Protein AF-A0A662X1N5-F1 (afdb_monomer_lite)

Foldseek 3Di:
DAEPEADEAQDKDWLDKDKDWAQAQAKWKKFKDKPDDVPQKFKDQDSLDPPGDGMDIAGHGGMGIIIIIGHDHFDDDPPPPDDDDDDDPDPPVRADWDKDKMWMWIAIPVDPPDIDIDIYIYGYGHDQKDKAKFFDLPPPRPPPPPCPPDDDDPDDDDDQDDDPVQLVDPVSVVVSQVVRKMKIKIWGAAQPDKWKKKKADPDLFKDKDWDVVSFDPPQKDWDWLPQAPPCDVHTIIIMIGHHRGMTMIIMTTPSVSCSVPVVVDDPDDDDDMDMGRVVVVCVLVVFAPQLLVVLLVVVVVVVVVVVPDDDDDDDDDDDCLVVLLVVLVVVLVSRLQRGPPRPPPPDPDDDDDDDDDDDDPPSVVVSVVVVVVVSNLVSHVVVVLVLLVVLLVQLSDDDSVLVSLVVVCVSLVVVCPPPLNVSQQDPPPDPDCVSVPRQNRSSCVSVLVSLVVSCSSDDPPPPSCVVSVVSSVSVVVNVD

Sequence (480 aa):
MIDYSEVFYHKLYQNHSIVIENSSGLSLDFILSTNARPQEVSFSVSPMSFNEVSTVTLGAHASMQVFLHFRPQPKQSLVPSAGAGGNAATASQASDPWVRELEVYVSCRLVKDFRETVILRAICSQPQLMVSLANSAGDEPLSQRNMYLTGQPTFLGLVFPMLESTLSMPELSAKAAEESEKYLVVHNTKSDVNARLALRNDSMFFSLEIDESLMQPGTVEVDLLENGVCAGRRSTLLVTIQPLSAAIFRVKPDVAALWKHHQLWDHSVKEHVTLYNIKQFAEHYQNYEYTWKWLITYHQESLATQFSVDDSSFQPSGSSAPKLAEILSDLENALDLASPLSPRNLTHAAIQDFNEADDGIHETRSRDDLYQLLQSYRALYFDFYYITDELVWYGVRGNAVRHSLALADLAYGVVFNHEVFQIFRGDSRSGDAALDAVAFPRLLLPWVRQLGHFLSFFPENQEATQPLRHVYEQLRKFEL

Secondary structure (DSSP, 8-state):
-EEEEEEETT--EEEEEEEEE--SSS-EEEEEEESSPTTTEEEESSTT-----SEEEE-TT-EEEEEEEE-----------S-S------GGGGSS-EEEEEEEEEEESSSTT-EEEEEEEEEEE--SEEEEEESSTTS-S--TTTSSSS---SS--------HHHHTSHHHHHHHHHTT-EEEEEEE--SSS-EEEEEE---SSEEEEE-GGGS-TTSEEEEEE---TT--SSPEEEEEE-TT-EEEEEEEE-HHHHHHTGGG-SS------EEEEHHHHHTTT-S-TTHHHHHHHHHHHHHHHHTT---------S-HHHHHHHHHHHHHHHHHHT-TT-TT----S-----------TTHHHHHHHHHHHHHHHHHHHHHHHHHHHHHHHHHHSGGGHHHHHHHHHHHHHHHHTSHHHHTTS--TT---TTGGGSPPPGGGHHHHHHHHHHHHTS-TT-GGGHHHHHHHHHHHTT--

Radius of gyration: 27.54 Å; chains: 1; bounding box: 72×63×85 Å

pLDDT: mean 71.84, std 20.44, range [28.36, 96.25]

Structure (mmCIF, N/CA/C/O backbone):
data_AF-A0A662X1N5-F1
#
_entry.id   AF-A0A662X1N5-F1
#
loop_
_atom_site.group_PDB
_atom_site.id
_atom_site.type_symbol
_atom_site.label_atom_id
_atom_site.label_alt_id
_atom_site.label_comp_id
_atom_site.label_asym_id
_atom_site.label_entity_id
_atom_site.label_seq_id
_atom_site.pdbx_PDB_ins_code
_atom_site.Cartn_x
_atom_site.Cartn_y
_atom_site.Cartn_z
_atom_site.occupancy
_atom_site.B_iso_or_equiv
_atom_site.auth_seq_id
_atom_site.auth_comp_id
_atom_site.auth_asym_id
_atom_site.auth_atom_id
_atom_site.pdbx_PDB_model_num
ATOM 1 N N . MET A 1 1 ? -9.785 -11.288 21.733 1.00 85.69 1 MET A N 1
ATOM 2 C CA . MET A 1 1 ? -8.622 -11.747 20.943 1.00 85.69 1 MET A CA 1
ATOM 3 C C . MET A 1 1 ? -8.616 -10.974 19.639 1.00 85.69 1 MET A C 1
ATOM 5 O O . MET A 1 1 ? -9.691 -10.779 19.088 1.00 85.69 1 MET A O 1
ATOM 9 N N . ILE A 1 2 ? -7.453 -10.517 19.184 1.00 90.56 2 ILE A N 1
ATOM 10 C CA . ILE A 1 2 ? -7.265 -9.833 17.901 1.00 90.56 2 ILE A CA 1
ATOM 11 C C . ILE A 1 2 ? -6.358 -10.720 17.050 1.00 90.56 2 ILE A C 1
ATOM 13 O O . ILE A 1 2 ? -5.239 -11.027 17.463 1.00 90.56 2 ILE A O 1
ATOM 17 N N . ASP A 1 3 ? -6.854 -11.151 15.894 1.00 88.81 3 ASP A N 1
ATOM 18 C CA . ASP A 1 3 ? -6.100 -11.977 14.951 1.00 88.81 3 ASP A CA 1
ATOM 19 C C . ASP A 1 3 ? -5.646 -11.113 13.771 1.00 88.81 3 ASP A C 1
ATOM 21 O O . ASP A 1 3 ? -6.473 -10.572 13.037 1.00 88.81 3 ASP A O 1
ATOM 25 N N . TYR A 1 4 ? -4.332 -10.966 13.618 1.00 86.56 4 TYR A N 1
ATOM 26 C CA . TYR A 1 4 ? -3.706 -10.253 12.505 1.00 86.56 4 TYR A CA 1
ATOM 27 C C . TYR A 1 4 ? -3.506 -11.148 11.273 1.00 86.56 4 TYR A C 1
ATOM 29 O O . TYR A 1 4 ? -3.051 -10.656 10.244 1.00 86.56 4 TYR A O 1
ATOM 37 N N . SER A 1 5 ? -3.845 -12.442 11.348 1.00 88.69 5 SER A N 1
ATOM 38 C CA . SER A 1 5 ? -3.629 -13.416 10.272 1.00 88.69 5 SER A CA 1
ATOM 39 C C . SER A 1 5 ? -2.156 -13.459 9.835 1.00 88.69 5 SER A C 1
ATOM 41 O O . SER A 1 5 ? -1.263 -13.442 10.687 1.00 88.69 5 SER A O 1
ATOM 43 N N . GLU A 1 6 ? -1.875 -13.567 8.534 1.00 86.88 6 GLU A N 1
ATOM 44 C CA . GLU A 1 6 ? -0.509 -13.526 8.017 1.00 86.88 6 GLU A CA 1
ATOM 45 C C . GLU A 1 6 ? 0.043 -12.096 8.001 1.00 86.88 6 GLU A C 1
ATOM 47 O O . GLU A 1 6 ? -0.551 -11.172 7.446 1.00 86.88 6 GLU A O 1
ATOM 52 N N . VAL A 1 7 ? 1.220 -11.927 8.601 1.00 87.69 7 VAL A N 1
ATOM 53 C CA . VAL A 1 7 ? 1.924 -10.653 8.688 1.00 87.69 7 VAL A CA 1
ATOM 54 C C . VAL A 1 7 ? 3.394 -10.809 8.329 1.00 87.69 7 VAL A C 1
ATOM 56 O O . VAL A 1 7 ? 4.080 -11.739 8.739 1.00 87.69 7 VAL A O 1
ATOM 59 N N . PHE A 1 8 ? 3.919 -9.824 7.620 1.00 87.12 8 PHE A N 1
ATOM 60 C CA . PHE A 1 8 ? 5.329 -9.741 7.274 1.00 87.12 8 PHE A CA 1
ATOM 61 C C . PHE A 1 8 ? 6.155 -8.990 8.317 1.00 87.12 8 PHE A C 1
ATOM 63 O O . PHE A 1 8 ? 5.703 -7.985 8.877 1.00 87.12 8 PHE A O 1
ATOM 70 N N . TYR A 1 9 ? 7.386 -9.454 8.540 1.00 86.19 9 TYR A N 1
ATOM 71 C CA . TYR A 1 9 ? 8.345 -8.793 9.425 1.00 86.19 9 TYR A CA 1
ATOM 72 C C . TYR A 1 9 ? 8.557 -7.322 9.064 1.00 86.19 9 TYR A C 1
ATOM 74 O O . TYR A 1 9 ? 8.572 -6.946 7.893 1.00 86.19 9 TYR A O 1
ATOM 82 N N . HIS A 1 10 ? 8.749 -6.497 10.094 1.00 80.12 10 HIS A N 1
ATOM 83 C CA . HIS A 1 10 ? 9.040 -5.061 10.030 1.00 80.12 10 HIS A CA 1
ATOM 84 C C . HIS A 1 10 ? 7.945 -4.171 9.419 1.00 80.12 10 HIS A C 1
ATOM 86 O O . HIS A 1 10 ? 7.975 -2.955 9.636 1.00 80.12 10 HIS A O 1
ATOM 92 N N . LYS A 1 11 ? 6.942 -4.743 8.741 1.00 83.06 11 LYS A N 1
ATOM 93 C CA . LYS A 1 11 ? 5.739 -4.020 8.328 1.00 83.06 11 LYS A CA 1
ATOM 94 C C . LYS A 1 11 ? 4.958 -3.583 9.565 1.00 83.06 11 LYS A C 1
ATOM 96 O O . LYS A 1 11 ? 4.814 -4.328 10.530 1.00 83.06 11 LYS A O 1
ATOM 101 N N . LEU A 1 12 ? 4.493 -2.343 9.534 1.00 83.38 12 LEU A N 1
ATOM 102 C CA . LEU A 1 12 ? 3.666 -1.759 10.577 1.00 83.38 12 LEU A CA 1
ATOM 103 C C . LEU A 1 12 ? 2.187 -1.977 10.229 1.00 83.38 12 LEU A C 1
ATOM 105 O O . LEU A 1 12 ? 1.749 -1.593 9.147 1.00 83.38 12 LEU A O 1
ATOM 109 N N . TYR A 1 13 ? 1.436 -2.559 11.156 1.00 84.00 13 TYR A N 1
ATOM 110 C CA . TYR A 1 13 ? -0.004 -2.792 11.067 1.00 84.00 13 TYR A CA 1
ATOM 111 C C . TYR A 1 13 ? -0.717 -1.881 12.071 1.00 84.00 13 TYR A C 1
ATOM 113 O O . TYR A 1 13 ? -0.325 -1.832 13.237 1.00 84.00 13 TYR A O 1
ATOM 121 N N . GLN A 1 14 ? -1.730 -1.141 11.610 1.00 80.75 14 GLN A N 1
ATOM 122 C CA . GLN A 1 14 ? -2.431 -0.101 12.390 1.00 80.75 14 GLN A CA 1
ATOM 123 C C . GLN A 1 14 ? -3.963 -0.241 12.347 1.00 80.75 14 GLN A C 1
ATOM 125 O O . GLN A 1 14 ? -4.694 0.605 12.850 1.00 80.75 14 GLN A O 1
ATOM 130 N N . ASN A 1 15 ? -4.466 -1.303 11.722 1.00 75.81 15 ASN A N 1
ATOM 131 C CA . ASN A 1 15 ? -5.881 -1.521 11.416 1.00 75.81 15 ASN A CA 1
ATOM 132 C C . ASN A 1 15 ? -6.697 -2.085 12.593 1.00 75.81 15 ASN A C 1
ATOM 134 O O . ASN A 1 15 ? -7.866 -2.422 12.420 1.00 75.81 15 ASN A O 1
ATOM 138 N N . HIS A 1 16 ? -6.104 -2.204 13.782 1.00 85.50 16 HIS A N 1
ATOM 139 C CA . HIS A 1 16 ? -6.773 -2.745 14.959 1.00 85.50 16 HIS A CA 1
ATOM 140 C C . HIS A 1 16 ? -6.732 -1.767 16.129 1.00 85.50 16 HIS A C 1
ATOM 142 O O . HIS A 1 16 ? -5.785 -1.008 16.325 1.00 85.50 16 HIS A O 1
ATOM 148 N N . SER A 1 17 ? -7.789 -1.803 16.929 1.00 90.38 17 SER A N 1
ATOM 149 C CA . SER A 1 17 ? -7.952 -0.964 18.109 1.00 90.38 17 SER A CA 1
ATOM 150 C C . SER A 1 17 ? -8.743 -1.710 19.176 1.00 90.38 17 SER A C 1
ATOM 152 O O . SER A 1 17 ? -9.393 -2.719 18.900 1.00 90.38 17 SER A O 1
ATOM 154 N N . ILE A 1 18 ? -8.671 -1.206 20.400 1.00 93.06 18 ILE A N 1
ATOM 155 C CA . ILE A 1 18 ? -9.509 -1.610 21.524 1.00 93.06 18 ILE A CA 1
ATOM 156 C C . ILE A 1 18 ? -10.282 -0.391 22.017 1.00 93.06 18 ILE A C 1
ATOM 158 O O . ILE A 1 18 ? -9.783 0.732 21.954 1.00 93.06 18 ILE A O 1
ATOM 162 N N . VAL A 1 19 ? -11.495 -0.600 22.517 1.00 93.56 19 VAL A N 1
ATOM 163 C CA . VAL A 1 19 ? -12.285 0.458 23.155 1.00 93.56 19 VAL A CA 1
ATOM 164 C C . VAL A 1 19 ? -12.229 0.245 24.658 1.00 93.56 19 VAL A C 1
ATOM 166 O O . VAL A 1 19 ? -12.523 -0.845 25.144 1.00 93.56 19 VAL A O 1
ATOM 169 N N . ILE A 1 20 ? -11.823 1.282 25.383 1.00 94.62 20 ILE A N 1
ATOM 170 C CA . ILE A 1 20 ? -11.798 1.296 26.843 1.00 94.62 20 ILE A CA 1
ATOM 171 C C . ILE A 1 20 ? -12.980 2.135 27.301 1.00 94.62 20 ILE A C 1
ATOM 173 O O . ILE A 1 20 ? -13.120 3.283 26.883 1.00 94.62 20 ILE A O 1
ATOM 177 N N . GLU A 1 21 ? -13.817 1.566 28.159 1.00 94.62 21 GLU A N 1
ATOM 178 C CA . GLU A 1 21 ? -14.988 2.232 28.717 1.00 94.62 21 GLU A CA 1
ATOM 179 C C . GLU A 1 21 ? -14.855 2.342 30.236 1.00 94.62 21 GLU A C 1
ATOM 181 O O . GLU A 1 21 ? -14.549 1.370 30.929 1.00 94.62 21 GLU A O 1
ATOM 186 N N . ASN A 1 22 ? -15.089 3.542 30.764 1.00 94.00 22 ASN A N 1
ATOM 187 C CA . ASN A 1 22 ? -15.185 3.779 32.193 1.00 94.00 22 ASN A CA 1
ATOM 188 C C . ASN A 1 22 ? -16.650 3.774 32.624 1.00 94.00 22 ASN A C 1
ATOM 190 O O . ASN A 1 22 ? -17.310 4.805 32.593 1.00 94.00 22 ASN A O 1
ATOM 194 N N . SER A 1 23 ? -17.148 2.641 33.107 1.00 92.44 23 SER A N 1
ATOM 195 C CA . SER A 1 23 ? -18.526 2.545 33.608 1.00 92.44 23 SER A CA 1
ATOM 196 C C . SER A 1 23 ? -18.723 3.134 35.017 1.00 92.44 23 SER A C 1
ATOM 198 O O . SER A 1 23 ? -19.823 3.056 35.563 1.00 92.44 23 SER A O 1
ATOM 200 N N . SER A 1 24 ? -17.684 3.704 35.638 1.00 92.69 24 SER A N 1
ATOM 201 C CA . SER A 1 24 ? -17.756 4.275 36.986 1.00 92.69 24 SER A CA 1
ATOM 202 C C . SER A 1 24 ? -18.194 5.747 36.978 1.00 92.69 24 SER A C 1
ATOM 204 O O . SER A 1 24 ? -17.990 6.472 36.005 1.00 92.69 24 SER A O 1
ATOM 206 N N . GLY A 1 25 ? -18.731 6.208 38.113 1.00 93.75 25 GLY A N 1
ATOM 207 C CA . GLY A 1 25 ? -19.076 7.617 38.345 1.00 93.75 25 GLY A CA 1
ATOM 208 C C . GLY A 1 25 ? -17.878 8.534 38.643 1.00 93.75 25 GLY A C 1
ATOM 209 O O . GLY A 1 25 ? -18.069 9.719 38.904 1.00 93.75 25 GLY A O 1
ATOM 210 N N . LEU A 1 26 ? -16.651 8.006 38.644 1.00 93.69 26 LEU A N 1
ATOM 211 C CA . LEU A 1 26 ? -15.410 8.746 38.879 1.00 93.69 26 LEU A CA 1
ATOM 212 C C . LEU A 1 26 ? -14.541 8.749 37.622 1.00 93.69 26 LEU A C 1
ATOM 214 O O . LEU A 1 26 ? -14.615 7.833 36.807 1.00 93.69 26 LEU A O 1
ATOM 218 N N . SER A 1 27 ? -13.671 9.751 37.493 1.00 95.12 27 SER A N 1
ATOM 219 C CA . SER A 1 27 ? -12.608 9.734 36.484 1.00 95.12 27 SER A CA 1
ATOM 220 C C . SER A 1 27 ? -11.558 8.685 36.857 1.00 95.12 27 SER A C 1
ATOM 222 O O . SER A 1 27 ? -11.084 8.680 37.995 1.00 95.12 27 SER A O 1
ATOM 224 N N . LEU A 1 28 ? -11.185 7.818 35.916 1.00 95.00 28 LEU A N 1
ATOM 225 C CA . LEU A 1 28 ? -10.237 6.723 36.134 1.00 95.00 28 LEU A CA 1
ATOM 226 C C . LEU A 1 28 ? -9.041 6.808 35.180 1.00 95.00 28 LEU A C 1
ATOM 228 O O . LEU A 1 28 ? -9.183 7.168 34.013 1.00 95.00 28 LEU A O 1
ATOM 232 N N . ASP A 1 29 ? -7.875 6.411 35.689 1.00 95.25 29 ASP A N 1
ATOM 233 C CA . ASP A 1 29 ? -6.647 6.243 34.913 1.00 95.25 29 ASP A CA 1
ATOM 234 C C . ASP A 1 29 ? -6.446 4.768 34.559 1.00 95.25 29 ASP A C 1
ATOM 236 O O . ASP A 1 29 ? -6.298 3.913 35.443 1.00 95.25 29 ASP A O 1
ATOM 240 N N . PHE A 1 30 ? -6.365 4.493 33.263 1.00 96.06 30 PHE A N 1
ATOM 241 C CA . PHE A 1 30 ? -6.030 3.193 32.705 1.00 96.06 30 PHE A CA 1
ATOM 242 C C . PHE A 1 30 ? -4.571 3.174 32.240 1.00 96.06 30 PHE A C 1
ATOM 244 O O . PHE A 1 30 ? -4.084 4.133 31.643 1.00 96.06 30 PHE A O 1
ATOM 251 N N . ILE A 1 31 ? -3.866 2.081 32.523 1.00 96.12 31 ILE A N 1
ATOM 252 C CA . ILE A 1 31 ? -2.481 1.826 32.121 1.00 96.12 31 ILE A CA 1
ATOM 253 C C . ILE A 1 31 ? -2.484 0.726 31.063 1.00 96.12 31 ILE A C 1
ATOM 255 O O . ILE A 1 31 ? -3.083 -0.330 31.265 1.00 96.12 31 ILE A O 1
ATOM 259 N N . LEU A 1 32 ? -1.768 0.972 29.972 1.00 95.50 32 LEU A N 1
ATOM 260 C CA . LEU A 1 32 ? -1.577 0.060 28.852 1.00 95.50 32 LEU A CA 1
ATOM 261 C C . LEU A 1 32 ? -0.167 -0.522 28.903 1.00 95.50 32 LEU A C 1
ATOM 263 O O . LEU A 1 32 ? 0.813 0.204 29.065 1.00 95.50 32 LEU A O 1
ATOM 267 N N . SER A 1 33 ? -0.052 -1.839 28.767 1.00 94.50 33 SER A N 1
ATOM 268 C CA . SER A 1 33 ? 1.245 -2.520 28.701 1.00 94.50 33 SER A CA 1
ATOM 269 C C . SER A 1 33 ? 1.162 -3.802 27.877 1.00 94.50 33 SER A C 1
ATOM 271 O O . SER A 1 33 ? 0.077 -4.252 27.521 1.00 94.50 33 SER A O 1
ATOM 273 N N . THR A 1 34 ? 2.305 -4.397 27.539 1.00 94.69 34 THR A N 1
ATOM 274 C CA . THR A 1 34 ? 2.376 -5.608 26.712 1.00 94.69 34 THR A CA 1
ATOM 275 C C . THR A 1 34 ? 3.573 -6.477 27.102 1.00 94.69 34 THR A C 1
ATOM 277 O O . THR A 1 34 ? 4.553 -5.968 27.642 1.00 94.69 34 THR A O 1
ATOM 280 N N . ASN A 1 35 ? 3.504 -7.785 26.835 1.00 93.62 35 ASN A N 1
ATOM 281 C CA . ASN A 1 35 ? 4.652 -8.699 26.933 1.00 93.62 35 ASN A CA 1
ATOM 282 C C . ASN A 1 35 ? 5.489 -8.781 25.636 1.00 93.62 35 ASN A C 1
ATOM 284 O O . ASN A 1 35 ? 6.390 -9.619 25.533 1.00 93.62 35 ASN A O 1
ATOM 288 N N . ALA A 1 36 ? 5.176 -7.951 24.637 1.00 90.00 36 ALA A N 1
ATOM 289 C CA . ALA A 1 36 ? 5.902 -7.883 23.378 1.00 90.00 36 ALA A CA 1
ATOM 290 C C . ALA A 1 36 ? 7.338 -7.368 23.552 1.00 90.00 36 ALA A C 1
ATOM 292 O O . ALA A 1 36 ? 7.689 -6.746 24.558 1.00 90.00 36 ALA A O 1
ATOM 293 N N . ARG A 1 37 ? 8.188 -7.618 22.549 1.00 87.06 37 ARG A N 1
ATOM 294 C CA . ARG A 1 37 ? 9.531 -7.024 22.516 1.00 87.06 37 ARG A CA 1
ATOM 295 C C . ARG A 1 37 ? 9.424 -5.496 22.391 1.00 87.06 37 ARG A C 1
ATOM 297 O O . ARG A 1 37 ? 8.444 -5.002 21.827 1.00 87.06 37 ARG A O 1
ATOM 304 N N . PRO A 1 38 ? 10.441 -4.734 22.840 1.00 78.12 38 PRO A N 1
ATOM 305 C CA . PRO A 1 38 ? 10.489 -3.299 22.578 1.00 78.12 38 PRO A CA 1
ATOM 306 C C . PRO A 1 38 ? 10.284 -3.023 21.082 1.00 78.12 38 PRO A C 1
ATOM 308 O O . PRO A 1 38 ? 10.902 -3.692 20.256 1.00 78.12 38 PRO A O 1
ATOM 311 N N . GLN A 1 39 ? 9.429 -2.050 20.745 1.00 81.19 39 GLN A N 1
ATOM 312 C CA . GLN A 1 39 ? 9.078 -1.647 19.368 1.00 81.19 39 GLN A CA 1
ATOM 313 C C . GLN A 1 39 ? 8.197 -2.631 18.567 1.00 81.19 39 GLN A C 1
ATOM 315 O O . GLN A 1 39 ? 7.901 -2.347 17.405 1.00 81.19 39 GLN A O 1
ATOM 320 N N . GLU A 1 40 ? 7.786 -3.768 19.141 1.00 88.50 40 GLU A N 1
ATOM 321 C CA . GLU A 1 40 ? 6.897 -4.738 18.478 1.00 88.50 40 GLU A CA 1
ATOM 322 C C . GLU A 1 40 ? 5.422 -4.328 18.595 1.00 88.50 40 GLU A C 1
ATOM 324 O O . GLU A 1 40 ? 4.674 -4.487 17.637 1.00 88.50 40 GLU A O 1
ATOM 329 N N . VAL A 1 41 ? 5.005 -3.763 19.733 1.00 91.31 41 VAL A N 1
ATOM 330 C CA . VAL A 1 41 ? 3.652 -3.224 19.940 1.00 91.31 41 VAL A CA 1
ATOM 331 C C . VAL A 1 41 ? 3.744 -1.856 20.609 1.00 91.31 41 VAL A C 1
ATOM 333 O O . VAL A 1 41 ? 4.448 -1.716 21.607 1.00 91.31 41 VAL A O 1
ATOM 336 N N . SER A 1 42 ? 3.016 -0.872 20.085 1.00 91.06 42 SER A N 1
ATOM 337 C CA . SER A 1 42 ? 2.779 0.419 20.742 1.00 91.06 42 SER A CA 1
ATOM 338 C C . SER A 1 42 ? 1.310 0.834 20.640 1.00 91.06 42 SER A C 1
ATOM 340 O O . SER A 1 42 ? 0.536 0.239 19.885 1.00 91.06 42 SER A O 1
ATOM 342 N N . PHE A 1 43 ? 0.911 1.833 21.429 1.00 91.94 43 PHE A N 1
ATOM 343 C CA . PHE A 1 43 ? -0.477 2.295 21.510 1.00 91.94 43 PHE A CA 1
ATOM 344 C C . PHE A 1 43 ? -0.587 3.770 21.135 1.00 91.94 43 PHE A C 1
ATOM 346 O O . PHE A 1 43 ? 0.297 4.552 21.473 1.00 91.94 43 PHE A O 1
ATOM 353 N N . SER A 1 44 ? -1.687 4.177 20.506 1.00 90.38 44 SER A N 1
ATOM 354 C CA . SER A 1 44 ? -1.991 5.589 20.243 1.00 90.38 44 SER A CA 1
ATOM 355 C C . SER A 1 44 ? -3.485 5.883 20.404 1.00 90.38 44 SER A C 1
ATOM 357 O O . SER A 1 44 ? -4.327 4.988 20.383 1.00 90.38 44 SER A O 1
ATOM 359 N N . VAL A 1 45 ? -3.832 7.162 20.557 1.00 85.44 45 VAL A N 1
ATOM 360 C CA . VAL A 1 45 ? -5.234 7.638 20.588 1.00 85.44 45 VAL A CA 1
ATOM 361 C C . VAL A 1 45 ? -5.719 8.148 19.230 1.00 85.44 45 VAL A C 1
ATOM 363 O O . VAL A 1 45 ? -6.822 8.669 19.106 1.00 85.44 45 VAL A O 1
ATOM 366 N N . SER A 1 46 ? -4.874 8.047 18.207 1.00 79.94 46 SER A N 1
ATOM 367 C CA . SER A 1 46 ? -5.189 8.468 16.848 1.00 79.94 46 SER A CA 1
ATOM 368 C C . SER A 1 46 ? -4.599 7.465 15.862 1.00 79.94 46 SER A C 1
ATOM 370 O O . SER A 1 46 ? -3.421 7.122 16.002 1.00 79.94 46 SER A O 1
ATOM 372 N N . PRO A 1 47 ? -5.369 7.045 14.841 1.00 67.19 47 PRO A N 1
ATOM 373 C CA . PRO A 1 47 ? -4.917 6.050 13.868 1.00 67.19 47 PRO A CA 1
ATOM 374 C C . PRO A 1 47 ? -3.709 6.537 13.055 1.00 67.19 47 PRO A C 1
ATOM 376 O O . PRO A 1 47 ? -2.913 5.741 12.572 1.00 67.19 47 PRO A O 1
ATOM 379 N N . MET A 1 48 ? -3.550 7.859 12.942 1.00 64.00 48 MET A N 1
ATOM 380 C CA . MET A 1 48 ? -2.519 8.504 12.125 1.00 64.00 48 MET A CA 1
ATOM 381 C C . MET A 1 48 ? -1.360 9.070 12.952 1.00 64.00 48 MET A C 1
ATOM 383 O O . MET A 1 48 ? -0.401 9.603 12.395 1.00 64.00 48 MET A O 1
ATOM 387 N N . SER A 1 49 ? -1.438 8.998 14.284 1.00 69.75 49 SER A N 1
ATOM 388 C CA . SER A 1 49 ? -0.417 9.546 15.174 1.00 69.75 49 SER A CA 1
ATOM 389 C C . SER A 1 49 ? 0.444 8.442 15.767 1.00 69.75 49 SER A C 1
ATOM 391 O O . SER A 1 49 ? -0.064 7.529 16.409 1.00 69.75 49 SER A O 1
ATOM 393 N N . PHE A 1 50 ? 1.763 8.589 15.648 1.00 69.69 50 PHE A N 1
ATOM 394 C CA . PHE A 1 50 ? 2.744 7.756 16.349 1.00 69.69 50 PHE A CA 1
ATOM 395 C C . PHE A 1 50 ? 3.049 8.239 17.769 1.00 69.69 50 PHE A C 1
ATOM 397 O O . PHE A 1 50 ? 4.016 7.778 18.373 1.00 69.69 50 PHE A O 1
ATOM 404 N N . ASN A 1 51 ? 2.251 9.168 18.303 1.00 79.69 51 ASN A N 1
ATOM 405 C CA . ASN A 1 51 ? 2.382 9.597 19.687 1.00 79.69 51 ASN A CA 1
ATOM 406 C C . ASN A 1 51 ? 1.972 8.441 20.596 1.00 79.69 51 ASN A C 1
ATOM 408 O O . ASN A 1 51 ? 0.784 8.174 20.793 1.00 79.69 51 ASN A O 1
ATOM 412 N N . GLU A 1 52 ? 2.985 7.746 21.100 1.00 85.19 52 GLU A N 1
ATOM 413 C CA . GLU A 1 52 ? 2.810 6.580 21.943 1.00 85.19 52 GLU A CA 1
ATOM 414 C C . GLU A 1 52 ? 2.176 6.973 23.278 1.00 85.19 52 GLU A C 1
ATOM 416 O O . GLU A 1 52 ? 2.625 7.904 23.952 1.00 85.19 52 GLU A O 1
ATOM 421 N N . VAL A 1 53 ? 1.126 6.251 23.663 1.00 90.50 53 VAL A N 1
ATOM 422 C CA . VAL A 1 53 ? 0.464 6.409 24.956 1.00 90.50 53 VAL A CA 1
ATOM 423 C C . VAL A 1 53 ? 0.620 5.139 25.779 1.00 90.50 53 VAL A C 1
ATOM 425 O O . VAL A 1 53 ? 0.384 4.036 25.309 1.00 90.50 53 VAL A O 1
ATOM 428 N N . SER A 1 54 ? 0.997 5.284 27.042 1.00 92.50 54 SER A N 1
ATOM 429 C CA . SER A 1 54 ? 1.010 4.181 28.014 1.00 92.50 54 SER A CA 1
ATOM 430 C C . SER A 1 54 ? -0.079 4.336 29.073 1.00 92.50 54 SER A C 1
ATOM 432 O O . SER A 1 54 ? -0.338 3.419 29.850 1.00 92.50 54 SER A O 1
ATOM 434 N N . THR A 1 55 ? -0.740 5.494 29.105 1.00 93.94 55 THR A N 1
ATOM 435 C CA . THR A 1 55 ? -1.794 5.817 30.061 1.00 93.94 55 THR A CA 1
ATOM 436 C C . THR A 1 55 ? -2.898 6.621 29.404 1.00 93.94 55 THR A C 1
ATOM 438 O O . THR A 1 55 ? -2.623 7.518 28.608 1.00 93.94 55 THR A O 1
ATOM 441 N N . VAL A 1 56 ? -4.134 6.339 29.798 1.00 94.06 56 VAL A N 1
ATOM 442 C CA . VAL A 1 56 ? -5.337 7.022 29.335 1.00 94.06 56 VAL A CA 1
ATOM 443 C C . VAL A 1 56 ? -6.177 7.404 30.543 1.00 94.06 56 VAL A C 1
ATOM 445 O O . VAL A 1 56 ? -6.495 6.545 31.363 1.00 94.06 56 VAL A O 1
ATOM 448 N N . THR A 1 57 ? -6.589 8.664 30.626 1.00 94.81 57 THR A N 1
ATOM 449 C CA . THR A 1 57 ? -7.542 9.126 31.640 1.00 94.81 57 THR A CA 1
ATOM 450 C C . THR A 1 57 ? -8.923 9.245 31.010 1.00 94.81 57 THR A C 1
ATOM 452 O O . THR A 1 57 ? -9.098 9.978 30.038 1.00 94.81 57 THR A O 1
ATOM 455 N N . LEU A 1 58 ? -9.906 8.539 31.567 1.00 95.44 58 LEU A N 1
ATOM 456 C CA . LEU A 1 58 ? -11.302 8.604 31.137 1.00 95.44 58 LEU A CA 1
ATOM 457 C C . LEU A 1 58 ? -12.153 9.256 32.219 1.00 95.44 58 LEU A C 1
ATOM 459 O O . LEU A 1 58 ? -12.101 8.855 33.383 1.00 95.44 58 LEU A O 1
ATOM 463 N N . GLY A 1 59 ? -12.978 10.225 31.822 1.00 95.00 59 GLY A N 1
ATOM 464 C CA . GLY A 1 59 ? -14.024 10.780 32.681 1.00 95.00 59 GLY A CA 1
ATOM 465 C C . GLY A 1 59 ? -15.082 9.736 33.055 1.00 95.00 59 GLY A C 1
ATOM 466 O O . GLY A 1 59 ? -15.077 8.616 32.541 1.00 95.00 59 GLY A O 1
ATOM 467 N N . ALA A 1 60 ? -15.995 10.101 33.956 1.00 94.88 60 ALA A N 1
ATOM 468 C CA . ALA A 1 60 ? -17.107 9.235 34.346 1.00 94.88 60 ALA A CA 1
ATOM 469 C C . ALA A 1 60 ? -17.987 8.890 33.133 1.00 94.88 60 ALA A C 1
ATOM 471 O O . ALA A 1 60 ? -18.354 9.789 32.375 1.00 94.88 60 ALA A O 1
ATOM 472 N N . HIS A 1 61 ? -18.321 7.609 32.956 1.00 94.12 61 HIS A N 1
ATOM 473 C CA . HIS A 1 61 ? -19.134 7.105 31.835 1.00 94.12 61 HIS A CA 1
ATOM 474 C C . HIS A 1 61 ? -18.586 7.428 30.432 1.00 94.12 61 HIS A C 1
ATOM 476 O O . HIS A 1 61 ? -19.329 7.394 29.453 1.00 94.12 61 HIS A O 1
ATOM 482 N N . ALA A 1 62 ? -17.295 7.751 30.321 1.00 93.94 62 ALA A N 1
ATOM 483 C CA . ALA A 1 62 ? -16.645 8.030 29.047 1.00 93.94 62 ALA A CA 1
ATOM 484 C C . ALA A 1 62 ? -16.022 6.763 28.447 1.00 93.94 62 ALA A C 1
ATOM 486 O O . ALA A 1 62 ? -15.597 5.857 29.169 1.00 93.94 62 ALA A O 1
ATOM 487 N N . SER A 1 63 ? -15.894 6.740 27.124 1.00 93.31 63 SER A N 1
ATOM 488 C CA . SER A 1 63 ? -15.156 5.718 26.389 1.00 93.31 63 SER A CA 1
ATOM 489 C C . SER A 1 63 ? -14.101 6.347 25.486 1.00 93.31 63 SER A C 1
ATOM 491 O O . SER A 1 63 ? -14.195 7.514 25.100 1.00 93.31 63 SER A O 1
ATOM 493 N N . MET A 1 64 ? -13.065 5.577 25.164 1.00 91.50 64 MET A N 1
ATOM 494 C CA . MET A 1 64 ? -12.037 5.998 24.223 1.00 91.50 64 MET A CA 1
ATOM 495 C C . MET A 1 64 ? -11.485 4.812 23.447 1.00 91.50 64 MET A C 1
ATOM 497 O O . MET A 1 64 ? -11.226 3.743 24.002 1.00 91.50 64 MET A O 1
ATOM 501 N N . GLN A 1 65 ? -11.275 5.031 22.156 1.00 92.12 65 GLN A N 1
ATOM 502 C CA . GLN A 1 65 ? -10.633 4.076 21.272 1.00 92.12 65 GLN A CA 1
ATOM 503 C C . GLN A 1 65 ? -9.112 4.245 21.334 1.00 92.12 65 GLN A C 1
ATOM 505 O O . GLN A 1 65 ? -8.588 5.352 21.214 1.00 92.12 65 GLN A O 1
ATOM 510 N N . VAL A 1 66 ? -8.410 3.134 21.524 1.00 91.75 66 VAL A N 1
ATOM 511 C CA . VAL A 1 66 ? -6.951 3.051 21.553 1.00 91.75 66 VAL A CA 1
ATOM 512 C C . VAL A 1 66 ? -6.501 2.156 20.409 1.00 91.75 66 VAL A C 1
ATOM 514 O O . VAL A 1 66 ? -6.878 0.987 20.339 1.00 91.75 66 VAL A O 1
ATOM 517 N N . PHE A 1 67 ? -5.692 2.699 19.512 1.00 90.75 67 PHE A N 1
ATOM 518 C CA . PHE A 1 67 ? -5.156 1.997 18.353 1.00 90.75 67 PHE A CA 1
ATOM 519 C C . PHE A 1 67 ? -3.908 1.205 18.732 1.00 90.75 67 PHE A C 1
ATOM 521 O O . PHE A 1 67 ? -3.102 1.639 19.558 1.00 90.75 67 PHE A O 1
ATOM 528 N N . LEU A 1 68 ? -3.773 0.028 18.125 1.00 91.00 68 LEU A N 1
ATOM 529 C CA . LEU A 1 68 ? -2.649 -0.881 18.299 1.00 91.00 68 LEU A CA 1
ATOM 530 C C . LEU A 1 68 ? -1.744 -0.779 17.076 1.00 91.00 68 LEU A C 1
ATOM 532 O O . LEU A 1 68 ? -2.172 -1.009 15.948 1.00 91.00 68 LEU A O 1
ATOM 536 N N . HIS A 1 69 ? -0.478 -0.470 17.313 1.00 90.00 69 HIS A N 1
ATOM 537 C CA . HIS A 1 69 ? 0.559 -0.460 16.295 1.00 90.00 69 HIS A CA 1
ATOM 538 C C . HIS A 1 69 ? 1.412 -1.707 16.452 1.00 90.00 69 HIS A C 1
ATOM 540 O O . HIS A 1 69 ? 2.246 -1.777 17.352 1.00 90.00 69 HIS A O 1
ATOM 546 N N . PHE A 1 70 ? 1.202 -2.692 15.585 1.00 90.31 70 PHE A N 1
ATOM 547 C CA . PHE A 1 70 ? 1.935 -3.950 15.620 1.00 90.31 70 PHE A CA 1
ATOM 548 C C . PHE A 1 70 ? 3.003 -3.984 14.525 1.00 90.31 70 PHE A C 1
ATOM 550 O O . PHE A 1 70 ? 2.716 -3.756 13.352 1.00 90.31 70 PHE A O 1
ATOM 557 N N . ARG A 1 71 ? 4.251 -4.265 14.903 1.00 90.62 71 ARG A N 1
ATOM 558 C CA . ARG A 1 71 ? 5.399 -4.422 14.007 1.00 90.62 71 ARG A CA 1
ATOM 559 C C . ARG A 1 71 ? 6.106 -5.751 14.307 1.00 90.62 71 ARG A C 1
ATOM 561 O O . ARG A 1 71 ? 6.972 -5.787 15.186 1.00 90.62 71 ARG A O 1
ATOM 568 N N . PRO A 1 72 ? 5.780 -6.834 13.577 1.00 89.69 72 PRO A N 1
ATOM 569 C CA . PRO A 1 72 ? 6.347 -8.155 13.816 1.00 89.69 72 PRO A CA 1
ATOM 570 C C . PRO A 1 72 ? 7.867 -8.157 13.667 1.00 89.69 72 PRO A C 1
ATOM 572 O O . PRO A 1 72 ? 8.410 -7.590 12.716 1.00 89.69 72 PRO A O 1
ATOM 575 N N . GLN A 1 73 ? 8.555 -8.835 14.581 1.00 86.94 73 GLN A N 1
ATOM 576 C CA . GLN A 1 73 ? 10.009 -8.989 14.540 1.00 86.94 73 GLN A CA 1
ATOM 577 C C . GLN A 1 73 ? 10.390 -10.433 14.185 1.00 86.94 73 GLN A C 1
ATOM 579 O O . GLN A 1 73 ? 9.680 -11.362 14.586 1.00 86.94 73 GLN A O 1
ATOM 584 N N . PRO A 1 74 ? 11.527 -10.656 13.497 1.00 85.38 74 PRO A N 1
ATOM 585 C CA . PRO A 1 74 ? 12.017 -11.997 13.212 1.00 85.38 74 PRO A CA 1
ATOM 586 C C . PRO A 1 74 ? 12.139 -12.849 14.477 1.00 85.38 74 PRO A C 1
ATOM 588 O O . PRO A 1 74 ? 12.440 -12.355 15.576 1.00 85.38 74 PRO A O 1
ATOM 591 N N . LYS A 1 75 ? 11.932 -14.158 14.332 1.00 83.00 75 LYS A N 1
ATOM 592 C CA . LYS A 1 75 ? 12.183 -15.106 15.417 1.00 83.00 75 LYS A CA 1
ATOM 593 C C . LYS A 1 75 ? 13.663 -15.007 15.801 1.00 83.00 75 LYS A C 1
ATOM 595 O O . LYS A 1 75 ? 14.539 -15.264 14.983 1.00 83.00 75 LYS A O 1
ATOM 600 N N . GLN A 1 76 ? 13.953 -14.598 17.037 1.00 73.06 76 GLN A N 1
ATOM 601 C CA . GLN A 1 76 ? 15.324 -14.598 17.538 1.00 73.06 76 GLN A CA 1
ATOM 602 C C . GLN A 1 76 ? 15.769 -16.058 17.631 1.00 73.06 76 GLN A C 1
ATOM 604 O O . GLN A 1 76 ? 15.264 -16.808 18.467 1.00 73.06 76 GLN A O 1
ATOM 609 N N . SER A 1 77 ? 16.681 -16.468 16.750 1.00 54.22 77 SER A N 1
ATOM 610 C CA . SER A 1 77 ? 17.437 -17.696 16.955 1.00 54.22 77 SER A CA 1
ATOM 611 C C . SER A 1 77 ? 18.331 -17.454 18.166 1.00 54.22 77 SER A C 1
ATOM 613 O O . SER A 1 77 ? 19.180 -16.559 18.148 1.00 54.22 77 SER A O 1
ATOM 615 N N . LEU A 1 78 ? 18.091 -18.187 19.252 1.00 46.84 78 LEU A N 1
ATOM 616 C CA . LEU A 1 78 ? 19.030 -18.260 20.362 1.00 46.84 78 LEU A CA 1
ATOM 617 C C . LEU A 1 78 ? 20.316 -18.870 19.801 1.00 46.84 78 LEU A C 1
ATOM 619 O O . LEU A 1 78 ? 20.432 -20.087 19.695 1.00 46.84 78 LEU A O 1
ATOM 623 N N . VAL A 1 79 ? 21.267 -18.025 19.404 1.00 40.62 79 VAL A N 1
ATOM 624 C CA . VAL A 1 79 ? 22.643 -18.461 19.168 1.00 40.62 79 VAL A CA 1
ATOM 625 C C . VAL A 1 79 ? 23.114 -19.071 20.492 1.00 40.62 79 VAL A C 1
ATOM 627 O O . VAL A 1 79 ? 23.119 -18.352 21.497 1.00 40.62 79 VAL A O 1
ATOM 630 N N . PRO A 1 80 ? 23.469 -20.369 20.553 1.00 37.16 80 PRO A N 1
ATOM 631 C CA . PRO A 1 80 ? 24.067 -20.927 21.754 1.00 37.16 80 PRO A CA 1
ATOM 632 C C . PRO A 1 80 ? 25.338 -20.132 22.038 1.00 37.16 80 PRO A C 1
ATOM 634 O O . PRO A 1 80 ? 26.148 -19.910 21.135 1.00 37.16 80 PRO A O 1
ATOM 637 N N . SER A 1 81 ? 25.482 -19.652 23.272 1.00 37.06 81 SER A N 1
ATOM 638 C CA . SER A 1 81 ? 26.674 -18.944 23.725 1.00 37.06 81 SER A CA 1
ATOM 639 C C . SER A 1 81 ? 27.939 -19.667 23.261 1.00 37.06 81 SER A C 1
ATOM 641 O O . SER A 1 81 ? 28.054 -20.882 23.399 1.00 37.06 81 SER A O 1
ATOM 643 N N . ALA A 1 82 ? 28.856 -18.888 22.687 1.00 45.50 82 ALA A N 1
ATOM 644 C CA . ALA A 1 82 ? 30.115 -19.327 22.108 1.00 45.50 82 ALA A CA 1
ATOM 645 C C . ALA A 1 82 ? 30.808 -20.421 22.942 1.00 45.50 82 ALA A C 1
ATOM 647 O O . ALA A 1 82 ? 31.295 -20.172 24.043 1.00 45.50 82 ALA A O 1
ATOM 648 N N . GLY A 1 83 ? 30.877 -21.623 22.375 1.00 39.81 83 GLY A N 1
ATOM 649 C CA . GLY A 1 83 ? 31.609 -22.750 22.930 1.00 39.81 83 GLY A CA 1
ATOM 650 C C . GLY A 1 83 ? 31.522 -23.955 21.999 1.00 39.81 83 GLY A C 1
ATOM 651 O O . GLY A 1 83 ? 30.461 -24.547 21.869 1.00 39.81 83 GLY A O 1
ATOM 652 N N . ALA A 1 84 ? 32.663 -24.312 21.408 1.00 36.09 84 ALA A N 1
ATOM 653 C CA . ALA A 1 84 ? 32.914 -25.443 20.508 1.00 36.09 84 ALA A CA 1
ATOM 654 C C . ALA A 1 84 ? 32.480 -25.256 19.041 1.00 36.09 84 ALA A C 1
ATOM 656 O O . ALA A 1 84 ? 31.307 -25.169 18.693 1.00 36.09 84 ALA A O 1
ATOM 657 N N . GLY A 1 85 ? 33.495 -25.196 18.173 1.00 41.88 85 GLY A N 1
ATOM 658 C CA . GLY A 1 85 ? 33.353 -25.096 16.728 1.00 41.88 85 GLY A CA 1
ATOM 659 C C . GLY A 1 85 ? 32.622 -26.291 16.122 1.00 41.88 85 GLY A C 1
ATOM 660 O O . GLY A 1 85 ? 32.801 -27.433 16.536 1.00 41.88 85 GLY A O 1
ATOM 661 N N . GLY A 1 86 ? 31.817 -26.000 15.106 1.00 31.34 86 GLY A N 1
ATOM 662 C CA . GLY A 1 86 ? 31.094 -27.005 14.344 1.00 31.34 86 GLY A CA 1
ATOM 663 C C . GLY A 1 86 ? 30.076 -26.358 13.419 1.00 31.34 86 GLY A C 1
ATOM 664 O O . GLY A 1 86 ? 28.942 -26.151 13.820 1.00 31.34 86 GLY A O 1
ATOM 665 N N . ASN A 1 87 ? 30.524 -26.083 12.193 1.00 31.36 87 ASN A N 1
ATOM 666 C CA . ASN A 1 87 ? 29.764 -25.796 10.974 1.00 31.36 87 ASN A CA 1
ATOM 667 C C . ASN A 1 87 ? 28.816 -24.586 10.983 1.00 31.36 87 ASN A C 1
ATOM 669 O O . ASN A 1 87 ? 27.901 -24.464 11.788 1.00 31.36 87 ASN A O 1
ATOM 673 N N . ALA A 1 88 ? 29.028 -23.711 9.996 1.00 36.31 88 ALA A N 1
ATOM 674 C CA . ALA A 1 88 ? 28.118 -22.647 9.608 1.00 36.31 88 ALA A CA 1
ATOM 675 C C . ALA A 1 88 ? 26.719 -23.232 9.358 1.00 36.31 88 ALA A C 1
ATOM 677 O O . ALA A 1 88 ? 26.434 -23.760 8.283 1.00 36.31 88 ALA A O 1
ATOM 678 N N . ALA A 1 89 ? 25.867 -23.171 10.382 1.00 34.00 89 ALA A N 1
ATOM 679 C CA . ALA A 1 89 ? 24.448 -23.425 10.257 1.00 34.00 89 ALA A CA 1
ATOM 680 C C . ALA A 1 89 ? 23.905 -22.392 9.268 1.00 34.00 89 ALA A C 1
ATOM 682 O O . ALA A 1 89 ? 23.889 -21.187 9.519 1.00 34.00 89 ALA A O 1
ATOM 683 N N . THR A 1 90 ? 23.570 -22.911 8.098 1.00 36.09 90 THR A N 1
ATOM 684 C CA . THR A 1 90 ? 22.967 -22.252 6.953 1.00 36.09 90 THR A CA 1
ATOM 685 C C . THR A 1 90 ? 21.894 -21.250 7.378 1.00 36.09 90 THR A C 1
ATOM 687 O O . THR A 1 90 ? 21.012 -21.568 8.176 1.00 36.09 90 THR A O 1
ATOM 690 N N . ALA A 1 91 ? 21.924 -20.053 6.788 1.00 40.97 91 ALA A N 1
ATOM 691 C CA . ALA A 1 91 ? 20.931 -18.981 6.928 1.00 40.97 91 ALA A CA 1
ATOM 692 C C . ALA A 1 91 ? 19.509 -19.355 6.431 1.00 40.97 91 ALA A C 1
ATOM 694 O O . ALA A 1 91 ? 18.685 -18.489 6.160 1.00 40.97 91 ALA A O 1
ATOM 695 N N . SER A 1 92 ? 19.210 -20.647 6.305 1.00 39.34 92 SER A N 1
ATOM 696 C CA . SER A 1 92 ? 17.978 -21.227 5.775 1.00 39.34 92 SER A CA 1
ATOM 697 C C . SER A 1 92 ? 16.881 -21.448 6.824 1.00 39.34 92 SER A C 1
ATOM 699 O O . SER A 1 92 ? 15.749 -21.712 6.444 1.00 39.34 92 SER A O 1
ATOM 701 N N . GLN A 1 93 ? 17.148 -21.284 8.128 1.00 43.78 93 GLN A N 1
ATOM 702 C CA . GLN A 1 93 ? 16.102 -21.361 9.172 1.00 43.78 93 GLN A CA 1
ATOM 703 C C . GLN A 1 93 ? 15.290 -20.063 9.360 1.00 43.78 93 GLN A C 1
ATOM 705 O O . GLN A 1 93 ? 14.363 -20.034 10.166 1.00 43.78 93 GLN A O 1
ATOM 710 N N . ALA A 1 94 ? 15.616 -18.981 8.645 1.00 51.72 94 ALA A N 1
ATOM 711 C CA . ALA A 1 94 ? 14.910 -17.699 8.762 1.00 51.72 94 ALA A CA 1
ATOM 712 C C . ALA A 1 94 ? 13.623 -17.604 7.912 1.00 51.72 94 ALA A C 1
ATOM 714 O O . ALA A 1 94 ? 12.902 -16.612 8.024 1.00 51.72 94 ALA A O 1
ATOM 715 N N . SER A 1 95 ? 13.339 -18.606 7.068 1.00 58.59 95 SER A N 1
ATOM 716 C CA . SER A 1 95 ? 12.277 -18.526 6.051 1.00 58.59 95 SER A CA 1
ATOM 717 C C . SER A 1 95 ? 10.912 -19.053 6.508 1.00 58.59 95 SER A C 1
ATOM 719 O O . SER A 1 95 ? 9.894 -18.670 5.928 1.00 58.59 95 SER A O 1
ATOM 721 N N . ASP A 1 96 ? 10.865 -19.895 7.545 1.00 71.81 96 ASP A N 1
ATOM 722 C CA . ASP A 1 96 ? 9.613 -20.549 7.926 1.00 71.81 96 ASP A CA 1
ATOM 723 C C . ASP A 1 96 ? 8.677 -19.589 8.679 1.00 71.81 96 ASP A C 1
ATOM 725 O O . ASP A 1 96 ? 9.102 -18.927 9.638 1.00 71.81 96 ASP A O 1
ATOM 729 N N . PRO A 1 97 ? 7.393 -19.512 8.276 1.00 84.12 97 PRO A N 1
ATOM 730 C CA . PRO A 1 97 ? 6.399 -18.743 9.004 1.00 84.12 97 PRO A CA 1
ATOM 731 C C . PRO A 1 97 ? 6.241 -19.306 10.419 1.00 84.12 97 PRO A C 1
ATOM 733 O O . PRO A 1 97 ? 6.246 -20.520 10.632 1.00 84.12 97 PRO A O 1
ATOM 736 N N . TRP A 1 98 ? 6.074 -18.431 11.409 1.00 88.12 98 TRP A N 1
ATOM 737 C CA . TRP A 1 98 ? 5.859 -18.855 12.792 1.00 88.12 98 TRP A CA 1
ATOM 738 C C . TRP A 1 98 ? 4.722 -18.087 13.450 1.00 88.12 98 TRP A C 1
ATOM 740 O O . TRP A 1 98 ? 4.479 -16.922 13.156 1.00 88.12 98 TRP A O 1
ATOM 750 N N . VAL A 1 99 ? 4.025 -18.749 14.371 1.00 91.81 99 VAL A N 1
ATOM 751 C CA . VAL A 1 99 ? 2.903 -18.148 15.094 1.00 91.81 99 VAL A CA 1
ATOM 752 C C . VAL A 1 99 ? 3.430 -17.319 16.265 1.00 91.81 99 VAL A C 1
ATOM 754 O O . VAL A 1 99 ? 4.057 -17.858 17.180 1.00 91.81 99 VAL A O 1
ATOM 757 N N . ARG A 1 100 ? 3.165 -16.012 16.240 1.00 92.50 100 ARG A N 1
ATOM 758 C CA . ARG A 1 100 ? 3.430 -15.068 17.325 1.00 92.50 100 ARG A CA 1
ATOM 759 C C . ARG A 1 100 ? 2.149 -14.817 18.109 1.00 92.50 100 ARG A C 1
ATOM 761 O O . ARG A 1 100 ? 1.182 -14.295 17.562 1.00 92.50 100 ARG A O 1
ATOM 768 N N . GLU A 1 101 ? 2.188 -15.107 19.404 1.00 94.50 101 GLU A N 1
ATOM 769 C CA . GLU A 1 101 ? 1.149 -14.710 20.357 1.00 94.50 101 GLU A CA 1
ATOM 770 C C . GLU A 1 101 ? 1.716 -13.722 21.379 1.00 94.50 101 GLU A C 1
ATOM 772 O O . GLU A 1 101 ? 2.863 -13.850 21.829 1.00 94.50 101 GLU A O 1
ATOM 777 N N . LEU A 1 102 ? 0.926 -12.694 21.677 1.00 94.31 102 LEU A N 1
ATOM 778 C CA . LEU A 1 102 ? 1.260 -11.553 22.521 1.00 94.31 102 LEU A CA 1
ATOM 779 C C . LEU A 1 102 ? 0.077 -11.216 23.419 1.00 94.31 102 LEU A C 1
ATOM 781 O O . LEU A 1 102 ? -1.077 -11.351 23.024 1.00 94.31 102 LEU A O 1
ATOM 785 N N . GLU A 1 103 ? 0.366 -10.708 24.606 1.00 96.25 103 GLU A N 1
ATOM 786 C CA . GLU A 1 103 ? -0.636 -10.249 25.558 1.00 96.25 103 GLU A CA 1
ATOM 787 C C . GLU A 1 103 ? -0.509 -8.735 25.728 1.00 96.25 103 GLU A C 1
ATOM 789 O O . GLU A 1 103 ? 0.577 -8.197 25.977 1.00 96.25 103 GLU A O 1
ATOM 794 N N . VAL A 1 104 ? -1.635 -8.047 25.570 1.00 95.50 104 VAL A N 1
ATOM 795 C CA . VAL A 1 104 ? -1.829 -6.633 25.885 1.00 95.50 104 VAL A CA 1
ATOM 796 C C . VAL A 1 104 ? -2.640 -6.552 27.169 1.00 95.50 104 VAL A C 1
ATOM 798 O O . VAL A 1 104 ? -3.681 -7.192 27.288 1.00 95.50 104 VAL A O 1
ATOM 801 N N . TYR A 1 105 ? -2.177 -5.759 28.125 1.00 96.19 105 TYR A N 1
ATOM 802 C CA . TYR A 1 105 ? -2.792 -5.620 29.436 1.00 96.19 105 TYR A CA 1
ATOM 803 C C . TYR A 1 105 ? -3.349 -4.216 29.625 1.00 96.19 105 TYR A C 1
ATOM 805 O O . TYR A 1 105 ? -2.645 -3.229 29.395 1.00 96.19 105 TYR A O 1
ATOM 813 N N . VAL A 1 106 ? -4.585 -4.151 30.112 1.00 96.25 106 VAL A N 1
ATOM 814 C CA . VAL A 1 106 ? -5.262 -2.921 30.518 1.00 96.25 106 VAL A CA 1
ATOM 815 C C . VAL A 1 106 ? -5.492 -2.986 32.022 1.00 96.25 106 VAL A C 1
ATOM 817 O O . VAL A 1 106 ? -6.283 -3.791 32.509 1.00 96.25 106 VAL A O 1
ATOM 820 N N . SER A 1 107 ? -4.785 -2.148 32.771 1.00 95.38 107 SER A N 1
ATOM 821 C CA . SER A 1 107 ? -4.919 -2.048 34.228 1.00 95.38 107 SER A CA 1
ATOM 822 C C . SER A 1 107 ? -5.546 -0.722 34.630 1.00 95.38 107 SER A C 1
ATOM 824 O O . SER A 1 107 ? -5.408 0.267 33.923 1.00 95.38 107 SER A O 1
ATOM 826 N N . CYS A 1 108 ? -6.210 -0.675 35.781 1.00 93.44 108 CYS A N 1
ATOM 827 C CA . CYS A 1 108 ? -6.772 0.556 36.333 1.00 93.44 108 CYS A CA 1
ATOM 828 C C . CYS A 1 108 ? -5.997 0.928 37.596 1.00 93.44 108 CYS A C 1
ATOM 830 O O . CYS A 1 108 ? -5.832 0.095 38.483 1.00 93.44 108 CYS A O 1
ATOM 832 N N . ARG A 1 109 ? -5.527 2.176 37.707 1.00 89.62 109 ARG A N 1
ATOM 833 C CA . ARG A 1 109 ? -4.741 2.615 38.878 1.00 89.62 109 ARG A CA 1
ATOM 834 C C . ARG A 1 109 ? -5.526 2.581 40.186 1.00 89.62 109 ARG A C 1
ATOM 836 O O . ARG A 1 109 ? -4.944 2.329 41.235 1.00 89.62 109 ARG A O 1
ATOM 843 N N . LEU A 1 110 ? -6.820 2.893 40.127 1.00 88.69 110 LEU A N 1
ATOM 844 C CA . LEU A 1 110 ? -7.655 3.076 41.316 1.00 88.69 110 LEU A CA 1
ATOM 845 C C . LEU A 1 110 ? -8.257 1.758 41.823 1.00 88.69 110 LEU A C 1
ATOM 847 O O . LEU A 1 110 ? -8.596 1.643 42.999 1.00 88.69 110 LEU A O 1
ATOM 851 N N . VAL A 1 111 ? -8.388 0.765 40.940 1.00 85.75 111 VAL A N 1
ATOM 852 C CA . VAL A 1 111 ? -8.955 -0.542 41.270 1.00 85.75 111 VAL A CA 1
ATOM 853 C C . VAL A 1 111 ? -7.815 -1.526 41.464 1.00 85.75 111 VAL A C 1
ATOM 855 O O . VAL A 1 111 ? -7.154 -1.944 40.514 1.00 85.75 111 VAL A O 1
ATOM 858 N N . LYS A 1 112 ? -7.581 -1.891 42.724 1.00 85.56 112 LYS A N 1
ATOM 859 C CA . LYS A 1 112 ? -6.557 -2.870 43.073 1.00 85.56 112 LYS A CA 1
ATOM 860 C C . LYS A 1 112 ? -6.828 -4.191 42.344 1.00 85.56 112 LYS A C 1
ATOM 862 O O . LYS A 1 112 ? -7.961 -4.660 42.324 1.00 85.56 112 LYS A O 1
ATOM 867 N N . ASP A 1 113 ? -5.775 -4.765 41.770 1.00 84.31 113 ASP A N 1
ATOM 868 C CA . ASP A 1 113 ? -5.780 -6.059 41.079 1.00 84.31 113 ASP A CA 1
ATOM 869 C C . ASP A 1 113 ? -6.662 -6.122 39.810 1.00 84.31 113 ASP A C 1
ATOM 871 O O . ASP A 1 113 ? -6.843 -7.198 39.242 1.00 84.31 113 ASP A O 1
ATOM 875 N N . PHE A 1 114 ? -7.158 -4.983 39.301 1.00 90.56 114 PHE A N 1
ATOM 876 C CA . PHE A 1 114 ? -7.841 -4.944 38.006 1.00 90.56 114 PHE A CA 1
ATOM 877 C C . PHE A 1 114 ? -6.842 -5.058 36.852 1.00 90.56 114 PHE A C 1
ATOM 879 O O . PHE A 1 114 ? -5.959 -4.207 36.672 1.00 90.56 114 PHE A O 1
ATOM 886 N N . ARG A 1 115 ? -7.017 -6.094 36.032 1.00 92.31 115 ARG A N 1
ATOM 887 C CA . ARG A 1 115 ? -6.254 -6.310 34.807 1.00 92.31 115 ARG A CA 1
ATOM 888 C C . ARG A 1 115 ? -7.094 -7.091 33.810 1.00 92.31 115 ARG A C 1
ATOM 890 O O . ARG A 1 115 ? -7.404 -8.252 34.047 1.00 92.31 115 ARG A O 1
ATOM 897 N N . GLU A 1 116 ? -7.375 -6.462 32.684 1.00 94.75 116 GLU A N 1
ATOM 898 C CA . GLU A 1 116 ? -7.934 -7.126 31.513 1.00 94.75 116 GLU A CA 1
ATOM 899 C C . GLU A 1 116 ? -6.814 -7.469 30.533 1.00 94.75 116 GLU A C 1
ATOM 901 O O . GLU A 1 116 ? -5.876 -6.686 30.350 1.00 94.75 116 GLU A O 1
ATOM 906 N N . THR A 1 117 ? -6.907 -8.640 29.904 1.00 95.88 117 THR A N 1
ATOM 907 C CA . THR A 1 117 ? -5.889 -9.139 28.972 1.00 95.88 117 THR A CA 1
ATOM 908 C C . THR A 1 117 ? -6.494 -9.363 27.593 1.00 95.88 117 THR A C 1
ATOM 910 O O . THR A 1 117 ? -7.429 -10.142 27.418 1.00 95.88 117 THR A O 1
ATOM 913 N N . VAL A 1 118 ? -5.911 -8.722 26.585 1.00 95.19 118 VAL A N 1
ATOM 914 C CA . VAL A 1 118 ? -6.245 -8.901 25.173 1.00 95.19 118 VAL A CA 1
ATOM 915 C C . VAL A 1 118 ? -5.111 -9.665 24.497 1.00 95.19 118 VAL A C 1
ATOM 917 O O . VAL A 1 118 ? -3.973 -9.207 24.468 1.00 95.19 118 VAL A O 1
ATOM 920 N N . ILE A 1 119 ? -5.424 -10.830 23.934 1.00 95.88 119 ILE A N 1
ATOM 921 C CA . ILE A 1 119 ? -4.458 -11.644 23.183 1.00 95.88 119 ILE A CA 1
ATOM 922 C C . ILE A 1 119 ? -4.391 -11.147 21.736 1.00 95.88 119 ILE A C 1
ATOM 924 O O . ILE A 1 119 ? -5.438 -11.050 21.084 1.00 95.88 119 ILE A O 1
ATOM 928 N N . LEU A 1 120 ? -3.183 -10.865 21.242 1.00 94.25 120 LEU A N 1
ATOM 929 C CA . LEU A 1 120 ? -2.881 -10.657 19.825 1.00 94.25 120 LEU A CA 1
ATOM 930 C C . LEU A 1 120 ? -2.230 -11.922 19.260 1.00 94.25 120 LEU A C 1
ATOM 932 O O . LEU A 1 120 ? -1.302 -12.461 19.866 1.00 94.25 120 LEU A O 1
ATOM 936 N N . ARG A 1 121 ? -2.682 -12.367 18.091 1.00 94.50 121 ARG A N 1
ATOM 937 C CA . ARG A 1 121 ? -2.149 -13.540 17.389 1.00 94.50 121 ARG A CA 1
ATOM 938 C C . ARG A 1 121 ? -1.829 -13.182 15.944 1.00 94.50 121 ARG A C 1
ATOM 940 O O . ARG A 1 121 ? -2.592 -12.453 15.319 1.00 94.50 121 ARG A O 1
ATOM 947 N N . ALA A 1 122 ? -0.704 -13.672 15.432 1.00 93.00 122 ALA A N 1
ATOM 948 C CA . ALA A 1 122 ? -0.302 -13.473 14.044 1.00 93.00 122 ALA A CA 1
ATOM 949 C C . ALA A 1 122 ? 0.583 -14.623 13.542 1.00 93.00 122 ALA A C 1
ATOM 951 O O . ALA A 1 122 ? 1.315 -15.234 14.320 1.00 93.00 122 ALA A O 1
ATOM 952 N N . ILE A 1 123 ? 0.561 -14.891 12.239 1.00 92.38 123 ILE A N 1
ATOM 953 C CA . ILE A 1 123 ? 1.499 -15.784 11.552 1.00 92.38 123 ILE A CA 1
ATOM 954 C C . ILE A 1 123 ? 2.552 -14.897 10.894 1.00 92.38 123 ILE A C 1
ATOM 956 O O . ILE A 1 123 ? 2.272 -14.214 9.916 1.00 92.38 123 ILE A O 1
ATOM 960 N N . CYS A 1 124 ? 3.753 -14.856 11.460 1.00 91.19 124 CYS A N 1
ATOM 961 C CA . CYS A 1 124 ? 4.806 -13.955 11.024 1.00 91.19 124 CYS A CA 1
ATOM 962 C C . CYS A 1 124 ? 5.725 -14.625 9.998 1.00 91.19 124 CYS A C 1
ATOM 964 O O . CYS A 1 124 ? 6.312 -15.669 10.289 1.00 91.19 124 CYS A O 1
ATOM 966 N N . SER A 1 125 ? 5.888 -14.005 8.830 1.00 89.25 125 SER A N 1
ATOM 967 C CA . SER A 1 125 ? 6.703 -14.509 7.720 1.00 89.25 125 SER A CA 1
ATOM 968 C C . SER A 1 125 ? 7.647 -13.437 7.155 1.00 89.25 125 SER A C 1
ATOM 970 O O . SER A 1 125 ? 7.490 -12.233 7.384 1.00 89.25 125 SER A O 1
ATOM 972 N N . GLN A 1 126 ? 8.686 -13.867 6.434 1.00 84.69 126 GLN A N 1
ATOM 973 C CA . GLN A 1 126 ? 9.578 -12.947 5.725 1.00 84.69 126 GLN A CA 1
ATOM 974 C C . GLN A 1 126 ? 8.907 -12.459 4.429 1.00 84.69 126 GLN A C 1
ATOM 976 O O . GLN A 1 126 ? 8.393 -13.293 3.676 1.00 84.69 126 GLN A O 1
ATOM 981 N N . PRO A 1 127 ? 8.920 -11.145 4.124 1.00 86.12 127 PRO A N 1
ATOM 982 C CA . PRO A 1 127 ? 8.369 -10.648 2.865 1.00 86.12 127 PRO A CA 1
ATOM 983 C C . PRO A 1 127 ? 9.171 -11.181 1.671 1.00 86.12 127 PRO A C 1
ATOM 985 O O . PRO A 1 127 ? 10.401 -11.227 1.724 1.00 86.12 127 PRO A O 1
ATOM 988 N N . GLN A 1 128 ? 8.481 -11.547 0.581 1.00 86.19 128 GLN A N 1
ATOM 989 C CA . GLN A 1 128 ? 9.135 -11.997 -0.658 1.00 86.19 128 GLN A CA 1
ATOM 990 C C . GLN A 1 128 ? 10.030 -10.900 -1.255 1.00 86.19 128 GLN A C 1
ATOM 992 O O . GLN A 1 128 ? 11.132 -11.189 -1.710 1.00 86.19 128 GLN A O 1
ATOM 997 N N . LEU A 1 129 ? 9.553 -9.655 -1.259 1.00 87.12 129 LEU A N 1
ATOM 998 C CA . LEU A 1 129 ? 10.290 -8.501 -1.762 1.00 87.12 129 LEU A CA 1
ATOM 999 C C . LEU A 1 129 ? 10.870 -7.713 -0.589 1.00 87.12 129 LEU A C 1
ATOM 1001 O O . LEU A 1 129 ? 10.124 -7.261 0.281 1.00 87.12 129 LEU A O 1
ATOM 1005 N N . MET A 1 130 ? 12.187 -7.521 -0.581 1.00 85.75 130 MET A N 1
ATOM 1006 C CA . MET A 1 130 ? 12.854 -6.592 0.333 1.00 85.75 130 MET A CA 1
ATOM 1007 C C . MET A 1 130 ? 13.473 -5.442 -0.442 1.00 85.75 130 MET A C 1
ATOM 1009 O O . MET A 1 130 ? 14.164 -5.662 -1.431 1.00 85.75 130 MET A O 1
ATOM 1013 N N . VAL A 1 131 ? 13.245 -4.223 0.038 1.00 86.44 131 VAL A N 1
ATOM 1014 C CA . VAL A 1 131 ? 13.732 -2.998 -0.595 1.00 86.44 131 VAL A CA 1
ATOM 1015 C C . VAL A 1 131 ? 14.796 -2.362 0.291 1.00 86.44 131 VAL A C 1
ATOM 1017 O O . VAL A 1 131 ? 14.570 -2.146 1.482 1.00 86.44 131 VAL A O 1
ATOM 1020 N N . SER A 1 132 ? 15.943 -2.041 -0.296 1.00 86.06 132 SER A N 1
ATOM 1021 C CA . SER A 1 132 ? 17.051 -1.348 0.361 1.00 86.06 132 SER A CA 1
ATOM 1022 C C . SER A 1 132 ? 17.577 -0.204 -0.498 1.00 86.06 132 SER A C 1
ATOM 1024 O O . SER A 1 132 ? 17.398 -0.182 -1.714 1.00 86.06 132 SER A O 1
ATOM 1026 N N . LEU A 1 133 ? 18.233 0.755 0.152 1.00 86.81 133 LEU A N 1
ATOM 1027 C CA . LEU A 1 133 ? 18.826 1.928 -0.483 1.00 86.81 133 LEU A CA 1
ATOM 1028 C C . LEU A 1 133 ? 20.348 1.873 -0.332 1.00 86.81 133 LEU A C 1
ATOM 1030 O O . LEU A 1 133 ? 20.838 1.584 0.761 1.00 86.81 133 LEU A O 1
ATOM 1034 N N . ALA A 1 134 ? 21.079 2.184 -1.399 1.00 83.31 134 ALA A N 1
ATOM 1035 C CA . ALA A 1 134 ? 22.537 2.279 -1.394 1.00 83.31 134 ALA A CA 1
ATOM 1036 C C . ALA A 1 134 ? 22.998 3.628 -1.971 1.00 83.31 134 ALA A C 1
ATOM 1038 O O . ALA A 1 134 ? 22.369 4.182 -2.874 1.00 83.31 134 ALA A O 1
ATOM 1039 N N . ASN A 1 135 ? 24.083 4.180 -1.418 1.00 80.31 135 ASN A N 1
ATOM 1040 C CA . ASN A 1 135 ? 24.643 5.469 -1.847 1.00 80.31 135 ASN A CA 1
ATOM 1041 C C . ASN A 1 135 ? 25.764 5.316 -2.885 1.00 80.31 135 ASN A C 1
ATOM 1043 O O . ASN A 1 135 ? 26.213 6.320 -3.423 1.00 80.31 135 ASN A O 1
ATOM 1047 N N . SER A 1 136 ? 26.239 4.097 -3.144 1.00 72.19 136 SER A N 1
ATOM 1048 C CA . SER A 1 136 ? 27.248 3.821 -4.162 1.00 72.19 136 SER A CA 1
ATOM 1049 C C . SER A 1 136 ? 27.099 2.399 -4.709 1.00 72.19 136 SER A C 1
ATOM 1051 O O . SER A 1 136 ? 26.548 1.529 -4.036 1.00 72.19 136 SER A O 1
ATOM 1053 N N . ALA A 1 137 ? 27.607 2.159 -5.921 1.00 60.03 137 ALA A N 1
ATOM 1054 C CA . ALA A 1 137 ? 27.527 0.867 -6.611 1.00 60.03 137 ALA A CA 1
ATOM 1055 C C . ALA A 1 137 ? 28.295 -0.274 -5.908 1.00 60.03 137 ALA A C 1
ATOM 1057 O O . ALA A 1 137 ? 28.063 -1.443 -6.200 1.00 60.03 137 ALA A O 1
ATOM 1058 N N . GLY A 1 138 ? 29.227 0.063 -5.007 1.00 55.34 138 GLY A N 1
ATOM 1059 C CA . GLY A 1 138 ? 30.058 -0.888 -4.261 1.00 55.34 138 GLY A CA 1
ATOM 1060 C C . GLY A 1 138 ? 29.712 -0.999 -2.776 1.00 55.34 138 GLY A C 1
ATOM 1061 O O . GLY A 1 138 ? 30.357 -1.773 -2.069 1.00 55.34 138 GLY A O 1
ATOM 1062 N N . ASP A 1 139 ? 28.728 -0.236 -2.292 1.00 56.06 139 ASP A N 1
ATOM 1063 C CA . ASP A 1 139 ? 28.199 -0.459 -0.953 1.00 56.06 139 ASP A CA 1
ATOM 1064 C C . ASP A 1 139 ? 27.436 -1.784 -0.972 1.00 56.06 139 ASP A C 1
ATOM 1066 O O . ASP A 1 139 ? 26.411 -1.912 -1.643 1.00 56.06 139 ASP A O 1
ATOM 1070 N N . GLU A 1 140 ? 27.920 -2.766 -0.205 1.00 49.91 140 GLU A N 1
ATOM 1071 C CA . GLU A 1 140 ? 27.077 -3.880 0.227 1.00 49.91 140 GLU A CA 1
ATOM 1072 C C . GLU A 1 140 ? 25.749 -3.275 0.711 1.00 49.91 140 GLU A C 1
ATOM 1074 O O . GLU A 1 140 ? 25.794 -2.381 1.572 1.00 49.91 140 GLU A O 1
ATOM 1079 N N . PRO A 1 141 ? 24.587 -3.701 0.168 1.00 49.25 141 PRO A N 1
ATOM 1080 C CA . PRO A 1 141 ? 23.294 -3.159 0.567 1.00 49.25 141 PRO A CA 1
ATOM 1081 C C . PRO A 1 141 ? 23.254 -3.227 2.083 1.00 49.25 141 PRO A C 1
ATOM 1083 O O . PRO A 1 141 ? 23.405 -4.327 2.614 1.00 49.25 141 PRO A O 1
ATOM 1086 N N . LEU A 1 142 ? 23.194 -2.057 2.744 1.00 43.62 142 LEU A N 1
ATOM 1087 C CA . LEU A 1 142 ? 23.503 -1.877 4.167 1.00 43.62 142 LEU A CA 1
ATOM 1088 C C . LEU A 1 142 ? 23.184 -3.154 4.941 1.00 43.62 142 LEU A C 1
ATOM 1090 O O . LEU A 1 142 ? 22.015 -3.468 5.166 1.00 43.62 142 LEU A O 1
ATOM 1094 N N . SER A 1 143 ? 24.235 -3.921 5.255 1.00 40.75 143 SER A N 1
ATOM 1095 C CA . SER A 1 143 ? 24.110 -5.268 5.807 1.00 40.75 143 SER A CA 1
ATOM 1096 C C . SER A 1 143 ? 23.035 -5.303 6.890 1.00 40.75 143 SER A C 1
ATOM 1098 O O . SER A 1 143 ? 22.968 -4.389 7.721 1.00 40.75 143 SER A O 1
ATOM 1100 N N . GLN A 1 144 ? 22.252 -6.389 6.916 1.00 44.69 144 GLN A N 1
ATOM 1101 C CA . GLN A 1 144 ? 21.129 -6.686 7.824 1.00 44.69 144 GLN A CA 1
ATOM 1102 C C . GLN A 1 144 ? 21.351 -6.362 9.318 1.00 44.69 144 GLN A C 1
ATOM 1104 O O . GLN A 1 144 ? 20.422 -6.436 10.112 1.00 44.69 144 GLN A O 1
ATOM 1109 N N . ARG A 1 145 ? 22.573 -6.035 9.740 1.00 34.09 145 ARG A N 1
ATOM 1110 C CA . ARG A 1 145 ? 22.931 -5.620 11.097 1.00 34.09 145 ARG A CA 1
ATOM 1111 C C . ARG A 1 145 ? 22.818 -4.121 11.373 1.00 34.09 145 ARG A C 1
ATOM 1113 O O . ARG A 1 145 ? 22.490 -3.772 12.499 1.00 34.09 145 ARG A O 1
ATOM 1120 N N . ASN A 1 146 ? 23.062 -3.246 10.396 1.00 28.36 146 ASN A N 1
ATOM 1121 C CA . ASN A 1 146 ? 23.160 -1.800 10.653 1.00 28.36 146 ASN A CA 1
ATOM 1122 C C . ASN A 1 146 ? 21.896 -1.012 10.279 1.00 28.36 146 ASN A C 1
ATOM 1124 O O . ASN A 1 146 ? 21.707 0.083 10.796 1.00 28.36 146 ASN A O 1
ATOM 1128 N N . MET A 1 147 ? 20.993 -1.568 9.462 1.00 36.19 147 MET A N 1
ATOM 1129 C CA . MET A 1 147 ? 19.715 -0.912 9.127 1.00 36.19 147 MET A CA 1
ATOM 1130 C C . MET A 1 147 ? 18.683 -0.912 10.268 1.00 36.19 147 MET A C 1
ATOM 1132 O O . MET A 1 147 ? 17.679 -0.210 10.161 1.00 36.19 147 MET A O 1
ATOM 1136 N N . TYR A 1 148 ? 18.910 -1.688 11.336 1.00 47.19 148 TYR A N 1
ATOM 1137 C CA . TYR A 1 148 ? 17.883 -2.032 12.334 1.00 47.19 148 TYR A CA 1
ATOM 1138 C C . TYR A 1 148 ? 18.247 -1.663 13.782 1.00 47.19 148 TYR A C 1
ATOM 1140 O O . TYR A 1 148 ? 17.457 -1.914 14.689 1.00 47.19 148 TYR A O 1
ATOM 1148 N N . LEU A 1 149 ? 19.433 -1.085 14.018 1.00 34.28 149 LEU A N 1
ATOM 1149 C CA . LEU A 1 149 ? 19.896 -0.678 15.356 1.00 34.28 149 LEU A CA 1
ATOM 1150 C C . LEU A 1 149 ? 19.699 0.815 15.649 1.00 34.28 149 LEU A C 1
ATOM 1152 O O . LEU A 1 149 ? 19.776 1.235 16.801 1.00 34.28 149 LEU A O 1
ATOM 1156 N N . THR A 1 150 ? 19.388 1.615 14.637 1.00 29.14 150 THR A N 1
ATOM 1157 C CA . THR A 1 150 ? 19.007 3.020 14.778 1.00 29.14 150 THR A CA 1
ATOM 1158 C C . THR A 1 150 ? 17.620 3.183 14.188 1.00 29.14 150 THR A C 1
ATOM 1160 O O . THR A 1 150 ? 17.342 2.645 13.120 1.00 29.14 150 THR A O 1
ATOM 1163 N N . GLY A 1 151 ? 16.728 3.856 14.923 1.00 35.94 151 GLY A N 1
ATOM 1164 C CA . GLY A 1 151 ? 15.340 4.059 14.521 1.00 35.94 151 GLY A CA 1
ATOM 1165 C C . GLY A 1 151 ? 15.262 4.471 13.058 1.00 35.94 151 GLY A C 1
ATOM 1166 O O . GLY A 1 151 ? 15.646 5.587 12.711 1.00 35.94 151 GLY A O 1
ATOM 1167 N N . GLN A 1 152 ? 14.804 3.549 12.208 1.00 39.06 152 GLN A N 1
ATOM 1168 C CA . GLN A 1 152 ? 14.462 3.875 10.835 1.00 39.06 152 GLN A CA 1
ATOM 1169 C C . GLN A 1 152 ? 13.506 5.070 10.911 1.00 39.06 152 GLN A C 1
ATOM 1171 O O . GLN A 1 152 ? 12.504 4.986 11.637 1.00 39.06 152 GLN A O 1
ATOM 1176 N N . PRO A 1 153 ? 13.763 6.179 10.195 1.00 40.72 153 PRO A N 1
ATOM 1177 C CA . PRO A 1 153 ? 12.660 7.056 9.858 1.00 40.72 153 PRO A CA 1
ATOM 1178 C C . PRO A 1 153 ? 11.603 6.168 9.192 1.00 40.72 153 PRO A C 1
ATOM 1180 O O . PRO A 1 153 ? 11.934 5.232 8.469 1.00 40.72 153 PRO A O 1
ATOM 1183 N N . THR A 1 154 ? 10.325 6.426 9.431 1.00 48.91 154 THR A N 1
ATOM 1184 C CA . THR A 1 154 ? 9.181 5.713 8.831 1.00 48.91 154 THR A CA 1
ATOM 1185 C C . THR A 1 154 ? 9.123 5.806 7.291 1.00 48.91 154 THR A C 1
ATOM 1187 O O . THR A 1 154 ? 8.087 5.544 6.687 1.00 48.91 154 THR A O 1
ATOM 1190 N N . PHE A 1 155 ? 10.224 6.195 6.644 1.00 58.38 155 PHE A N 1
ATOM 1191 C CA . PHE A 1 155 ? 10.370 6.533 5.245 1.00 58.38 155 PHE A CA 1
ATOM 1192 C C . PHE A 1 155 ? 11.726 6.038 4.714 1.00 58.38 155 PHE A C 1
ATOM 1194 O O . PHE A 1 155 ? 12.780 6.494 5.162 1.00 58.38 155 PHE A O 1
ATOM 1201 N N . LEU A 1 156 ? 11.691 5.144 3.722 1.00 72.12 156 LEU A N 1
ATOM 1202 C CA . LEU A 1 156 ? 12.843 4.854 2.866 1.00 72.12 156 LEU A CA 1
ATOM 1203 C C . LEU A 1 156 ? 13.030 6.050 1.927 1.00 72.12 156 LEU A C 1
ATOM 1205 O O . LEU A 1 156 ? 12.222 6.261 1.027 1.00 72.12 156 LEU A O 1
ATOM 1209 N N . GLY A 1 157 ? 14.063 6.859 2.167 1.00 78.25 157 GLY A N 1
ATOM 1210 C CA . GLY A 1 157 ? 14.306 8.088 1.416 1.00 78.25 157 GLY A CA 1
ATOM 1211 C C . GLY A 1 157 ? 15.739 8.210 0.920 1.00 78.25 157 GLY A C 1
ATOM 1212 O O . GLY A 1 157 ? 16.690 7.942 1.652 1.00 78.25 157 GLY A O 1
ATOM 1213 N N . LEU A 1 158 ? 15.885 8.678 -0.317 1.00 83.56 158 LEU A N 1
ATOM 1214 C CA . LEU A 1 158 ? 17.155 9.099 -0.892 1.00 83.56 158 LEU A CA 1
ATOM 1215 C C . LEU A 1 158 ? 17.222 10.627 -0.861 1.00 83.56 158 LEU A C 1
ATOM 1217 O O . LEU A 1 158 ? 16.344 11.303 -1.389 1.00 83.56 158 LEU A O 1
ATOM 1221 N N . VAL A 1 159 ? 18.260 11.175 -0.230 1.00 85.06 159 VAL A N 1
ATOM 1222 C CA . VAL A 1 159 ? 18.483 12.629 -0.173 1.00 85.06 159 VAL A CA 1
ATOM 1223 C C . VAL A 1 159 ? 19.609 13.005 -1.121 1.00 85.06 159 VAL A C 1
ATOM 1225 O O . VAL A 1 159 ? 20.732 12.546 -0.929 1.00 85.06 159 VAL A O 1
ATOM 1228 N N . PHE A 1 160 ? 19.325 13.851 -2.106 1.00 84.75 160 PHE A N 1
ATOM 1229 C CA . PHE A 1 160 ? 20.316 14.377 -3.044 1.00 84.75 160 PHE A CA 1
ATOM 1230 C C . PHE A 1 160 ? 20.631 15.829 -2.669 1.00 84.75 160 PHE A C 1
ATOM 1232 O O . PHE A 1 160 ? 19.788 16.703 -2.881 1.00 84.75 160 PHE A O 1
ATOM 1239 N N . PRO A 1 161 ? 21.793 16.109 -2.054 1.00 81.75 161 PRO A N 1
ATOM 1240 C CA . PRO A 1 161 ? 22.162 17.475 -1.726 1.00 81.75 161 PRO A CA 1
ATOM 1241 C C . PRO A 1 161 ? 22.498 18.236 -3.013 1.00 81.75 161 PRO A C 1
ATOM 1243 O O . PRO A 1 161 ? 23.441 17.896 -3.721 1.00 81.75 161 PRO A O 1
ATOM 1246 N N . MET A 1 162 ? 21.733 19.286 -3.295 1.00 76.25 162 MET A N 1
ATOM 1247 C CA . MET A 1 162 ? 21.968 20.204 -4.408 1.00 76.25 162 MET A CA 1
ATOM 1248 C C . MET A 1 162 ? 22.163 21.605 -3.833 1.00 76.25 162 MET A C 1
ATOM 1250 O O . MET A 1 162 ? 21.230 22.191 -3.287 1.00 76.25 162 MET A O 1
ATOM 1254 N N . LEU A 1 163 ? 23.388 22.129 -3.911 1.00 75.44 163 LEU A N 1
ATOM 1255 C CA . LEU A 1 163 ? 23.661 23.513 -3.527 1.00 75.44 163 LEU A CA 1
ATOM 1256 C C . LEU A 1 163 ? 23.060 24.459 -4.571 1.00 75.44 163 LEU A C 1
ATOM 1258 O O . LEU A 1 163 ? 23.156 24.213 -5.773 1.00 75.44 163 LEU A O 1
ATOM 1262 N N . GLU A 1 164 ? 22.495 25.574 -4.120 1.00 73.44 164 GLU A N 1
ATOM 1263 C CA . GLU A 1 164 ? 21.893 26.588 -4.996 1.00 73.44 164 GLU A CA 1
ATOM 1264 C C . GLU A 1 164 ? 22.904 27.160 -6.009 1.00 73.44 164 GLU A C 1
ATOM 1266 O O . GLU A 1 164 ? 22.587 27.371 -7.182 1.00 73.44 164 GLU A O 1
ATOM 1271 N N . SER A 1 165 ? 24.166 27.311 -5.594 1.00 73.75 165 SER A N 1
ATOM 1272 C CA . SER A 1 165 ? 25.274 27.702 -6.474 1.00 73.75 165 SER A CA 1
ATOM 1273 C C . SER A 1 165 ? 25.540 26.680 -7.583 1.00 73.75 165 SER A C 1
ATOM 1275 O O . SER A 1 165 ? 25.849 27.065 -8.709 1.00 73.75 165 SER A O 1
ATOM 1277 N N . THR A 1 166 ? 25.384 25.388 -7.285 1.00 73.50 166 THR A N 1
ATOM 1278 C CA . THR A 1 166 ? 25.536 24.288 -8.244 1.00 73.50 166 THR A CA 1
ATOM 1279 C C . THR A 1 166 ? 24.365 24.251 -9.224 1.00 73.50 166 THR A C 1
ATOM 1281 O O . THR A 1 166 ? 24.584 24.090 -10.419 1.00 73.50 166 THR A O 1
ATOM 1284 N N . LEU A 1 167 ? 23.134 24.476 -8.750 1.00 72.00 167 LEU A N 1
ATOM 1285 C CA . LEU A 1 167 ? 21.927 24.545 -9.587 1.00 72.00 167 LEU A CA 1
ATOM 1286 C C . LEU A 1 167 ? 21.919 25.751 -10.536 1.00 72.00 167 LEU A C 1
ATOM 1288 O O . LEU A 1 167 ? 21.318 25.693 -11.603 1.00 72.00 167 LEU A O 1
ATOM 1292 N N . SER A 1 168 ? 22.601 26.836 -10.166 1.00 72.50 168 SER A N 1
ATOM 1293 C CA . SER A 1 168 ? 22.693 28.056 -10.979 1.00 72.50 168 SER A CA 1
ATOM 1294 C C . SER A 1 168 ? 23.573 27.894 -12.229 1.00 72.50 168 SER A C 1
ATOM 1296 O O . SER A 1 168 ? 23.529 28.742 -13.119 1.00 72.50 168 SER A O 1
ATOM 1298 N N . MET A 1 169 ? 24.371 26.821 -12.311 1.00 79.44 169 MET A N 1
ATOM 1299 C CA . MET A 1 169 ? 25.243 26.516 -13.448 1.00 79.44 169 MET A CA 1
ATOM 1300 C C . MET A 1 169 ? 24.930 25.118 -14.018 1.00 79.44 169 MET A C 1
ATOM 1302 O O . MET A 1 169 ? 25.183 24.116 -13.344 1.00 79.44 169 MET A O 1
ATOM 1306 N N . PRO A 1 170 ? 24.437 25.007 -15.268 1.00 74.31 170 PRO A N 1
ATOM 1307 C CA . PRO A 1 170 ? 24.051 23.724 -15.870 1.00 74.31 170 PRO A CA 1
ATOM 1308 C C . PRO A 1 170 ? 25.170 22.671 -15.901 1.00 74.31 170 PRO A C 1
ATOM 1310 O O . PRO A 1 170 ? 24.930 21.493 -15.656 1.00 74.31 170 PRO A O 1
ATOM 1313 N N . GLU A 1 171 ? 26.413 23.088 -16.152 1.00 79.38 171 GLU A N 1
ATOM 1314 C CA . GLU A 1 171 ? 27.559 22.170 -16.228 1.00 79.38 171 GLU A CA 1
ATOM 1315 C C . GLU A 1 171 ? 27.944 21.594 -14.856 1.00 79.38 171 GLU A C 1
ATOM 1317 O O . GLU A 1 171 ? 28.233 20.404 -14.733 1.00 79.38 171 GLU A O 1
ATOM 1322 N N . LEU A 1 172 ? 27.911 22.421 -13.804 1.00 77.25 172 LEU A N 1
ATOM 1323 C CA . LEU A 1 172 ? 28.223 21.982 -12.440 1.00 77.25 172 LEU A CA 1
ATOM 1324 C C . LEU A 1 172 ? 27.124 21.086 -11.870 1.00 77.25 172 LEU A C 1
ATOM 1326 O O . LEU A 1 172 ? 27.417 20.150 -11.130 1.00 77.25 172 LEU A O 1
ATOM 1330 N N . SER A 1 173 ? 25.870 21.358 -12.219 1.00 72.69 173 SER A N 1
ATOM 1331 C CA . SER A 1 173 ? 24.728 20.564 -11.771 1.00 72.69 173 SER A CA 1
ATOM 1332 C C . SER A 1 173 ? 24.635 19.210 -12.463 1.00 72.69 173 SER A C 1
ATOM 1334 O O . SER A 1 173 ? 24.389 18.222 -11.773 1.00 72.69 173 SER A O 1
ATOM 1336 N N . ALA A 1 174 ? 24.921 19.122 -13.766 1.00 76.00 174 ALA A N 1
ATOM 1337 C CA . ALA A 1 174 ? 25.035 17.837 -14.459 1.00 76.00 174 ALA A CA 1
ATOM 1338 C C . ALA A 1 174 ? 26.121 16.954 -13.824 1.00 76.00 174 ALA A C 1
ATOM 1340 O O . ALA A 1 174 ? 25.863 15.804 -13.472 1.00 76.00 174 ALA A O 1
ATOM 1341 N N . LYS A 1 175 ? 27.302 17.528 -13.568 1.00 79.81 175 LYS A N 1
ATOM 1342 C CA . LYS A 1 175 ? 28.401 16.821 -12.903 1.00 79.81 175 LYS A CA 1
ATOM 1343 C C . LYS A 1 175 ? 28.046 16.389 -11.476 1.00 79.81 175 LYS A C 1
ATOM 1345 O O . LYS A 1 175 ? 28.312 15.257 -11.093 1.00 79.81 175 LYS A O 1
ATOM 1350 N N . ALA A 1 176 ? 27.402 17.257 -10.696 1.00 75.81 176 ALA A N 1
ATOM 1351 C CA . ALA A 1 176 ? 26.967 16.917 -9.343 1.00 75.81 176 ALA A CA 1
ATOM 1352 C C . ALA A 1 176 ? 25.899 15.809 -9.325 1.00 75.81 176 ALA A C 1
ATOM 1354 O O . ALA A 1 176 ? 25.886 14.995 -8.405 1.00 75.81 176 ALA A O 1
ATOM 1355 N N . ALA A 1 177 ? 25.013 15.755 -10.325 1.00 75.38 177 ALA A N 1
ATOM 1356 C CA . ALA A 1 177 ? 24.026 14.686 -10.457 1.00 75.38 177 ALA A CA 1
ATOM 1357 C C . ALA A 1 177 ? 24.666 13.338 -10.824 1.00 75.38 177 ALA A C 1
ATOM 1359 O O . ALA A 1 177 ? 24.266 12.315 -10.275 1.00 75.38 177 ALA A O 1
ATOM 1360 N N . GLU A 1 178 ? 25.686 13.332 -11.687 1.00 74.62 178 GLU A N 1
ATOM 1361 C CA . GLU A 1 178 ? 26.468 12.124 -11.995 1.00 74.62 178 GLU A CA 1
ATOM 1362 C C . GLU A 1 178 ? 27.295 11.642 -10.794 1.00 74.62 178 GLU A C 1
ATOM 1364 O O . GLU A 1 178 ? 27.388 10.446 -10.539 1.00 74.62 178 GLU A O 1
ATOM 1369 N N . GLU A 1 179 ? 27.855 12.559 -10.005 1.00 76.12 179 GLU A N 1
ATOM 1370 C CA . GLU A 1 179 ? 28.633 12.224 -8.802 1.00 76.12 179 GLU A CA 1
ATOM 1371 C C . GLU A 1 179 ? 27.758 11.808 -7.603 1.00 76.12 179 GLU A C 1
ATOM 1373 O O . GLU A 1 179 ? 28.280 11.355 -6.584 1.00 76.12 179 GLU A O 1
ATOM 1378 N N . SER A 1 180 ? 26.431 11.946 -7.705 1.00 75.56 180 SER A N 1
ATOM 1379 C CA . SER A 1 180 ? 25.475 11.634 -6.636 1.00 75.56 180 SER A CA 1
ATOM 1380 C C . SER A 1 180 ? 24.509 10.507 -6.996 1.00 75.56 180 SER A C 1
ATOM 1382 O O . SER A 1 180 ? 23.387 10.481 -6.494 1.00 75.56 180 SER A O 1
ATOM 1384 N N . GLU A 1 181 ? 24.935 9.555 -7.829 1.00 78.25 181 GLU A N 1
ATOM 1385 C CA . GLU A 1 181 ? 24.141 8.365 -8.139 1.00 78.25 181 GLU A CA 1
ATOM 1386 C C . GLU A 1 181 ? 23.797 7.571 -6.874 1.00 78.25 181 GLU A C 1
ATOM 1388 O O . GLU A 1 181 ? 24.649 7.260 -6.040 1.00 78.25 181 GLU A O 1
ATOM 1393 N N . LYS A 1 182 ? 22.519 7.219 -6.742 1.00 88.56 182 LYS A N 1
ATOM 1394 C CA . LYS A 1 182 ? 22.022 6.373 -5.657 1.00 88.56 182 LYS A CA 1
ATOM 1395 C C . LYS A 1 182 ? 21.245 5.212 -6.227 1.00 88.56 182 LYS A C 1
ATOM 1397 O O . LYS A 1 182 ? 20.749 5.283 -7.347 1.00 88.56 182 LYS A O 1
ATOM 1402 N N . TYR A 1 183 ? 21.108 4.161 -5.438 1.00 88.94 183 TYR A N 1
ATOM 1403 C CA . TYR A 1 183 ? 20.554 2.904 -5.906 1.00 88.94 183 TYR A CA 1
ATOM 1404 C C . TYR A 1 183 ? 19.399 2.468 -5.015 1.00 88.94 183 TYR A C 1
ATOM 1406 O O . TYR A 1 183 ? 19.474 2.499 -3.785 1.00 88.94 183 TYR A O 1
ATOM 1414 N N . LEU A 1 184 ? 18.325 2.055 -5.668 1.00 91.12 184 LEU A N 1
ATOM 1415 C CA . LEU A 1 184 ? 17.207 1.334 -5.094 1.00 91.12 184 LEU A CA 1
ATOM 1416 C C . LEU A 1 184 ? 17.402 -0.139 -5.450 1.00 91.12 184 LEU A C 1
ATOM 1418 O O . LEU A 1 184 ? 17.408 -0.501 -6.623 1.00 91.12 184 LEU A O 1
ATOM 1422 N N . VAL A 1 185 ? 17.565 -0.986 -4.442 1.00 90.38 185 VAL A N 1
ATOM 1423 C CA . VAL A 1 185 ? 17.810 -2.418 -4.627 1.00 90.38 185 VAL A CA 1
ATOM 1424 C C . VAL A 1 185 ? 16.602 -3.193 -4.129 1.00 90.38 185 VAL A C 1
ATOM 1426 O O . VAL A 1 185 ? 16.160 -3.000 -2.995 1.00 90.38 185 VAL A O 1
ATOM 1429 N N . VAL A 1 186 ? 16.067 -4.069 -4.975 1.00 91.31 186 VAL A N 1
ATOM 1430 C CA . VAL A 1 186 ? 14.914 -4.912 -4.662 1.00 91.31 186 VAL A CA 1
ATOM 1431 C C . VAL A 1 186 ? 15.328 -6.375 -4.719 1.00 91.31 186 VAL A C 1
ATOM 1433 O O . VAL A 1 186 ? 15.609 -6.904 -5.788 1.00 91.31 186 VAL A O 1
ATOM 1436 N N . HIS A 1 187 ? 15.340 -7.039 -3.569 1.00 90.25 187 HIS A N 1
ATOM 1437 C CA . HIS A 1 187 ? 15.710 -8.444 -3.428 1.00 90.25 187 HIS A CA 1
ATOM 1438 C C . HIS A 1 187 ? 14.483 -9.353 -3.427 1.00 90.25 187 HIS A C 1
ATOM 1440 O O . HIS A 1 187 ? 13.515 -9.096 -2.706 1.00 90.25 187 HIS A O 1
ATOM 1446 N N . ASN A 1 188 ? 14.572 -10.467 -4.153 1.00 90.12 188 ASN A N 1
ATOM 1447 C CA . ASN A 1 188 ? 13.688 -11.610 -3.980 1.00 90.12 188 ASN A CA 1
ATOM 1448 C C . ASN A 1 188 ? 14.262 -12.534 -2.896 1.00 90.12 188 ASN A C 1
ATOM 1450 O O . ASN A 1 188 ? 15.305 -13.152 -3.081 1.00 90.12 188 ASN A O 1
ATOM 1454 N N . THR A 1 189 ? 13.588 -12.634 -1.754 1.00 86.94 189 THR A N 1
ATOM 1455 C CA . THR A 1 189 ? 14.044 -13.447 -0.612 1.00 86.94 189 THR A CA 1
ATOM 1456 C C . THR A 1 189 ? 13.682 -14.922 -0.736 1.00 86.94 189 THR A C 1
ATOM 1458 O O . THR A 1 189 ? 14.178 -15.744 0.036 1.00 86.94 189 THR A O 1
ATOM 1461 N N . LYS A 1 190 ? 12.805 -15.273 -1.681 1.00 84.50 190 LYS A N 1
ATOM 1462 C CA . LYS A 1 190 ? 12.360 -16.648 -1.896 1.00 84.50 190 LYS A CA 1
ATOM 1463 C C . LYS A 1 190 ? 13.360 -17.399 -2.766 1.00 84.50 190 LYS A C 1
ATOM 1465 O O . LYS A 1 190 ? 13.931 -16.833 -3.694 1.00 84.50 190 LYS A O 1
ATOM 1470 N N . SER A 1 191 ? 13.563 -18.676 -2.453 1.00 87.31 191 SER A N 1
ATOM 1471 C CA . SER A 1 191 ? 14.500 -19.567 -3.153 1.00 87.31 191 SER A CA 1
ATOM 1472 C C . SER A 1 191 ? 13.855 -20.439 -4.221 1.00 87.31 191 SER A C 1
ATOM 1474 O O . SER A 1 191 ? 14.551 -21.087 -4.990 1.00 87.31 191 SER A O 1
ATOM 1476 N N . ASP A 1 192 ? 12.532 -20.467 -4.248 1.00 85.19 192 ASP A N 1
ATOM 1477 C CA . ASP A 1 192 ? 11.712 -21.401 -5.009 1.00 85.19 192 ASP A CA 1
ATOM 1478 C C . ASP A 1 192 ? 10.850 -20.714 -6.072 1.00 85.19 192 ASP A C 1
ATOM 1480 O O . ASP A 1 192 ? 10.354 -21.375 -6.980 1.00 85.19 192 ASP A O 1
ATOM 1484 N N . VAL A 1 193 ? 10.662 -19.395 -5.982 1.00 85.38 193 VAL A N 1
ATOM 1485 C CA . VAL A 1 193 ? 9.731 -18.679 -6.854 1.00 85.38 193 VAL A CA 1
ATOM 1486 C C . VAL A 1 193 ? 10.244 -17.306 -7.266 1.00 85.38 193 VAL A C 1
ATOM 1488 O O . VAL A 1 193 ? 10.810 -16.558 -6.464 1.00 85.38 193 VAL A O 1
ATOM 1491 N N . ASN A 1 194 ? 9.969 -16.941 -8.517 1.00 85.94 194 ASN A N 1
ATOM 1492 C CA . ASN A 1 194 ? 10.232 -15.604 -9.035 1.00 85.94 194 ASN A CA 1
ATOM 1493 C C . ASN A 1 194 ? 9.376 -14.566 -8.299 1.00 85.94 194 ASN A C 1
ATOM 1495 O O . ASN A 1 194 ? 8.224 -14.817 -7.904 1.00 85.94 194 ASN A O 1
ATOM 1499 N N . ALA A 1 195 ? 9.935 -13.377 -8.115 1.00 85.81 195 ALA A N 1
ATOM 1500 C CA . ALA A 1 195 ? 9.183 -12.207 -7.700 1.00 85.81 195 ALA A CA 1
ATOM 1501 C C . ALA A 1 195 ? 8.817 -11.384 -8.930 1.00 85.81 195 ALA A C 1
ATOM 1503 O O . ALA A 1 195 ? 9.623 -11.241 -9.841 1.00 85.81 195 ALA A O 1
ATOM 1504 N N . ARG A 1 196 ? 7.597 -10.851 -8.958 1.00 85.12 196 ARG A N 1
ATOM 1505 C CA . ARG A 1 196 ? 7.125 -9.962 -10.020 1.00 85.12 196 ARG A CA 1
ATOM 1506 C C . ARG A 1 196 ? 6.689 -8.659 -9.378 1.00 85.12 196 ARG A C 1
ATOM 1508 O O . ARG A 1 196 ? 5.889 -8.685 -8.439 1.00 85.12 196 ARG A O 1
ATOM 1515 N N . LEU A 1 197 ? 7.209 -7.541 -9.865 1.00 86.44 197 LEU A N 1
ATOM 1516 C CA . LEU A 1 197 ? 6.839 -6.216 -9.387 1.00 86.44 197 LEU A CA 1
ATOM 1517 C C . LEU A 1 197 ? 6.480 -5.285 -10.539 1.00 86.44 197 LEU A C 1
ATOM 1519 O O . LEU A 1 197 ? 6.993 -5.441 -11.641 1.00 86.44 197 LEU A O 1
ATOM 1523 N N . ALA A 1 198 ? 5.608 -4.319 -10.270 1.00 84.25 198 ALA A N 1
ATOM 1524 C CA . ALA A 1 198 ? 5.362 -3.192 -11.157 1.00 84.25 198 ALA A CA 1
ATOM 1525 C C . ALA A 1 198 ? 5.953 -1.934 -10.514 1.00 84.25 198 ALA A C 1
ATOM 1527 O O . ALA A 1 198 ? 5.626 -1.608 -9.373 1.00 84.25 198 ALA A O 1
ATOM 1528 N N . LEU A 1 199 ? 6.841 -1.249 -11.225 1.00 86.44 199 LEU A N 1
ATOM 1529 C CA . LEU A 1 199 ? 7.464 -0.008 -10.791 1.00 86.44 199 LEU A CA 1
ATOM 1530 C C . LEU A 1 199 ? 6.856 1.150 -11.569 1.00 86.44 199 LEU A C 1
ATOM 1532 O O . LEU A 1 199 ? 6.897 1.189 -12.802 1.00 86.44 199 LEU A O 1
ATOM 1536 N N . ARG A 1 200 ? 6.323 2.111 -10.818 1.00 85.88 200 ARG A N 1
ATOM 1537 C CA . ARG A 1 200 ? 5.694 3.310 -11.345 1.00 85.88 200 ARG A CA 1
ATOM 1538 C C . ARG A 1 200 ? 6.475 4.549 -10.929 1.00 85.88 200 ARG A C 1
ATOM 1540 O O . ARG A 1 200 ? 6.634 4.811 -9.737 1.00 85.88 200 ARG A O 1
ATOM 1547 N N . ASN A 1 201 ? 6.971 5.292 -11.919 1.00 86.75 201 ASN A N 1
ATOM 1548 C CA . ASN A 1 201 ? 7.751 6.506 -11.711 1.00 86.75 201 ASN A CA 1
ATOM 1549 C C . ASN A 1 201 ? 7.151 7.700 -12.468 1.00 86.75 201 ASN A C 1
ATOM 1551 O O . ASN A 1 201 ? 7.519 7.960 -13.615 1.00 86.75 201 ASN A O 1
ATOM 1555 N N . ASP A 1 202 ? 6.279 8.443 -11.789 1.00 84.12 202 ASP A N 1
ATOM 1556 C CA . ASP A 1 202 ? 5.670 9.682 -12.291 1.00 84.12 202 ASP A CA 1
ATOM 1557 C C . ASP A 1 202 ? 6.386 10.952 -11.780 1.00 84.12 202 ASP A C 1
ATOM 1559 O O . ASP A 1 202 ? 5.871 12.063 -11.899 1.00 84.12 202 ASP A O 1
ATOM 1563 N N . SER A 1 203 ? 7.602 10.798 -11.240 1.00 86.25 203 SER A N 1
ATOM 1564 C CA . SER A 1 203 ? 8.453 11.905 -10.798 1.00 86.25 203 SER A CA 1
ATOM 1565 C C . SER A 1 203 ? 8.756 12.894 -11.926 1.00 86.25 203 SER A C 1
ATOM 1567 O O . SER A 1 203 ? 9.092 12.506 -13.052 1.00 86.25 203 SER A O 1
ATOM 1569 N N . MET A 1 204 ? 8.706 14.190 -11.602 1.00 85.50 204 MET A N 1
ATOM 1570 C CA . MET A 1 204 ? 9.198 15.246 -12.484 1.00 85.50 204 MET A CA 1
ATOM 1571 C C . MET A 1 204 ? 10.692 15.514 -12.307 1.00 85.50 204 MET A C 1
ATOM 1573 O O . MET A 1 204 ? 11.308 16.039 -13.231 1.00 85.50 204 MET A O 1
ATOM 1577 N N . PHE A 1 205 ? 11.262 15.204 -11.140 1.00 87.75 205 PHE A N 1
ATOM 1578 C CA . PHE A 1 205 ? 12.592 15.661 -10.737 1.00 87.75 205 PHE A CA 1
ATOM 1579 C C . PHE A 1 205 ? 13.646 14.560 -10.619 1.00 87.75 205 PHE A C 1
ATOM 1581 O O . PHE A 1 205 ? 14.796 14.868 -10.307 1.00 87.75 205 PHE A O 1
ATOM 1588 N N . PHE A 1 206 ? 13.308 13.297 -10.877 1.00 89.31 206 PHE A N 1
ATOM 1589 C CA . PHE A 1 206 ? 14.281 12.215 -10.988 1.00 89.31 206 PHE A CA 1
ATOM 1590 C C . PHE A 1 206 ? 13.870 11.142 -12.007 1.00 89.31 206 PHE A C 1
ATOM 1592 O O . PHE A 1 206 ? 12.703 10.963 -12.368 1.00 89.31 206 PHE A O 1
ATOM 1599 N N . SER A 1 207 ? 14.855 10.400 -12.499 1.00 88.75 207 SER A N 1
ATOM 1600 C CA . SER A 1 207 ? 14.685 9.193 -13.299 1.00 88.75 207 SER A CA 1
ATOM 1601 C C . SER A 1 207 ? 15.135 7.952 -12.545 1.00 88.75 207 SER A C 1
ATOM 1603 O O . SER A 1 207 ? 15.924 8.008 -11.600 1.00 88.75 207 SER A O 1
ATOM 1605 N N . LEU A 1 208 ? 14.563 6.827 -12.964 1.00 89.56 208 LEU A N 1
ATOM 1606 C CA . LEU A 1 208 ? 14.940 5.497 -12.523 1.00 89.56 208 LEU A CA 1
ATOM 1607 C C . LEU A 1 208 ? 15.313 4.696 -13.756 1.00 89.56 208 LEU A C 1
ATOM 1609 O O . LEU A 1 208 ? 14.529 4.625 -14.700 1.00 89.56 208 LEU A O 1
ATOM 1613 N N . GLU A 1 209 ? 16.496 4.107 -13.723 1.00 89.06 209 GLU A N 1
ATOM 1614 C CA . GLU A 1 209 ? 17.029 3.268 -14.788 1.00 89.06 209 GLU A CA 1
ATOM 1615 C C . GLU A 1 209 ? 17.491 1.953 -14.180 1.00 89.06 209 GLU A C 1
ATOM 1617 O O . GLU A 1 209 ? 18.076 1.939 -13.100 1.00 89.06 209 GLU A O 1
ATOM 1622 N N . ILE A 1 210 ? 17.224 0.843 -14.855 1.00 88.88 210 ILE A N 1
ATOM 1623 C CA . ILE A 1 210 ? 17.730 -0.455 -14.419 1.00 88.88 210 ILE A CA 1
ATOM 1624 C C . ILE A 1 210 ? 19.220 -0.526 -14.740 1.00 88.88 210 ILE A C 1
ATOM 1626 O O . ILE A 1 210 ? 19.632 -0.208 -15.854 1.00 88.88 210 ILE A O 1
ATOM 1630 N N . ASP A 1 211 ? 20.024 -0.923 -13.757 1.00 86.19 211 ASP A N 1
ATOM 1631 C CA . ASP A 1 211 ? 21.467 -1.055 -13.923 1.00 86.19 211 ASP A CA 1
ATOM 1632 C C . ASP A 1 211 ? 2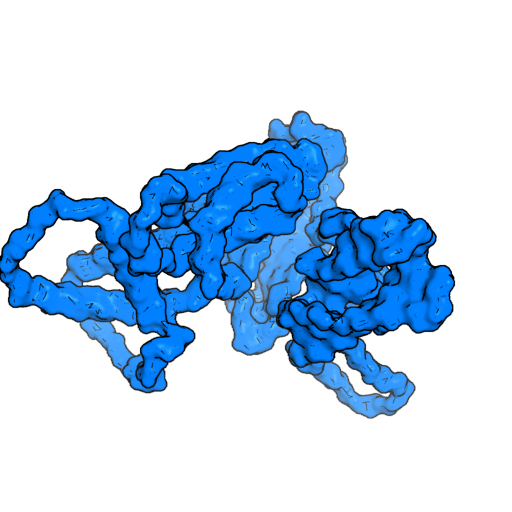1.847 -2.519 -14.158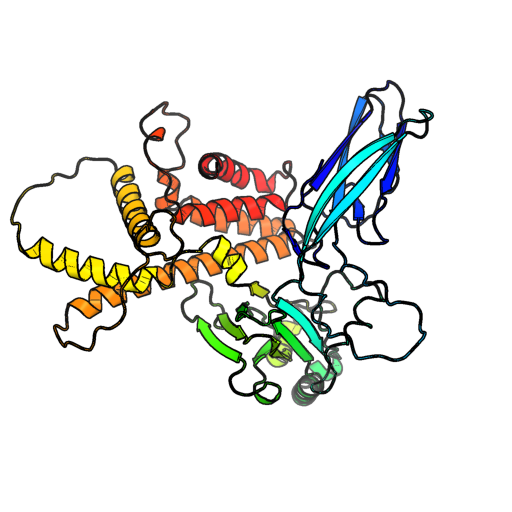 1.00 86.19 211 ASP A C 1
ATOM 1634 O O . ASP A 1 211 ? 22.147 -3.271 -13.230 1.00 86.19 211 ASP A O 1
ATOM 1638 N N . GLU A 1 212 ? 21.819 -2.935 -15.425 1.00 84.75 212 GLU A N 1
ATOM 1639 C CA . GLU A 1 212 ? 22.178 -4.297 -15.835 1.00 84.75 212 GLU A CA 1
ATOM 1640 C C . GLU A 1 212 ? 23.638 -4.650 -15.531 1.00 84.75 212 GLU A C 1
ATOM 1642 O O . GLU A 1 212 ? 23.959 -5.825 -15.363 1.00 84.75 212 GLU A O 1
ATOM 1647 N N . SER A 1 213 ? 24.522 -3.653 -15.409 1.00 81.00 213 SER A N 1
ATOM 1648 C CA . SER A 1 213 ? 25.947 -3.887 -15.160 1.00 81.00 213 SER A CA 1
ATOM 1649 C C . SER A 1 213 ? 26.230 -4.396 -13.745 1.00 81.00 213 SER A C 1
ATOM 1651 O O . SER A 1 213 ? 27.221 -5.094 -13.523 1.00 81.00 213 SER A O 1
ATOM 1653 N N . LEU A 1 214 ? 25.339 -4.083 -12.800 1.00 81.06 214 LEU A N 1
ATOM 1654 C CA . LEU A 1 214 ? 25.432 -4.493 -11.399 1.00 81.06 214 LEU A CA 1
ATOM 1655 C C . LEU A 1 214 ? 24.660 -5.788 -11.106 1.00 81.06 214 LEU A C 1
ATOM 1657 O O . LEU A 1 214 ? 24.663 -6.267 -9.971 1.00 81.06 214 LEU A O 1
ATOM 1661 N N . MET A 1 215 ? 24.004 -6.368 -12.113 1.00 83.94 215 MET A N 1
ATOM 1662 C CA . MET A 1 215 ? 23.172 -7.558 -11.974 1.00 83.94 215 MET A CA 1
ATOM 1663 C C . MET A 1 215 ? 23.808 -8.766 -12.661 1.00 83.94 215 MET A C 1
ATOM 1665 O O . MET A 1 215 ? 24.573 -8.655 -13.617 1.00 83.94 215 MET A O 1
ATOM 1669 N N . GLN A 1 216 ? 23.477 -9.962 -12.176 1.00 81.38 216 GLN A N 1
ATOM 1670 C CA . GLN A 1 216 ? 23.875 -11.186 -12.865 1.00 81.38 216 GLN A CA 1
ATOM 1671 C C . GLN A 1 216 ? 23.033 -11.348 -14.147 1.00 81.38 216 GLN A C 1
ATOM 1673 O O . GLN A 1 216 ? 21.804 -11.231 -14.076 1.00 81.38 216 GLN A O 1
ATOM 1678 N N . PRO A 1 217 ? 23.640 -11.646 -15.310 1.00 82.94 217 PRO A N 1
ATOM 1679 C CA . PRO A 1 217 ? 22.902 -11.804 -16.563 1.00 82.94 217 PRO A CA 1
ATOM 1680 C C . PRO A 1 217 ? 21.775 -12.841 -16.452 1.00 82.94 217 PRO A C 1
ATOM 1682 O O . PRO A 1 217 ? 21.987 -13.938 -15.938 1.00 82.94 217 PRO A O 1
ATOM 1685 N N . GLY A 1 218 ? 20.577 -12.495 -16.931 1.00 81.88 218 GLY A N 1
ATOM 1686 C CA . GLY A 1 218 ? 19.403 -13.380 -16.916 1.00 81.88 218 GLY A CA 1
ATOM 1687 C C . GLY A 1 218 ? 18.715 -13.543 -15.552 1.00 81.88 218 GLY A C 1
ATOM 1688 O O . GLY A 1 218 ? 17.758 -14.308 -15.449 1.00 81.88 218 GLY A O 1
ATOM 1689 N N . THR A 1 219 ? 19.160 -12.837 -14.504 1.00 87.12 219 THR A N 1
ATOM 1690 C CA . THR A 1 219 ? 18.494 -12.871 -13.183 1.00 87.12 219 THR A CA 1
ATOM 1691 C C . THR A 1 219 ? 17.305 -11.927 -13.056 1.00 87.12 219 THR A C 1
ATOM 1693 O O . THR A 1 219 ? 16.486 -12.082 -12.144 1.00 87.12 219 THR A O 1
ATOM 1696 N N . VAL A 1 220 ? 17.199 -10.968 -13.973 1.00 87.75 220 VAL A N 1
ATOM 1697 C CA . VAL A 1 220 ? 16.130 -9.980 -14.017 1.00 87.75 220 VAL A CA 1
ATOM 1698 C C . VAL A 1 220 ? 15.635 -9.861 -15.452 1.00 87.75 220 VAL A C 1
ATOM 1700 O O . VAL A 1 220 ? 16.434 -9.749 -16.378 1.00 87.75 220 VAL A O 1
ATOM 1703 N N . GLU A 1 221 ? 14.320 -9.895 -15.615 1.00 86.19 221 GLU A N 1
ATOM 1704 C CA . GLU A 1 221 ? 13.617 -9.662 -16.875 1.00 86.19 221 GLU A CA 1
ATOM 1705 C C . GLU A 1 221 ? 12.713 -8.440 -16.707 1.00 86.19 221 GLU A C 1
ATOM 1707 O O . GLU A 1 221 ? 12.132 -8.234 -15.636 1.00 86.19 221 GLU A O 1
ATOM 1712 N N . VAL A 1 222 ? 12.641 -7.604 -17.742 1.00 83.75 222 VAL A N 1
ATOM 1713 C CA . VAL A 1 222 ? 11.977 -6.301 -17.693 1.00 83.75 222 VAL A CA 1
ATOM 1714 C C . VAL A 1 222 ? 11.068 -6.161 -18.901 1.00 83.75 222 VAL A C 1
ATOM 1716 O O . VAL A 1 222 ? 11.546 -6.120 -20.031 1.00 83.75 222 VAL A O 1
ATOM 1719 N N . ASP A 1 223 ? 9.777 -5.997 -18.639 1.00 78.56 223 ASP A N 1
ATOM 1720 C CA . ASP A 1 223 ? 8.771 -5.664 -19.640 1.00 78.56 223 ASP A CA 1
ATOM 1721 C C . ASP A 1 223 ? 8.253 -4.237 -19.430 1.00 78.56 223 ASP A C 1
ATOM 1723 O O . ASP A 1 223 ? 8.280 -3.684 -18.325 1.00 78.56 223 ASP A O 1
ATOM 1727 N N . LEU A 1 224 ? 7.729 -3.639 -20.499 1.00 73.38 224 LEU A N 1
ATOM 1728 C CA . LEU A 1 224 ? 7.111 -2.316 -20.471 1.00 73.38 224 LEU A CA 1
ATOM 1729 C C . LEU A 1 224 ? 5.601 -2.435 -20.652 1.00 73.38 224 LEU A C 1
ATOM 1731 O O . LEU A 1 224 ? 5.122 -3.042 -21.607 1.00 73.38 224 LEU A O 1
ATOM 1735 N N . LEU A 1 225 ? 4.844 -1.803 -19.757 1.00 68.50 225 LEU A N 1
ATOM 1736 C CA . LEU A 1 225 ? 3.410 -1.611 -19.937 1.00 68.50 225 LEU A CA 1
ATOM 1737 C C . LEU A 1 225 ? 3.158 -0.195 -20.471 1.00 68.50 225 LEU A C 1
ATOM 1739 O O . LEU A 1 225 ? 3.137 0.772 -19.708 1.00 68.50 225 LEU A O 1
ATOM 1743 N N . GLU A 1 226 ? 2.988 -0.085 -21.789 1.00 62.22 226 GLU A N 1
ATOM 1744 C CA . GLU A 1 226 ? 2.825 1.195 -22.502 1.00 62.22 226 GLU A CA 1
ATOM 1745 C C . GLU A 1 226 ? 1.365 1.696 -22.551 1.00 62.22 226 GLU A C 1
ATOM 1747 O O . GLU A 1 226 ? 1.125 2.875 -22.784 1.00 62.22 226 GLU A O 1
ATOM 1752 N N . ASN A 1 227 ? 0.383 0.829 -22.268 1.00 55.31 227 ASN A N 1
ATOM 1753 C CA . ASN A 1 227 ? -1.045 1.082 -22.528 1.00 55.31 227 ASN A CA 1
ATOM 1754 C C . ASN A 1 227 ? -1.872 1.505 -21.294 1.00 55.31 227 ASN A C 1
ATOM 1756 O O . ASN A 1 227 ? -3.081 1.272 -21.252 1.00 55.31 227 ASN A O 1
ATOM 1760 N N . GLY A 1 228 ? -1.246 2.092 -20.271 1.00 55.62 228 GLY A N 1
ATOM 1761 C CA . GLY A 1 228 ? -1.982 2.680 -19.144 1.00 55.62 228 GLY A CA 1
ATOM 1762 C C . GLY A 1 228 ? -2.680 3.980 -19.552 1.00 55.62 228 GLY A C 1
ATOM 1763 O O . GLY A 1 228 ? -2.048 4.857 -20.131 1.00 55.62 228 GLY A O 1
ATOM 1764 N N . VAL A 1 229 ? -3.959 4.144 -19.204 1.00 55.69 229 VAL A N 1
ATOM 1765 C CA . VAL A 1 229 ? -4.709 5.411 -19.333 1.00 55.69 229 VAL A CA 1
ATOM 1766 C C . VAL A 1 229 ? -4.029 6.539 -18.560 1.00 55.69 229 VAL A C 1
ATOM 1768 O O . VAL A 1 229 ? -4.102 7.702 -18.956 1.00 55.69 229 VAL A O 1
ATOM 1771 N N . CYS A 1 230 ? -3.332 6.196 -17.480 1.00 52.22 230 CYS A N 1
ATOM 1772 C CA . CYS A 1 230 ? -2.551 7.136 -16.700 1.00 52.22 230 CYS A CA 1
ATOM 1773 C C . CYS A 1 230 ? -1.054 6.995 -16.909 1.00 52.22 230 CYS A C 1
ATOM 1775 O O . CYS A 1 230 ? -0.358 7.709 -16.201 1.00 52.22 230 CYS A O 1
ATOM 1777 N N . ALA A 1 231 ? -0.543 6.140 -17.815 1.00 54.12 231 ALA A N 1
ATOM 1778 C CA . ALA A 1 231 ? 0.878 6.082 -18.192 1.00 54.12 231 ALA A CA 1
ATOM 1779 C C . ALA A 1 231 ? 1.358 7.499 -18.517 1.00 54.12 231 ALA A C 1
ATOM 1781 O O . ALA A 1 231 ? 1.026 8.037 -19.563 1.00 54.12 231 ALA A O 1
ATOM 1782 N N . GLY A 1 232 ? 2.004 8.156 -17.551 1.00 56.25 232 GLY A N 1
ATOM 1783 C CA . GLY A 1 232 ? 2.148 9.603 -17.540 1.00 56.25 232 GLY A CA 1
ATOM 1784 C C . GLY A 1 232 ? 3.150 10.042 -18.596 1.00 56.25 232 GLY A C 1
ATOM 1785 O O . GLY A 1 232 ? 2.875 10.082 -19.788 1.00 56.25 232 GLY A O 1
ATOM 1786 N N . ARG A 1 233 ? 4.363 10.387 -18.162 1.00 59.72 233 ARG A N 1
ATOM 1787 C CA . ARG A 1 233 ? 5.484 10.617 -19.093 1.00 59.72 233 ARG A CA 1
ATOM 1788 C C . ARG A 1 233 ? 6.291 9.352 -19.378 1.00 59.72 233 ARG A C 1
ATOM 1790 O O . ARG A 1 233 ? 7.140 9.379 -20.264 1.00 59.72 233 ARG A O 1
ATOM 1797 N N . ARG A 1 234 ? 6.098 8.290 -18.591 1.00 69.81 234 ARG A N 1
ATOM 1798 C CA . ARG A 1 234 ? 6.916 7.072 -18.608 1.00 69.81 234 ARG A CA 1
ATOM 1799 C C . ARG A 1 234 ? 6.034 5.834 -18.463 1.00 69.81 234 ARG A C 1
ATOM 1801 O O . ARG A 1 234 ? 5.041 5.865 -17.738 1.00 69.81 234 ARG A O 1
ATOM 1808 N N . SER A 1 235 ? 6.422 4.759 -19.140 1.00 71.50 235 SER A N 1
ATOM 1809 C CA . SER A 1 235 ? 5.773 3.450 -19.042 1.00 71.50 235 SER A CA 1
ATOM 1810 C C . SER A 1 235 ? 5.989 2.837 -17.656 1.00 71.50 235 SER A C 1
ATOM 1812 O O . SER A 1 235 ? 7.030 3.045 -17.027 1.00 71.50 235 SER A O 1
ATOM 1814 N N . THR A 1 236 ? 5.022 2.050 -17.182 1.00 80.00 236 THR A N 1
ATOM 1815 C CA . THR A 1 236 ? 5.206 1.232 -15.974 1.00 80.00 236 THR A CA 1
ATOM 1816 C C . THR A 1 236 ? 6.182 0.099 -16.299 1.00 80.00 236 THR A C 1
ATOM 1818 O O . THR A 1 236 ? 5.971 -0.625 -17.274 1.00 80.00 236 THR A O 1
ATOM 1821 N N . LEU A 1 237 ? 7.229 -0.077 -15.486 1.00 83.62 237 LEU A N 1
ATOM 1822 C CA . LEU A 1 237 ? 8.168 -1.193 -15.639 1.00 83.62 237 LEU A CA 1
ATOM 1823 C C . LEU A 1 237 ? 7.605 -2.423 -14.928 1.00 83.62 237 LEU A C 1
ATOM 1825 O O . LEU A 1 237 ? 7.319 -2.364 -13.732 1.00 83.62 237 LEU A O 1
ATOM 1829 N N . LEU A 1 238 ? 7.474 -3.542 -15.628 1.00 82.94 238 LEU A N 1
ATOM 1830 C CA . LEU A 1 238 ? 7.168 -4.837 -15.032 1.00 82.94 238 LEU A CA 1
ATOM 1831 C C . LEU A 1 238 ? 8.479 -5.605 -14.904 1.00 82.94 238 LEU A C 1
ATOM 1833 O O . LEU A 1 238 ? 9.140 -5.873 -15.897 1.00 82.94 238 LEU A O 1
ATOM 1837 N N . VAL A 1 239 ? 8.876 -5.931 -13.680 1.00 85.62 239 VAL A N 1
ATOM 1838 C CA . VAL A 1 239 ? 10.182 -6.532 -13.404 1.00 85.62 239 VAL A CA 1
ATOM 1839 C C . VAL A 1 239 ? 9.991 -7.898 -12.767 1.00 85.62 239 VAL A C 1
ATOM 1841 O O . VAL A 1 239 ? 9.353 -8.026 -11.717 1.00 85.62 239 VAL A O 1
ATOM 1844 N N . THR A 1 240 ? 10.562 -8.918 -13.397 1.00 87.06 240 THR A N 1
ATOM 1845 C CA . THR A 1 240 ? 10.615 -10.288 -12.893 1.00 87.06 240 THR A CA 1
ATOM 1846 C C . THR A 1 240 ? 12.014 -10.564 -12.355 1.00 87.06 240 THR A C 1
ATOM 1848 O O . THR A 1 240 ? 13.000 -10.419 -13.066 1.00 87.06 240 THR A O 1
ATOM 1851 N N . ILE A 1 241 ? 12.103 -10.965 -11.089 1.00 89.44 241 ILE A N 1
ATOM 1852 C CA . ILE A 1 241 ? 13.354 -11.210 -10.365 1.00 89.44 241 ILE A CA 1
ATOM 1853 C C . ILE A 1 241 ? 13.425 -12.697 -10.019 1.00 89.44 241 ILE A C 1
ATOM 1855 O O . ILE A 1 241 ? 12.526 -13.227 -9.356 1.00 89.44 241 ILE A O 1
ATOM 1859 N N . GLN A 1 242 ? 14.497 -13.367 -10.439 1.00 91.25 242 GLN A N 1
ATOM 1860 C CA . GLN A 1 242 ? 14.746 -14.782 -10.146 1.00 91.25 242 GLN A CA 1
ATOM 1861 C C . GLN A 1 242 ? 14.873 -15.047 -8.629 1.00 91.25 242 GLN A C 1
ATOM 1863 O O . GLN A 1 242 ? 15.043 -14.107 -7.839 1.00 91.25 242 GLN A O 1
ATOM 1868 N N . PRO A 1 243 ? 14.761 -16.307 -8.169 1.00 90.31 243 PRO A N 1
ATOM 1869 C CA . PRO A 1 243 ? 14.891 -16.641 -6.756 1.00 90.31 243 PRO A CA 1
ATOM 1870 C C . PRO A 1 243 ? 16.257 -16.213 -6.209 1.00 90.31 243 PRO A C 1
ATOM 1872 O O . PRO A 1 243 ? 17.270 -16.311 -6.903 1.00 90.31 243 PRO A O 1
ATOM 1875 N N . LEU A 1 244 ? 16.279 -15.701 -4.976 1.00 87.00 244 LEU A N 1
ATOM 1876 C CA . LEU A 1 244 ? 17.480 -15.192 -4.288 1.00 87.00 244 LEU A CA 1
ATOM 1877 C C . LEU A 1 244 ? 18.275 -14.115 -5.054 1.00 87.00 244 LEU A C 1
ATOM 1879 O O . LEU A 1 244 ? 19.424 -13.842 -4.710 1.00 87.00 244 LEU A O 1
ATOM 1883 N N . SER A 1 245 ? 17.678 -13.501 -6.077 1.00 91.06 245 SER A N 1
ATOM 1884 C CA . SER A 1 245 ? 18.312 -12.483 -6.921 1.00 91.06 245 SER A CA 1
ATOM 1885 C C . SER A 1 245 ? 17.822 -11.075 -6.567 1.00 91.06 245 SER A C 1
ATOM 1887 O O . SER A 1 245 ? 16.939 -10.903 -5.720 1.00 91.06 245 SER A O 1
ATOM 1889 N N . ALA A 1 246 ? 18.400 -10.050 -7.198 1.00 90.69 246 ALA A N 1
ATOM 1890 C CA . ALA A 1 246 ? 18.043 -8.657 -6.951 1.00 90.69 246 ALA A CA 1
ATOM 1891 C C . ALA A 1 246 ? 17.942 -7.848 -8.245 1.00 90.69 246 ALA A C 1
ATOM 1893 O O . ALA A 1 246 ? 18.770 -8.012 -9.136 1.00 90.69 246 ALA A O 1
ATOM 1894 N N . ALA A 1 247 ? 16.963 -6.945 -8.301 1.00 91.81 247 ALA A N 1
ATOM 1895 C CA . ALA A 1 247 ? 16.902 -5.878 -9.291 1.00 91.81 247 ALA A CA 1
ATOM 1896 C C . ALA A 1 247 ? 17.499 -4.594 -8.712 1.00 91.81 247 ALA A C 1
ATOM 1898 O O . ALA A 1 247 ? 17.168 -4.203 -7.588 1.00 91.81 247 ALA A O 1
ATOM 1899 N N . ILE A 1 248 ? 18.368 -3.938 -9.479 1.00 92.25 248 ILE A N 1
ATOM 1900 C CA . ILE A 1 248 ? 19.055 -2.711 -9.076 1.00 92.25 248 ILE A CA 1
ATOM 1901 C C . ILE A 1 248 ? 18.595 -1.577 -9.986 1.00 92.25 248 ILE A C 1
ATOM 1903 O O . ILE A 1 248 ? 18.765 -1.628 -11.203 1.00 92.25 248 ILE A O 1
ATOM 1907 N N . PHE A 1 249 ? 18.015 -0.546 -9.379 1.00 91.81 249 PHE A N 1
ATOM 1908 C CA . PHE A 1 249 ? 17.561 0.656 -10.061 1.00 91.81 249 PHE A CA 1
ATOM 1909 C C . PHE A 1 249 ? 18.432 1.833 -9.646 1.00 91.81 249 PHE A C 1
ATOM 1911 O O . PHE A 1 249 ? 18.483 2.213 -8.474 1.00 91.81 249 PHE A O 1
ATOM 1918 N N . ARG A 1 250 ? 19.095 2.438 -10.619 1.00 91.12 250 ARG A N 1
ATOM 1919 C CA . ARG A 1 250 ? 19.845 3.672 -10.462 1.00 91.12 250 ARG A CA 1
ATOM 1920 C C . ARG A 1 250 ? 18.891 4.860 -10.468 1.00 91.12 250 ARG A C 1
ATOM 1922 O O . ARG A 1 250 ? 18.077 5.011 -11.377 1.00 91.12 250 ARG A O 1
ATOM 1929 N N . VAL A 1 251 ? 19.001 5.702 -9.449 1.00 91.31 251 VAL A N 1
ATOM 1930 C CA . VAL A 1 251 ? 18.178 6.894 -9.240 1.00 91.31 251 VAL A CA 1
ATOM 1931 C C . VAL A 1 251 ? 19.003 8.127 -9.588 1.00 91.31 251 VAL A C 1
ATOM 1933 O O . VAL A 1 251 ? 20.048 8.363 -8.976 1.00 91.31 251 VAL A O 1
ATOM 1936 N N . LYS A 1 252 ? 18.529 8.919 -10.552 1.00 88.94 252 LYS A N 1
ATOM 1937 C CA . LYS A 1 252 ? 19.223 10.118 -11.038 1.00 88.94 252 LYS A CA 1
ATOM 1938 C C . LYS A 1 252 ? 18.344 11.357 -10.933 1.00 88.94 252 LYS A C 1
ATOM 1940 O O . LYS A 1 252 ? 17.255 11.351 -11.499 1.00 88.94 252 LYS A O 1
ATOM 1945 N N . PRO A 1 253 ? 18.788 12.435 -10.270 1.00 88.81 253 PRO A N 1
ATOM 1946 C CA . PRO A 1 253 ? 18.085 13.712 -10.322 1.00 88.81 253 PRO A CA 1
ATOM 1947 C C . PRO A 1 253 ? 18.020 14.255 -11.757 1.00 88.81 253 PRO A C 1
ATOM 1949 O O . PRO A 1 253 ? 19.033 14.308 -12.454 1.00 88.81 253 PRO A O 1
ATOM 1952 N N . ASP A 1 254 ? 16.845 14.706 -12.188 1.00 87.56 254 ASP A N 1
ATOM 1953 C CA . ASP A 1 254 ? 16.663 15.430 -13.446 1.00 87.56 254 ASP A CA 1
ATOM 1954 C C . ASP A 1 254 ? 16.973 16.909 -13.211 1.00 87.56 254 ASP A C 1
ATOM 1956 O O . ASP A 1 254 ? 16.110 17.713 -12.861 1.00 87.56 254 ASP A O 1
ATOM 1960 N N . VAL A 1 255 ? 18.243 17.261 -13.390 1.00 84.00 255 VAL A N 1
ATOM 1961 C CA . VAL A 1 255 ? 18.769 18.618 -13.197 1.00 84.00 255 VAL A CA 1
ATOM 1962 C C . VAL A 1 255 ? 18.051 19.655 -14.062 1.00 84.00 255 VAL A C 1
ATOM 1964 O O . VAL A 1 255 ? 17.835 20.784 -13.620 1.00 84.00 255 VAL A O 1
ATOM 1967 N N . ALA A 1 256 ? 17.671 19.293 -15.287 1.00 84.06 256 ALA A N 1
ATOM 1968 C CA . ALA A 1 256 ? 17.038 20.221 -16.214 1.00 84.06 256 ALA A CA 1
ATOM 1969 C C . ALA A 1 256 ? 15.610 20.551 -15.765 1.00 84.06 256 ALA A C 1
ATOM 1971 O O . ALA A 1 256 ? 15.223 21.723 -15.726 1.00 84.06 256 ALA A O 1
ATOM 1972 N N . ALA A 1 257 ? 14.839 19.528 -15.384 1.00 86.19 257 ALA A N 1
ATOM 1973 C CA . ALA A 1 257 ? 13.522 19.717 -14.789 1.00 86.19 257 ALA A CA 1
ATOM 1974 C C . ALA A 1 257 ? 13.625 20.462 -13.459 1.00 86.19 257 ALA A C 1
ATOM 1976 O O . ALA A 1 257 ? 12.826 21.364 -13.194 1.00 86.19 257 ALA A O 1
ATOM 1977 N N . LEU A 1 258 ? 14.645 20.129 -12.666 1.00 83.75 258 LEU A N 1
ATOM 1978 C CA . LEU A 1 258 ? 14.924 20.777 -11.404 1.00 83.75 258 LEU A CA 1
ATOM 1979 C C . LEU A 1 258 ? 15.088 22.301 -11.629 1.00 83.75 258 LEU A C 1
ATOM 1981 O O . LEU A 1 258 ? 14.305 23.121 -11.152 1.00 83.75 258 LEU A O 1
ATOM 1985 N N . TRP A 1 259 ? 16.024 22.702 -12.482 1.00 80.00 259 TRP A N 1
ATOM 1986 C CA . TRP A 1 259 ? 16.271 24.113 -12.776 1.00 80.00 259 TRP A CA 1
ATOM 1987 C C . TRP A 1 259 ? 15.050 24.851 -13.351 1.00 80.00 259 TRP A C 1
ATOM 1989 O O . TRP A 1 259 ? 14.713 25.957 -12.920 1.00 80.00 259 TRP A O 1
ATOM 1999 N N . LYS A 1 260 ? 14.326 24.223 -14.285 1.00 85.06 260 LYS A N 1
ATOM 2000 C CA . LYS A 1 260 ? 13.132 24.803 -14.927 1.00 85.06 260 LYS A CA 1
ATOM 2001 C C . LYS A 1 260 ? 12.012 25.145 -13.936 1.00 85.06 260 LYS A C 1
ATOM 2003 O O . LYS A 1 260 ? 11.203 26.040 -14.196 1.00 85.06 260 LYS A O 1
ATOM 2008 N N . HIS A 1 261 ? 11.939 24.416 -12.830 1.00 84.75 261 HIS A N 1
ATOM 2009 C CA . HIS A 1 261 ? 10.856 24.508 -11.860 1.00 84.75 261 HIS A CA 1
ATOM 2010 C C . HIS A 1 261 ? 11.330 24.951 -10.470 1.00 84.75 261 HIS A C 1
ATOM 2012 O O . HIS A 1 261 ? 10.577 24.792 -9.512 1.00 84.75 261 HIS A O 1
ATOM 2018 N N . HIS A 1 262 ? 12.527 25.540 -10.359 1.00 78.56 262 HIS A N 1
ATOM 2019 C CA . HIS A 1 262 ? 13.115 25.985 -9.089 1.00 78.56 262 HIS A CA 1
ATOM 2020 C C . HIS A 1 262 ? 12.189 26.906 -8.275 1.00 78.56 262 HIS A C 1
ATOM 2022 O O . HIS A 1 262 ? 12.195 26.861 -7.051 1.00 78.56 262 HIS A O 1
ATOM 2028 N N . GLN A 1 263 ? 11.334 27.694 -8.940 1.00 80.00 263 GLN A N 1
ATOM 2029 C CA . GLN A 1 263 ? 10.341 28.556 -8.291 1.00 80.00 263 GLN A CA 1
ATOM 2030 C C . GLN A 1 263 ? 9.264 27.805 -7.488 1.00 80.00 263 GLN A C 1
ATOM 2032 O O . GLN A 1 263 ? 8.532 28.429 -6.728 1.00 80.00 263 GLN A O 1
ATOM 2037 N N . LEU A 1 264 ? 9.111 26.491 -7.689 1.00 75.75 264 LEU A N 1
ATOM 2038 C CA . LEU A 1 264 ? 8.140 25.663 -6.965 1.00 75.75 264 LEU A CA 1
ATOM 2039 C C . LEU A 1 264 ? 8.688 25.147 -5.630 1.00 75.75 264 LEU A C 1
ATOM 2041 O O . LEU A 1 264 ? 8.007 24.375 -4.954 1.00 75.75 264 LEU A O 1
ATOM 2045 N N . TRP A 1 265 ? 9.930 25.482 -5.281 1.00 73.69 265 TRP A N 1
ATOM 2046 C CA . TRP A 1 265 ? 10.613 24.900 -4.134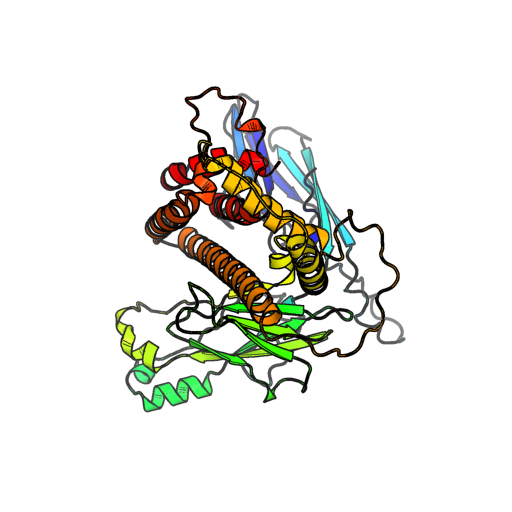 1.00 73.69 265 TRP A CA 1
ATOM 2047 C C . TRP A 1 265 ? 10.794 25.934 -3.039 1.00 73.69 265 TRP A C 1
ATOM 2049 O O . TRP A 1 265 ? 11.258 27.038 -3.298 1.00 73.69 265 TRP A O 1
ATOM 2059 N N . ASP A 1 266 ? 10.516 25.533 -1.802 1.00 70.25 266 ASP A N 1
ATOM 2060 C CA . ASP A 1 266 ? 10.880 26.338 -0.636 1.00 70.25 266 ASP A CA 1
ATOM 2061 C C . ASP A 1 266 ? 12.324 26.033 -0.205 1.00 70.25 266 ASP A C 1
ATOM 2063 O O . ASP A 1 266 ? 13.215 26.875 -0.285 1.00 70.25 266 ASP A O 1
ATOM 2067 N N . HIS A 1 267 ? 12.574 24.797 0.244 1.00 74.25 267 HIS A N 1
ATOM 2068 C CA . HIS A 1 267 ? 13.884 24.358 0.762 1.00 74.25 267 HIS A CA 1
ATOM 2069 C C . HIS A 1 267 ? 14.292 22.950 0.309 1.00 74.25 267 HIS A C 1
ATOM 2071 O O . HIS A 1 267 ? 15.460 22.577 0.390 1.00 74.25 267 HIS A O 1
ATOM 2077 N N . SER A 1 268 ? 13.330 22.138 -0.129 1.00 79.12 268 SER A N 1
ATOM 2078 C CA . SER A 1 268 ? 13.555 20.770 -0.589 1.00 79.12 268 SER A CA 1
ATOM 2079 C C . SER A 1 268 ? 12.387 20.319 -1.448 1.00 79.12 268 SER A C 1
ATOM 2081 O O . SER A 1 268 ? 11.239 20.641 -1.135 1.00 79.12 268 SER A O 1
ATOM 2083 N N . VAL A 1 269 ? 12.669 19.488 -2.440 1.00 81.88 269 VAL A N 1
ATOM 2084 C CA . VAL A 1 269 ? 11.656 18.785 -3.223 1.00 81.88 269 VAL A CA 1
ATOM 2085 C C . VAL A 1 269 ? 11.504 17.373 -2.677 1.00 81.88 269 VAL A C 1
ATOM 2087 O O . VAL A 1 269 ? 12.497 16.701 -2.402 1.00 81.88 269 VAL A O 1
ATOM 2090 N N . LYS A 1 270 ? 10.259 16.928 -2.499 1.00 84.06 270 LYS A N 1
ATOM 2091 C CA . LYS A 1 270 ? 9.941 15.561 -2.086 1.00 84.06 270 LYS A CA 1
ATOM 2092 C C . LYS A 1 270 ? 9.050 14.931 -3.138 1.00 84.06 270 LYS A C 1
ATOM 2094 O O . LYS A 1 270 ? 7.929 15.382 -3.342 1.00 84.06 270 LYS A O 1
ATOM 2099 N N . GLU A 1 271 ? 9.558 13.879 -3.750 1.00 86.56 271 GLU A N 1
ATOM 2100 C CA . GLU A 1 271 ? 8.826 13.011 -4.663 1.00 86.56 271 GLU A CA 1
ATOM 2101 C C . GLU A 1 271 ? 9.061 11.558 -4.248 1.00 86.56 271 GLU A C 1
ATOM 2103 O O . GLU A 1 271 ? 9.894 11.268 -3.380 1.00 86.56 271 GLU A O 1
ATOM 2108 N N . HIS A 1 272 ? 8.316 10.640 -4.851 1.00 86.88 272 HIS A N 1
ATOM 2109 C CA . HIS A 1 272 ? 8.419 9.215 -4.578 1.00 86.88 272 HIS A CA 1
ATOM 2110 C C . HIS A 1 272 ? 8.294 8.396 -5.860 1.00 86.88 272 HIS A C 1
ATOM 2112 O O . HIS A 1 272 ? 7.887 8.882 -6.910 1.00 86.88 272 HIS A O 1
ATOM 2118 N N . VAL A 1 273 ? 8.685 7.133 -5.740 1.00 88.12 273 VAL A N 1
ATOM 2119 C CA . VAL A 1 273 ? 8.428 6.065 -6.705 1.00 88.12 273 VAL A CA 1
ATOM 2120 C C . VAL A 1 273 ? 7.585 5.017 -5.995 1.00 88.12 273 VAL A C 1
ATOM 2122 O O . VAL A 1 273 ? 7.801 4.762 -4.804 1.00 88.12 273 VAL A O 1
ATOM 2125 N N . THR A 1 274 ? 6.664 4.390 -6.719 1.00 87.44 274 THR A N 1
ATOM 2126 C CA .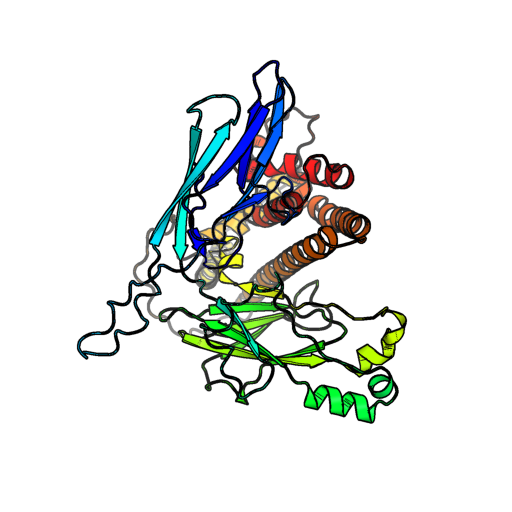 THR A 1 274 ? 5.811 3.341 -6.160 1.00 87.44 274 THR A CA 1
ATOM 2127 C C . THR A 1 274 ? 6.178 1.979 -6.741 1.00 87.44 274 THR A C 1
ATOM 2129 O O . THR A 1 274 ? 6.370 1.825 -7.948 1.00 87.44 274 THR A O 1
ATOM 2132 N N . LEU A 1 275 ? 6.310 0.987 -5.858 1.00 86.75 275 LEU A N 1
ATOM 2133 C CA . LEU A 1 275 ? 6.620 -0.401 -6.197 1.00 86.75 275 LEU A CA 1
ATOM 2134 C C . LEU A 1 275 ? 5.462 -1.287 -5.749 1.00 86.75 275 LEU A C 1
ATOM 2136 O O . LEU A 1 275 ? 5.142 -1.348 -4.562 1.00 86.75 275 LEU A O 1
ATOM 2140 N N . TYR A 1 276 ? 4.884 -2.018 -6.689 1.00 83.12 276 TYR A N 1
ATOM 2141 C CA . TYR A 1 276 ? 3.787 -2.939 -6.443 1.00 83.12 276 TYR A CA 1
ATOM 2142 C C . TYR A 1 276 ? 4.270 -4.372 -6.520 1.00 83.12 276 TYR A C 1
ATOM 2144 O O . TYR A 1 276 ? 4.815 -4.788 -7.538 1.00 83.12 276 TYR A O 1
ATOM 2152 N N . ASN A 1 277 ? 4.015 -5.160 -5.478 1.00 79.75 277 ASN A N 1
ATOM 2153 C CA . ASN A 1 277 ? 4.119 -6.608 -5.592 1.00 79.75 277 ASN A CA 1
ATOM 2154 C C . ASN A 1 277 ? 2.956 -7.109 -6.456 1.00 79.75 277 ASN A C 1
ATOM 2156 O O . ASN A 1 277 ? 1.806 -7.094 -6.010 1.00 79.75 277 ASN A O 1
ATOM 2160 N N . ILE A 1 278 ? 3.253 -7.593 -7.665 1.00 71.75 278 ILE A N 1
ATOM 2161 C CA . ILE A 1 278 ? 2.221 -8.062 -8.595 1.00 71.75 278 ILE A CA 1
ATOM 2162 C C . ILE A 1 278 ? 1.455 -9.240 -8.000 1.00 71.75 278 ILE A C 1
ATOM 2164 O O . ILE A 1 278 ? 0.287 -9.382 -8.315 1.00 71.75 278 ILE A O 1
ATOM 2168 N N . LYS A 1 279 ? 2.032 -10.049 -7.099 1.00 63.81 279 LYS A N 1
ATOM 2169 C CA . LYS A 1 279 ? 1.283 -11.134 -6.440 1.00 63.81 279 LYS A CA 1
ATOM 2170 C C . LYS A 1 279 ? 0.243 -10.630 -5.444 1.00 63.81 279 LYS A C 1
ATOM 2172 O O . LYS A 1 279 ? -0.840 -11.192 -5.386 1.00 63.81 279 LYS A O 1
ATOM 2177 N N . GLN A 1 280 ? 0.543 -9.563 -4.707 1.00 58.53 280 GLN A N 1
ATOM 2178 C CA . GLN A 1 280 ? -0.410 -8.956 -3.772 1.00 58.53 280 GLN A CA 1
ATOM 2179 C C . GLN A 1 280 ? -1.508 -8.192 -4.530 1.00 58.53 280 GLN A C 1
ATOM 2181 O O . GLN A 1 280 ? -2.681 -8.249 -4.172 1.00 58.53 280 GLN A O 1
ATOM 2186 N N . PHE A 1 281 ? -1.137 -7.553 -5.642 1.00 50.53 281 PHE A N 1
ATOM 2187 C CA . PHE A 1 281 ? -2.087 -7.029 -6.623 1.00 50.53 281 PHE A CA 1
ATOM 2188 C C . PHE A 1 281 ? -2.912 -8.164 -7.263 1.00 50.53 281 PHE A C 1
ATOM 2190 O O . PHE A 1 281 ? -4.117 -8.037 -7.461 1.00 50.53 281 PHE A O 1
ATOM 2197 N N . ALA A 1 282 ? -2.279 -9.316 -7.509 1.00 40.47 282 ALA A N 1
ATOM 2198 C CA . ALA A 1 282 ? -2.903 -10.519 -8.036 1.00 40.47 282 ALA A CA 1
ATOM 2199 C C . ALA A 1 282 ? -3.792 -11.227 -7.019 1.00 40.47 282 ALA A C 1
ATOM 2201 O O . ALA A 1 282 ? -4.711 -11.881 -7.448 1.00 40.47 282 ALA A O 1
ATOM 2202 N N . GLU A 1 283 ? -3.651 -11.101 -5.702 1.00 39.75 283 GLU A N 1
ATOM 2203 C CA . GLU A 1 283 ? -4.663 -11.636 -4.766 1.00 39.75 283 GLU A CA 1
ATOM 2204 C C . GLU A 1 283 ? -6.038 -10.962 -4.955 1.00 39.75 283 GLU A C 1
ATOM 2206 O O . GLU A 1 283 ? -7.066 -11.535 -4.609 1.00 39.75 283 GLU A O 1
ATOM 2211 N N . HIS A 1 284 ? -6.078 -9.787 -5.597 1.00 40.31 284 HIS A N 1
ATOM 2212 C CA . HIS A 1 284 ? -7.313 -9.153 -6.076 1.00 40.31 284 HIS A CA 1
ATOM 2213 C C . HIS A 1 284 ? -7.720 -9.604 -7.501 1.00 40.31 284 HIS A C 1
ATOM 2215 O O . HIS A 1 284 ? -8.781 -9.219 -7.980 1.00 40.31 284 HIS A O 1
ATOM 2221 N N . TYR A 1 285 ? -6.883 -10.404 -8.174 1.00 40.53 285 TYR A N 1
ATOM 2222 C CA . TYR A 1 285 ? -6.894 -10.731 -9.612 1.00 40.53 285 TYR A CA 1
ATOM 2223 C C . TYR A 1 285 ? -6.525 -12.195 -9.945 1.00 40.53 285 TYR A C 1
ATOM 2225 O O . TYR A 1 285 ? -6.267 -12.505 -11.104 1.00 40.53 285 TYR A O 1
ATOM 2233 N N . GLN A 1 286 ? -6.408 -13.107 -8.981 1.00 31.73 286 GLN A N 1
ATOM 2234 C CA . GLN A 1 286 ? -5.740 -14.400 -9.154 1.00 31.73 286 GLN A CA 1
ATOM 2235 C C . GLN A 1 286 ? -6.678 -15.298 -9.946 1.00 31.73 286 GLN A C 1
ATOM 2237 O O . GLN A 1 286 ? -7.536 -15.893 -9.314 1.00 31.73 286 GLN A O 1
ATOM 2242 N N . ASN A 1 287 ? -6.563 -15.337 -11.287 1.00 40.16 287 ASN A N 1
ATOM 2243 C CA . ASN A 1 287 ? -7.081 -16.416 -12.149 1.00 40.16 287 ASN A CA 1
ATOM 2244 C C . ASN A 1 287 ? -6.972 -16.158 -13.669 1.00 40.16 287 ASN A C 1
ATOM 2246 O O . ASN A 1 287 ? -7.984 -16.215 -14.355 1.00 40.16 287 ASN A O 1
ATOM 2250 N N . TYR A 1 288 ? -5.793 -15.859 -14.253 1.00 47.44 288 TYR A N 1
ATOM 2251 C CA . TYR A 1 288 ? -5.804 -15.462 -15.681 1.00 47.44 288 TYR A CA 1
ATOM 2252 C C . TYR A 1 288 ? -4.701 -15.927 -16.646 1.00 47.44 288 TYR A C 1
ATOM 2254 O O . TYR A 1 288 ? -4.900 -15.798 -17.854 1.00 47.44 288 TYR A O 1
ATOM 2262 N N . GLU A 1 289 ? -3.559 -16.459 -16.204 1.00 38.84 289 GLU A N 1
ATOM 2263 C CA . GLU A 1 289 ? -2.488 -16.809 -17.162 1.00 38.84 289 GLU A CA 1
ATOM 2264 C C . GLU A 1 289 ? -2.742 -18.141 -17.894 1.00 38.84 289 GLU A C 1
ATOM 2266 O O . GLU A 1 289 ? -2.446 -18.262 -19.079 1.00 38.84 289 GLU A O 1
ATOM 2271 N N . TYR A 1 290 ? -3.372 -19.119 -17.236 1.00 40.97 290 TYR A N 1
ATOM 2272 C CA . TYR A 1 290 ? -3.826 -20.356 -17.896 1.00 40.97 290 TYR A CA 1
ATOM 2273 C C . TYR A 1 290 ? -5.220 -20.204 -18.528 1.00 40.97 290 TYR A C 1
ATOM 2275 O O . TYR A 1 290 ? -5.505 -20.848 -19.537 1.00 40.97 290 TYR A O 1
ATOM 2283 N N . THR A 1 291 ? -6.012 -19.251 -18.022 1.00 43.03 291 THR A N 1
ATOM 2284 C CA . THR A 1 291 ? -7.320 -18.816 -18.543 1.00 43.03 291 THR A CA 1
ATOM 2285 C C . THR A 1 291 ? -7.266 -18.442 -20.002 1.00 43.03 291 THR A C 1
ATOM 2287 O O . THR A 1 291 ? -8.085 -18.855 -20.814 1.00 43.03 291 THR A O 1
ATOM 2290 N N . TRP A 1 292 ? -6.196 -17.749 -20.341 1.00 39.81 292 TRP A N 1
ATOM 2291 C CA . TRP A 1 292 ? -5.824 -17.379 -21.686 1.00 39.81 292 TRP A CA 1
ATOM 2292 C C . TRP A 1 292 ? -5.816 -18.546 -22.687 1.00 39.81 292 TRP A C 1
ATOM 2294 O O . TRP A 1 292 ? -6.419 -18.436 -23.750 1.00 39.81 292 TRP A O 1
ATOM 2304 N N . LYS A 1 293 ? -5.172 -19.677 -22.366 1.00 45.75 293 LYS A N 1
ATOM 2305 C CA . LYS A 1 293 ? -4.986 -20.772 -23.337 1.00 45.75 293 LYS A CA 1
ATOM 2306 C C . LYS A 1 293 ? -6.289 -21.515 -23.635 1.00 45.75 293 LYS A C 1
ATOM 2308 O O . LYS A 1 293 ? -6.528 -21.901 -24.777 1.00 45.75 293 LYS A O 1
ATOM 2313 N N . TRP A 1 294 ? -7.149 -21.680 -22.633 1.00 44.28 294 TRP A N 1
ATOM 2314 C CA . TRP A 1 294 ? -8.410 -22.399 -22.803 1.00 44.28 294 TRP A CA 1
ATOM 2315 C C . TRP A 1 294 ? -9.522 -21.526 -23.402 1.00 44.28 294 TRP A C 1
ATOM 2317 O O . TRP A 1 294 ? -10.258 -22.011 -24.249 1.00 44.28 294 TRP A O 1
ATOM 2327 N N . LEU A 1 295 ? -9.614 -20.233 -23.063 1.00 39.25 295 LEU A N 1
ATOM 2328 C CA . LEU A 1 295 ? -10.649 -19.328 -23.601 1.00 39.25 295 LEU A CA 1
ATOM 2329 C C . LEU A 1 295 ? -10.564 -19.162 -25.123 1.00 39.25 295 LEU A C 1
ATOM 2331 O O . LEU A 1 295 ? -11.579 -19.082 -25.810 1.00 39.25 295 LEU A O 1
ATOM 2335 N N . ILE A 1 296 ? -9.333 -19.145 -25.636 1.00 47.81 296 ILE A N 1
ATOM 2336 C CA . ILE A 1 296 ? -9.040 -19.162 -27.070 1.00 47.81 296 ILE A CA 1
ATOM 2337 C C . ILE A 1 296 ? -9.581 -20.449 -27.699 1.00 47.81 296 ILE A C 1
ATOM 2339 O O . ILE A 1 296 ? -10.267 -20.390 -28.714 1.00 47.81 296 ILE A O 1
ATOM 2343 N N . THR A 1 297 ? -9.328 -21.587 -27.053 1.00 48.25 297 THR A N 1
ATOM 2344 C CA . THR A 1 297 ? -9.775 -22.908 -27.516 1.00 48.25 297 THR A CA 1
ATOM 2345 C C . THR A 1 297 ? -11.309 -23.008 -27.499 1.00 48.25 297 THR A C 1
ATOM 2347 O O . THR A 1 297 ? -11.915 -23.432 -28.476 1.00 48.25 297 THR A O 1
ATOM 2350 N N . TYR A 1 298 ? -11.965 -22.516 -26.443 1.00 44.22 298 TYR A N 1
ATOM 2351 C CA . TYR A 1 298 ? -13.426 -22.505 -26.317 1.00 44.22 298 TYR A CA 1
ATOM 2352 C C . TYR A 1 298 ? -14.110 -21.596 -27.350 1.00 44.22 298 TYR A C 1
ATOM 2354 O O . TYR A 1 298 ? -15.144 -21.959 -27.909 1.00 44.22 298 TYR A O 1
ATOM 2362 N N . HIS A 1 299 ? -13.549 -20.416 -27.642 1.00 41.69 299 HIS A N 1
ATOM 2363 C CA . HIS A 1 299 ? -14.090 -19.547 -28.690 1.00 41.69 299 HIS A CA 1
ATOM 2364 C C . HIS A 1 299 ? -13.922 -20.144 -30.090 1.00 41.69 299 HIS A C 1
ATOM 2366 O O . HIS A 1 299 ? -14.831 -19.991 -30.904 1.00 41.69 299 HIS A O 1
ATOM 2372 N N . GLN A 1 300 ? -12.826 -20.864 -30.352 1.00 47.16 300 GLN A N 1
ATOM 2373 C CA . GLN A 1 300 ? -12.649 -21.629 -31.590 1.00 47.16 300 GLN A CA 1
ATOM 2374 C C . GLN A 1 300 ? -13.710 -22.737 -31.720 1.00 47.16 300 GLN A C 1
ATOM 2376 O O . GLN A 1 300 ? -14.339 -22.871 -32.769 1.00 47.16 300 GLN A O 1
ATOM 2381 N N . GLU A 1 301 ? -14.005 -23.461 -30.636 1.00 46.75 301 GLU A N 1
ATOM 2382 C CA . GLU A 1 301 ? -15.044 -24.503 -30.615 1.00 46.75 301 GLU A CA 1
ATOM 2383 C C . GLU A 1 301 ? -16.473 -23.931 -30.737 1.00 46.75 301 GLU A C 1
ATOM 2385 O O . GLU A 1 301 ? -17.307 -24.463 -31.473 1.00 46.75 301 GLU A O 1
ATOM 2390 N N . SER A 1 302 ? -16.775 -22.810 -30.077 1.00 42.66 302 SER A N 1
ATOM 2391 C CA . SER A 1 302 ? -18.099 -22.168 -30.110 1.00 42.66 302 SER A CA 1
ATOM 2392 C C . SER A 1 302 ? -18.402 -21.506 -31.462 1.00 42.66 302 SER A C 1
ATOM 2394 O O . SER A 1 302 ? -19.509 -21.654 -31.989 1.00 42.66 302 SER A O 1
ATOM 2396 N N . LEU A 1 303 ? -17.409 -20.858 -32.088 1.00 42.12 303 LEU A N 1
ATOM 2397 C CA . LEU A 1 303 ? -17.536 -20.306 -33.443 1.00 42.12 303 LEU A CA 1
ATOM 2398 C C . LEU A 1 303 ? -17.724 -21.413 -34.486 1.00 42.12 303 LEU A C 1
ATOM 2400 O O . LEU A 1 303 ? -18.554 -21.256 -35.378 1.00 42.12 303 LEU A O 1
ATOM 2404 N N . ALA A 1 304 ? -17.065 -22.565 -34.329 1.00 42.31 304 ALA A N 1
ATOM 2405 C CA . ALA A 1 304 ? -17.314 -23.734 -35.174 1.00 42.31 304 ALA A CA 1
ATOM 2406 C C . ALA A 1 304 ? -18.750 -24.287 -35.030 1.00 42.31 304 ALA A C 1
ATOM 2408 O O . ALA A 1 304 ? -19.280 -24.893 -35.962 1.00 42.31 304 ALA A O 1
ATOM 2409 N N . THR A 1 305 ? -19.408 -24.044 -33.892 1.00 41.84 305 THR A N 1
ATOM 2410 C CA . THR A 1 305 ? -20.760 -24.550 -33.599 1.00 41.84 305 THR A CA 1
ATOM 2411 C C . THR A 1 305 ? -21.872 -23.582 -34.039 1.00 41.84 305 THR A C 1
ATOM 2413 O O . THR A 1 305 ? -22.969 -24.019 -34.391 1.00 41.84 305 THR A O 1
ATOM 2416 N N . GLN A 1 306 ? -21.606 -22.269 -34.083 1.00 41.34 306 GLN A N 1
ATOM 2417 C CA . GLN A 1 306 ? -22.594 -21.249 -34.472 1.00 41.34 306 GLN A CA 1
ATOM 2418 C C . GLN A 1 306 ? -22.849 -21.147 -35.985 1.00 41.34 306 GLN A C 1
ATOM 2420 O O . GLN A 1 306 ? -23.908 -20.669 -36.382 1.00 41.34 306 GLN A O 1
ATOM 2425 N N . PHE A 1 307 ? -21.972 -21.676 -36.844 1.00 41.94 307 PHE A N 1
ATOM 2426 C CA . PHE A 1 307 ? -22.223 -21.750 -38.295 1.00 41.94 307 PHE A CA 1
ATOM 2427 C C . PHE A 1 307 ? -23.181 -22.886 -38.719 1.00 41.94 307 PHE A C 1
ATOM 2429 O O . PHE A 1 307 ? -23.270 -23.209 -39.902 1.00 41.94 307 PHE A O 1
ATOM 2436 N N . SER A 1 308 ? -23.915 -23.491 -37.774 1.00 36.69 308 SER A N 1
ATOM 2437 C CA . SER A 1 308 ? -24.809 -24.634 -38.025 1.00 36.69 308 SER A CA 1
ATOM 2438 C C . SER A 1 308 ? -26.295 -24.381 -37.714 1.00 36.69 308 SER A C 1
ATOM 2440 O O . SER A 1 308 ? -27.122 -25.257 -37.963 1.00 36.69 308 SER A O 1
ATOM 2442 N N . VAL A 1 309 ? -26.693 -23.210 -37.197 1.00 35.59 309 VAL A N 1
ATOM 2443 C CA . VAL A 1 309 ? -28.113 -22.958 -36.881 1.00 35.59 309 VAL A CA 1
ATOM 2444 C C . VAL A 1 309 ? -28.560 -21.583 -37.363 1.00 35.59 309 VAL A C 1
ATOM 2446 O O . VAL A 1 309 ? -28.166 -20.555 -36.820 1.00 35.59 309 VAL A O 1
ATOM 2449 N N . ASP A 1 310 ? -29.404 -21.609 -38.392 1.00 35.31 310 ASP A N 1
ATOM 2450 C CA . ASP A 1 310 ? -30.071 -20.457 -38.988 1.00 35.31 310 ASP A CA 1
ATOM 2451 C C . ASP A 1 310 ? -31.344 -20.062 -38.209 1.00 35.31 310 ASP A C 1
ATOM 2453 O O . ASP A 1 310 ? -32.108 -20.913 -37.751 1.00 35.31 310 ASP A O 1
ATOM 2457 N N . ASP A 1 311 ? -31.562 -18.747 -38.182 1.00 33.28 311 ASP A N 1
ATOM 2458 C CA . ASP A 1 311 ? -32.828 -18.001 -38.147 1.00 33.28 311 ASP A CA 1
ATOM 2459 C C . ASP A 1 311 ? -33.761 -18.018 -36.904 1.00 33.28 311 ASP A C 1
ATOM 2461 O O . ASP A 1 311 ? -34.500 -18.962 -36.626 1.00 33.28 311 ASP A O 1
ATOM 2465 N N . SER A 1 312 ? -33.860 -16.857 -36.233 1.00 31.88 312 SER A N 1
ATOM 2466 C CA . SER A 1 312 ? -35.047 -15.965 -36.259 1.00 31.88 312 SER A CA 1
ATOM 2467 C C . SER A 1 312 ? -35.373 -15.224 -34.938 1.00 31.88 312 SER A C 1
ATOM 2469 O O . SER A 1 312 ? -35.581 -15.796 -33.874 1.00 31.88 312 SER A O 1
ATOM 2471 N N . SER A 1 313 ? -35.543 -13.903 -35.087 1.00 35.59 313 SER A N 1
ATOM 2472 C CA . SER A 1 313 ? -36.322 -12.949 -34.268 1.00 35.59 313 SER A CA 1
ATOM 2473 C C . SER A 1 313 ? -35.946 -12.683 -32.796 1.00 35.59 313 SER A C 1
ATOM 2475 O O . SER A 1 313 ? -36.265 -13.451 -31.898 1.00 35.59 313 SER A O 1
ATOM 2477 N N . PHE A 1 314 ? -35.442 -11.471 -32.521 1.00 31.64 314 PHE A N 1
ATOM 2478 C CA . PHE A 1 314 ? -35.542 -10.836 -31.200 1.00 31.64 314 PHE A CA 1
ATOM 2479 C C . PHE A 1 314 ? -35.947 -9.358 -31.334 1.00 31.64 314 PHE A C 1
ATOM 2481 O O . PHE A 1 314 ? -35.245 -8.553 -31.944 1.00 31.64 314 PHE A O 1
ATOM 2488 N N . GLN A 1 315 ? -37.098 -9.005 -30.755 1.00 31.83 315 GLN A N 1
ATOM 2489 C CA . GLN A 1 315 ? -37.504 -7.621 -30.476 1.00 31.83 315 GLN A CA 1
ATOM 2490 C C . GLN A 1 315 ? -36.799 -7.128 -29.197 1.00 31.83 315 GLN A C 1
ATOM 2492 O O . GLN A 1 315 ? -36.779 -7.878 -28.220 1.00 31.83 315 GLN A O 1
ATOM 2497 N N . PRO A 1 316 ? -36.286 -5.884 -29.118 1.00 36.59 316 PRO A N 1
ATOM 2498 C CA . PRO A 1 316 ? -35.726 -5.364 -27.879 1.00 36.59 316 PRO A CA 1
ATOM 2499 C C . PRO A 1 316 ? -36.749 -4.470 -27.166 1.00 36.59 316 PRO A C 1
ATOM 2501 O O . PRO A 1 316 ? -36.884 -3.285 -27.462 1.00 36.59 316 PRO A O 1
ATOM 2504 N N . SER A 1 317 ? -37.454 -5.028 -26.186 1.00 36.53 317 SER A N 1
ATOM 2505 C CA . SER A 1 317 ? -38.105 -4.245 -25.131 1.00 36.53 317 SER A CA 1
ATOM 2506 C C . SER A 1 317 ? -37.831 -4.911 -23.784 1.00 36.53 317 SER A C 1
ATOM 2508 O O . SER A 1 317 ? -38.618 -5.720 -23.300 1.00 36.53 317 SER A O 1
ATOM 2510 N N . GLY A 1 318 ? -36.674 -4.599 -23.209 1.00 36.56 318 GLY A N 1
ATOM 2511 C CA . GLY A 1 318 ? -36.243 -5.023 -21.880 1.00 36.56 318 GLY A CA 1
ATOM 2512 C C . GLY A 1 318 ? -35.191 -4.040 -21.377 1.00 36.56 318 GLY A C 1
ATOM 2513 O O . GLY A 1 318 ? -34.435 -3.495 -22.183 1.00 36.56 318 GLY A O 1
ATOM 2514 N N . SER A 1 319 ? -35.190 -3.743 -20.078 1.00 43.34 319 SER A N 1
ATOM 2515 C CA . SER A 1 319 ? -34.224 -2.831 -19.458 1.00 43.34 319 SER A CA 1
ATOM 2516 C C . SER A 1 319 ? -32.783 -3.240 -19.809 1.00 43.34 319 SER A C 1
ATOM 2518 O O . SER A 1 319 ? -32.466 -4.420 -19.924 1.00 43.34 319 SER A O 1
ATOM 2520 N N . SER A 1 320 ? -31.895 -2.265 -20.016 1.00 51.62 320 SER A N 1
ATOM 2521 C CA . SER A 1 320 ? -30.489 -2.494 -20.399 1.00 51.62 320 SER A CA 1
ATOM 2522 C C . SER A 1 320 ? -29.653 -3.169 -19.301 1.00 51.62 320 SER A C 1
ATOM 2524 O O . SER A 1 320 ? -28.602 -3.738 -19.586 1.00 51.62 320 SER A O 1
ATOM 2526 N N . ALA A 1 321 ? -30.141 -3.130 -18.060 1.00 49.19 321 ALA A N 1
ATOM 2527 C CA . ALA A 1 321 ? -29.503 -3.666 -16.864 1.00 49.19 321 ALA A CA 1
ATOM 2528 C C . ALA A 1 321 ? -29.219 -5.186 -16.907 1.00 49.19 321 ALA A C 1
ATOM 2530 O O . ALA A 1 321 ? -28.053 -5.556 -16.769 1.00 49.19 321 ALA A O 1
ATOM 2531 N N . PRO A 1 322 ? -30.212 -6.075 -17.135 1.00 55.88 322 PRO A N 1
ATOM 2532 C CA . PRO A 1 322 ? -29.982 -7.520 -17.213 1.00 55.88 322 PRO A CA 1
ATOM 2533 C C . PRO A 1 322 ? -29.017 -7.908 -18.336 1.00 55.88 322 PRO A C 1
ATOM 2535 O O . PRO A 1 322 ? -28.159 -8.752 -18.118 1.00 55.88 322 PRO A O 1
ATOM 2538 N N . LYS A 1 323 ? -29.081 -7.240 -19.496 1.00 56.62 323 LYS A N 1
ATOM 2539 C CA . LYS A 1 323 ? -28.210 -7.539 -20.643 1.00 56.62 323 LYS A CA 1
ATOM 2540 C C . LYS A 1 323 ? -26.739 -7.200 -20.376 1.00 56.62 323 LYS A C 1
ATOM 2542 O O . LYS A 1 323 ? -25.855 -7.937 -20.790 1.00 56.62 323 LYS A O 1
ATOM 2547 N N . LEU A 1 324 ? -26.458 -6.084 -19.700 1.00 57.06 324 LEU A N 1
ATOM 2548 C CA . LEU A 1 324 ? -25.084 -5.704 -19.355 1.00 57.06 324 LEU A CA 1
ATOM 2549 C C . LEU A 1 324 ? -24.521 -6.568 -18.217 1.00 57.06 324 LEU A C 1
ATOM 2551 O O . LEU A 1 324 ? -23.352 -6.943 -18.260 1.00 57.06 324 LEU A O 1
ATOM 2555 N N . ALA A 1 325 ? -25.349 -6.917 -17.230 1.00 58.75 325 ALA A N 1
ATOM 2556 C CA . ALA A 1 325 ? -24.966 -7.851 -16.176 1.00 58.75 325 ALA A CA 1
ATOM 2557 C C . ALA A 1 325 ? -24.668 -9.253 -16.734 1.00 58.75 325 ALA A C 1
ATOM 2559 O O . ALA A 1 325 ? -23.695 -9.870 -16.317 1.00 58.75 325 ALA A O 1
ATOM 2560 N N . GLU A 1 326 ? -25.450 -9.714 -17.713 1.00 59.91 326 GLU A N 1
ATOM 2561 C CA . GLU A 1 326 ? -25.215 -10.964 -18.444 1.00 59.91 326 GLU A CA 1
ATOM 2562 C C . GLU A 1 326 ? -23.885 -10.920 -19.209 1.00 59.91 326 GLU A C 1
ATOM 2564 O O . GLU A 1 326 ? -23.049 -11.784 -18.992 1.00 59.91 326 GLU A O 1
ATOM 2569 N N . ILE A 1 327 ? -23.600 -9.852 -19.969 1.00 63.69 327 ILE A N 1
ATOM 2570 C CA . ILE A 1 327 ? -22.312 -9.687 -20.679 1.00 63.69 327 ILE A CA 1
ATOM 2571 C C . ILE A 1 327 ? -21.115 -9.694 -19.713 1.00 63.69 327 ILE A C 1
ATOM 2573 O O . ILE A 1 327 ? -20.089 -10.315 -19.991 1.00 63.69 327 ILE A O 1
ATOM 2577 N N . LEU A 1 328 ? -21.219 -8.992 -18.580 1.00 64.81 328 LEU A N 1
ATOM 2578 C CA . LEU A 1 328 ? -20.152 -8.962 -17.578 1.00 64.81 328 LEU A CA 1
ATOM 2579 C C . LEU A 1 328 ? -20.007 -10.303 -16.854 1.00 64.81 328 LEU A C 1
ATOM 2581 O O . LEU A 1 328 ? -18.886 -10.688 -16.532 1.00 64.81 328 LEU A O 1
ATOM 2585 N N . SER A 1 329 ? -21.113 -11.012 -16.623 1.00 64.56 329 SER A N 1
ATOM 2586 C CA . SER A 1 329 ? -21.108 -12.351 -16.038 1.00 64.56 329 SER A CA 1
ATOM 2587 C C . SER A 1 329 ? -20.554 -13.389 -17.010 1.00 64.56 329 SER A C 1
ATOM 2589 O O . SER A 1 329 ? -19.816 -14.264 -16.578 1.00 64.56 329 SER A O 1
ATOM 2591 N N . ASP A 1 330 ? -20.826 -13.281 -18.308 1.00 60.69 330 ASP A N 1
ATOM 2592 C CA . ASP A 1 330 ? -20.252 -14.142 -19.344 1.00 60.69 330 ASP A CA 1
ATOM 2593 C C . ASP A 1 330 ? -18.747 -13.922 -19.464 1.00 60.69 330 ASP A C 1
ATOM 2595 O O . ASP A 1 330 ? -17.979 -14.886 -19.483 1.00 60.69 330 ASP A O 1
ATOM 2599 N N . LEU A 1 331 ? -18.315 -12.656 -19.455 1.00 65.50 331 LEU A N 1
ATOM 2600 C CA . LEU A 1 331 ? -16.903 -12.301 -19.388 1.00 65.50 331 LEU A CA 1
ATOM 2601 C C . LEU A 1 331 ? -16.275 -12.899 -18.123 1.00 65.50 331 LEU A C 1
ATOM 2603 O O . LEU A 1 331 ? -15.268 -13.586 -18.210 1.00 65.50 331 LEU A O 1
ATOM 2607 N N . GLU A 1 332 ? -16.890 -12.720 -16.957 1.00 64.19 332 GLU A N 1
ATOM 2608 C CA . GLU A 1 332 ? -16.420 -13.286 -15.690 1.00 64.19 332 GLU A CA 1
ATOM 2609 C C . GLU A 1 332 ? -16.374 -14.821 -15.687 1.00 64.19 332 GLU A C 1
ATOM 2611 O O . GLU A 1 332 ? -15.380 -15.394 -15.258 1.00 64.19 332 GLU A O 1
ATOM 2616 N N . ASN A 1 333 ? -17.405 -15.504 -16.185 1.00 58.31 333 ASN A N 1
ATOM 2617 C CA . ASN A 1 333 ? -17.480 -16.964 -16.232 1.00 58.31 333 ASN A CA 1
ATOM 2618 C C . ASN A 1 333 ? -16.414 -17.542 -17.159 1.00 58.31 333 ASN A C 1
ATOM 2620 O O . ASN A 1 333 ? -15.773 -18.538 -16.818 1.00 58.31 333 ASN A O 1
ATOM 2624 N N . ALA A 1 334 ? -16.191 -16.902 -18.305 1.00 54.56 334 ALA A N 1
ATOM 2625 C CA . ALA A 1 334 ? -15.114 -17.267 -19.207 1.00 54.56 334 ALA A CA 1
ATOM 2626 C C . ALA A 1 334 ? -13.752 -17.091 -18.496 1.00 54.56 334 ALA A C 1
ATOM 2628 O O . ALA A 1 334 ? -12.887 -17.969 -18.535 1.00 54.56 334 ALA A O 1
ATOM 2629 N N . LEU A 1 335 ? -13.600 -16.007 -17.736 1.00 52.88 335 LEU A N 1
ATOM 2630 C CA . LEU A 1 335 ? -12.402 -15.709 -16.957 1.00 52.88 335 LEU A CA 1
ATOM 2631 C C . LEU A 1 335 ? -12.186 -16.641 -15.736 1.00 52.88 335 LEU A C 1
ATOM 2633 O O . LEU A 1 335 ? -11.045 -16.953 -15.396 1.00 52.88 335 LEU A O 1
ATOM 2637 N N . ASP A 1 336 ? -13.250 -17.141 -15.105 1.00 49.03 336 ASP A N 1
ATOM 2638 C CA . ASP A 1 336 ? -13.206 -18.054 -13.952 1.00 49.03 336 ASP A CA 1
ATOM 2639 C C . ASP A 1 336 ? -12.922 -19.507 -14.365 1.00 49.03 336 ASP A C 1
ATOM 2641 O O . ASP A 1 336 ? -12.094 -20.187 -13.744 1.00 49.03 336 ASP A O 1
ATOM 2645 N N . LEU A 1 337 ? -13.614 -19.996 -15.403 1.00 43.56 337 LEU A N 1
ATOM 2646 C CA . LEU A 1 337 ? -13.523 -21.379 -15.890 1.00 43.56 337 LEU A CA 1
ATOM 2647 C C . LEU A 1 337 ? -12.146 -21.717 -16.428 1.00 43.56 337 LEU A C 1
ATOM 2649 O O . LEU A 1 337 ? -11.683 -22.848 -16.307 1.00 43.56 337 LEU A O 1
ATOM 2653 N N . ALA A 1 338 ? -11.476 -20.735 -17.005 1.00 41.34 338 ALA A N 1
ATOM 2654 C CA . ALA A 1 338 ? -10.223 -21.003 -17.664 1.00 41.34 338 ALA A CA 1
ATOM 2655 C C . ALA A 1 338 ? -9.031 -20.923 -16.674 1.00 41.34 338 ALA A C 1
ATOM 2657 O O . ALA A 1 338 ? -7.896 -21.277 -16.996 1.00 41.34 338 ALA A O 1
ATOM 2658 N N . SER A 1 339 ? -9.283 -20.565 -15.415 1.00 35.34 339 SER A N 1
ATOM 2659 C CA . SER A 1 339 ? -8.217 -20.433 -14.438 1.00 35.34 339 SER A CA 1
ATOM 2660 C C . SER A 1 339 ? -7.789 -21.753 -13.776 1.00 35.34 339 SER A C 1
ATOM 2662 O O . SER A 1 339 ? -8.619 -22.600 -13.428 1.00 35.34 339 SER A O 1
ATOM 2664 N N . PRO A 1 340 ? -6.478 -21.940 -13.544 1.00 32.19 340 PRO A N 1
ATOM 2665 C CA . PRO A 1 340 ? -5.917 -23.214 -13.095 1.00 32.19 340 PRO A CA 1
ATOM 2666 C C . PRO A 1 340 ? -6.088 -23.429 -11.582 1.00 32.19 340 PRO A C 1
ATOM 2668 O O . PRO A 1 340 ? -5.773 -24.497 -11.071 1.00 32.19 340 PRO A O 1
ATOM 2671 N N . LEU A 1 341 ? -6.568 -22.413 -10.856 1.00 29.52 341 LEU A N 1
ATOM 2672 C CA . LEU A 1 341 ? -6.816 -22.450 -9.414 1.00 29.52 341 LEU A CA 1
ATOM 2673 C C . LEU A 1 341 ? -8.316 -22.359 -9.086 1.00 29.52 341 LEU A C 1
ATOM 2675 O O . LEU A 1 341 ? -8.680 -22.284 -7.913 1.00 29.52 341 LEU A O 1
ATOM 2679 N N . SER A 1 342 ? -9.200 -22.386 -10.092 1.00 29.27 342 SER A N 1
ATOM 2680 C CA . SER A 1 342 ? -10.642 -22.420 -9.853 1.00 29.27 342 SER A CA 1
ATOM 2681 C C . SER A 1 342 ? -11.049 -23.757 -9.219 1.00 29.27 342 SER A C 1
ATOM 2683 O O . SER A 1 342 ? -10.837 -24.809 -9.826 1.00 29.27 342 SER A O 1
ATOM 2685 N N . PRO A 1 343 ? -11.713 -23.760 -8.047 1.00 28.94 343 PRO A N 1
ATOM 2686 C CA . PRO A 1 343 ? -12.198 -24.984 -7.403 1.00 28.94 343 PRO A CA 1
ATOM 2687 C C . PRO A 1 343 ? -13.282 -25.718 -8.215 1.00 28.94 343 PRO A C 1
ATOM 2689 O O . PRO A 1 343 ? -13.699 -26.810 -7.834 1.00 28.94 343 PRO A O 1
ATOM 2692 N N . ARG A 1 344 ? -13.751 -25.134 -9.330 1.00 35.91 344 ARG A N 1
ATOM 2693 C CA . ARG A 1 344 ? -14.688 -25.753 -10.281 1.00 35.91 344 ARG A CA 1
ATOM 2694 C C . ARG A 1 344 ? -13.995 -26.554 -11.398 1.00 35.91 344 ARG A C 1
ATOM 2696 O O . ARG A 1 344 ? -14.687 -27.277 -12.108 1.00 35.91 344 ARG A O 1
ATOM 2703 N N . ASN A 1 345 ? -12.664 -26.490 -11.527 1.00 31.53 345 ASN A N 1
ATOM 2704 C CA . ASN A 1 345 ? -11.890 -27.302 -12.474 1.00 31.53 345 ASN A CA 1
ATOM 2705 C C . ASN A 1 345 ? -11.513 -28.661 -11.853 1.00 31.53 345 ASN A C 1
ATOM 2707 O O . ASN A 1 345 ? -10.479 -28.807 -11.207 1.00 31.53 345 ASN A O 1
ATOM 2711 N N . LEU A 1 346 ? -12.364 -29.675 -12.046 1.00 31.83 346 LEU A N 1
ATOM 2712 C CA . LEU A 1 346 ? -12.161 -31.043 -11.533 1.00 31.83 346 LEU A CA 1
ATOM 2713 C C . LEU A 1 346 ? -11.344 -31.963 -12.464 1.00 31.83 346 LEU A C 1
ATOM 2715 O O . LEU A 1 346 ? -11.246 -33.162 -12.211 1.00 31.83 346 LEU A O 1
ATOM 2719 N N . THR A 1 347 ? -10.722 -31.439 -13.519 1.00 35.56 347 THR A N 1
ATOM 2720 C CA . THR A 1 347 ? -10.029 -32.251 -14.536 1.00 35.56 347 THR A CA 1
ATOM 2721 C C . THR A 1 347 ? -8.620 -31.732 -14.820 1.00 35.56 347 THR A C 1
ATOM 2723 O O . THR A 1 347 ? -8.287 -31.311 -15.920 1.00 35.56 347 THR A O 1
ATOM 2726 N N . HIS A 1 348 ? -7.746 -31.811 -13.815 1.00 35.34 348 HIS A N 1
ATOM 2727 C CA . HIS A 1 348 ? -6.301 -31.649 -13.999 1.00 35.34 348 HIS A CA 1
ATOM 2728 C C . HIS A 1 348 ? -5.650 -33.011 -14.300 1.00 35.34 348 HIS A C 1
ATOM 2730 O O . HIS A 1 348 ? -5.020 -33.623 -13.442 1.00 35.34 348 HIS A O 1
ATOM 2736 N N . ALA A 1 349 ? -5.822 -33.506 -15.526 1.00 28.78 349 ALA A N 1
ATOM 2737 C CA . ALA A 1 349 ? -4.952 -34.524 -16.113 1.00 28.78 349 ALA A CA 1
ATOM 2738 C C . ALA A 1 349 ? -5.103 -34.511 -17.641 1.00 28.78 349 ALA A C 1
ATOM 2740 O O . ALA A 1 349 ? -6.199 -34.725 -18.144 1.00 28.78 349 ALA A O 1
ATOM 2741 N N . ALA A 1 350 ? -3.982 -34.329 -18.342 1.00 30.55 350 ALA A N 1
ATOM 2742 C CA . ALA A 1 350 ? -3.806 -34.425 -19.795 1.00 30.55 350 ALA A CA 1
ATOM 2743 C C . ALA A 1 350 ? -4.217 -33.206 -20.639 1.00 30.55 350 ALA A C 1
ATOM 2745 O O . ALA A 1 350 ? -5.258 -33.228 -21.273 1.00 30.55 350 ALA A O 1
ATOM 2746 N N . ILE A 1 351 ? -3.316 -32.221 -20.761 1.00 33.53 351 ILE A N 1
ATOM 2747 C CA . ILE A 1 351 ? -3.001 -31.607 -22.066 1.00 33.53 351 ILE A CA 1
ATOM 2748 C C . ILE A 1 351 ? -1.478 -31.388 -22.113 1.00 33.53 351 ILE A C 1
ATOM 2750 O O . ILE A 1 351 ? -0.955 -30.344 -21.726 1.00 33.53 351 ILE A O 1
ATOM 2754 N N . GLN A 1 352 ? -0.766 -32.447 -22.502 1.00 32.38 352 GLN A N 1
ATOM 2755 C CA . GLN A 1 352 ? 0.556 -32.384 -23.127 1.00 32.38 352 GLN A CA 1
ATOM 2756 C C . GLN A 1 352 ? 0.334 -32.505 -24.638 1.00 32.38 352 GLN A C 1
ATOM 2758 O O . GLN A 1 352 ? -0.521 -33.289 -25.042 1.00 32.38 352 GLN A O 1
ATOM 2763 N N . ASP A 1 353 ? 1.139 -31.757 -25.396 1.00 34.69 353 ASP A N 1
ATOM 2764 C CA . ASP A 1 353 ? 1.308 -31.759 -26.856 1.00 34.69 353 ASP A CA 1
ATOM 2765 C C . ASP A 1 353 ? 0.074 -31.426 -27.698 1.00 34.69 353 ASP A C 1
ATOM 2767 O O . ASP A 1 353 ? -0.887 -32.169 -27.678 1.00 34.69 353 ASP A O 1
ATOM 2771 N N . PHE A 1 354 ? 0.144 -30.373 -28.524 1.00 30.11 354 PHE A N 1
ATOM 2772 C CA . PHE A 1 354 ? -0.262 -30.464 -29.934 1.00 30.11 354 PHE A CA 1
ATOM 2773 C C . PHE A 1 354 ? 0.386 -29.345 -30.764 1.00 30.11 354 PHE A C 1
ATOM 2775 O O . PHE A 1 354 ? 0.369 -28.169 -30.403 1.00 30.11 354 PHE A O 1
ATOM 2782 N N . ASN A 1 355 ? 1.013 -29.792 -31.851 1.00 31.80 355 ASN A N 1
ATOM 2783 C CA . ASN A 1 355 ? 1.733 -29.034 -32.866 1.00 31.80 355 ASN A CA 1
ATOM 2784 C C . ASN A 1 355 ? 0.841 -28.100 -33.690 1.00 31.80 355 ASN A C 1
ATOM 2786 O O . ASN A 1 355 ? -0.358 -28.322 -33.835 1.00 31.80 355 ASN A O 1
ATOM 2790 N N . GLU A 1 356 ? 1.531 -27.132 -34.296 1.00 43.47 356 GLU A N 1
ATOM 2791 C CA . GLU A 1 356 ? 1.219 -26.411 -35.532 1.00 43.47 356 GLU A CA 1
ATOM 2792 C C . GLU A 1 356 ? 0.192 -27.109 -36.442 1.00 43.47 356 GLU A C 1
ATOM 2794 O O . GLU A 1 356 ? 0.456 -28.176 -37.002 1.00 43.47 356 GLU A O 1
ATOM 2799 N N . ALA A 1 357 ? -0.939 -26.441 -36.663 1.00 33.03 357 ALA A N 1
ATOM 2800 C CA . ALA A 1 357 ? -1.710 -26.575 -37.888 1.00 33.03 357 ALA A CA 1
ATOM 2801 C C . ALA A 1 357 ? -2.287 -25.207 -38.277 1.00 33.03 357 ALA A C 1
ATOM 2803 O O . ALA A 1 357 ? -2.975 -24.541 -37.509 1.00 33.03 357 ALA A O 1
ATOM 2804 N N . ASP A 1 358 ? -1.886 -24.820 -39.477 1.00 45.09 358 ASP A N 1
ATOM 2805 C CA . ASP A 1 358 ? -2.245 -23.677 -40.298 1.00 45.09 358 ASP A CA 1
ATOM 2806 C C . ASP A 1 358 ? -3.739 -23.725 -40.671 1.00 45.09 358 ASP A C 1
ATOM 2808 O O . ASP A 1 358 ? -4.152 -24.661 -41.353 1.00 45.09 358 ASP A O 1
ATOM 2812 N N . ASP A 1 359 ? -4.544 -22.750 -40.225 1.00 34.34 359 ASP A N 1
ATOM 2813 C CA . ASP A 1 359 ? -5.752 -22.333 -40.952 1.00 34.34 359 ASP A CA 1
ATOM 2814 C C . ASP A 1 359 ? -6.245 -20.922 -40.541 1.00 34.34 359 ASP A C 1
ATOM 2816 O O . ASP A 1 359 ? -6.493 -20.625 -39.376 1.00 34.34 359 ASP A O 1
ATOM 2820 N N . GLY A 1 360 ? -6.415 -20.047 -41.539 1.00 37.34 360 GLY A N 1
ATOM 2821 C CA . GLY A 1 360 ? -7.474 -19.028 -41.572 1.00 37.34 360 GLY A CA 1
ATOM 2822 C C . GLY A 1 360 ? -7.301 -17.693 -40.822 1.00 37.34 360 GLY A C 1
ATOM 2823 O O . GLY A 1 360 ? -7.788 -17.502 -39.714 1.00 37.34 360 GLY A O 1
ATOM 2824 N N . ILE A 1 361 ? -6.800 -16.686 -41.546 1.00 44.50 361 ILE A N 1
ATOM 2825 C CA . ILE A 1 361 ? -6.670 -15.222 -41.292 1.00 44.50 361 ILE A CA 1
ATOM 2826 C C . ILE A 1 361 ? -7.838 -14.503 -40.541 1.00 44.50 361 ILE A C 1
ATOM 2828 O O . ILE A 1 361 ? -7.685 -13.349 -40.142 1.00 44.50 361 ILE A O 1
ATOM 2832 N N . HIS A 1 362 ? -8.998 -15.132 -40.319 1.00 40.31 362 HIS A N 1
ATOM 2833 C CA . HIS A 1 362 ? -10.143 -14.546 -39.602 1.00 40.31 362 HIS A CA 1
ATOM 2834 C C . HIS A 1 362 ? -10.197 -14.871 -38.094 1.00 40.31 362 HIS A C 1
ATOM 2836 O O . HIS A 1 362 ? -10.739 -14.064 -37.337 1.00 40.31 362 HIS A O 1
ATOM 2842 N N . GLU A 1 363 ? -9.617 -15.986 -37.636 1.00 45.31 363 GLU A N 1
ATOM 2843 C CA . GLU A 1 363 ? -9.637 -16.381 -36.213 1.00 45.31 363 GLU A CA 1
ATOM 2844 C C . GLU A 1 363 ? -8.650 -15.583 -35.349 1.00 45.31 363 GLU A C 1
ATOM 2846 O O . GLU A 1 363 ? -8.897 -15.325 -34.170 1.00 45.31 363 GLU A O 1
ATOM 2851 N N . THR A 1 364 ? -7.549 -15.124 -35.944 1.00 45.81 364 THR A N 1
ATOM 2852 C CA . THR A 1 364 ? -6.514 -14.333 -35.263 1.00 45.81 364 THR A CA 1
ATOM 2853 C C . THR A 1 364 ? -7.042 -12.987 -34.770 1.00 45.81 364 THR A C 1
ATOM 2855 O O . THR A 1 364 ? -6.735 -12.575 -33.656 1.00 45.81 364 THR A O 1
ATOM 2858 N N . ARG A 1 365 ? -7.919 -12.334 -35.542 1.00 43.28 365 ARG A N 1
ATOM 2859 C CA . ARG A 1 365 ? -8.408 -10.981 -35.236 1.00 43.28 365 ARG A CA 1
ATOM 2860 C C . ARG A 1 365 ? -9.294 -10.926 -33.987 1.00 43.28 365 ARG A C 1
ATOM 2862 O O . ARG A 1 365 ? -9.068 -10.093 -33.121 1.00 43.28 365 ARG A O 1
ATOM 2869 N N . SER A 1 366 ? -10.238 -11.861 -33.843 1.00 54.91 366 SER A N 1
ATOM 2870 C CA . SER A 1 366 ? -11.107 -11.932 -32.654 1.00 54.91 366 SER A CA 1
ATOM 2871 C C . SER A 1 366 ? -10.330 -12.275 -31.378 1.00 54.91 366 SER A C 1
ATOM 2873 O O . SER A 1 366 ? -10.739 -11.897 -30.279 1.00 54.91 366 SER A O 1
ATOM 2875 N N . ARG A 1 367 ? -9.221 -13.010 -31.519 1.00 51.50 367 ARG A N 1
ATOM 2876 C CA . ARG A 1 367 ? -8.337 -13.395 -30.417 1.00 51.50 367 ARG A CA 1
ATOM 2877 C C . ARG A 1 367 ? -7.512 -12.217 -29.914 1.00 51.50 367 ARG A C 1
ATOM 2879 O O . ARG A 1 367 ? -7.395 -12.013 -28.705 1.00 51.50 367 ARG A O 1
ATOM 2886 N N . ASP A 1 368 ? -6.969 -11.452 -30.850 1.00 56.12 368 ASP A N 1
ATOM 2887 C CA . ASP A 1 368 ? -6.151 -10.281 -30.563 1.00 56.12 368 ASP A CA 1
ATOM 2888 C C . ASP A 1 368 ? -7.002 -9.154 -29.950 1.00 56.12 368 ASP A C 1
ATOM 2890 O O . ASP A 1 368 ? -6.573 -8.527 -28.982 1.00 56.12 368 ASP A O 1
ATOM 2894 N N . ASP A 1 369 ? -8.247 -8.979 -30.410 1.00 60.06 369 ASP A N 1
ATOM 2895 C CA . ASP A 1 369 ? -9.184 -7.981 -29.874 1.00 60.06 369 ASP A CA 1
ATOM 2896 C C . ASP A 1 369 ? -9.547 -8.252 -28.397 1.00 60.06 369 ASP A C 1
ATOM 2898 O O . ASP A 1 369 ? -9.541 -7.343 -27.561 1.00 60.06 369 ASP A O 1
ATOM 2902 N N . LEU A 1 370 ? -9.820 -9.511 -28.034 1.00 56.84 370 LEU A N 1
ATOM 2903 C CA . LEU A 1 370 ? -10.136 -9.888 -26.651 1.00 56.84 370 LEU A CA 1
ATOM 2904 C C . LEU A 1 370 ? -8.913 -9.788 -25.729 1.00 56.84 370 LEU A C 1
ATOM 2906 O O . LEU A 1 370 ? -9.023 -9.360 -24.575 1.00 56.84 370 LEU A O 1
ATOM 2910 N N . TYR A 1 371 ? -7.737 -10.158 -26.242 1.00 56.03 371 TYR A N 1
ATOM 2911 C CA . TYR A 1 371 ? -6.470 -9.987 -25.536 1.00 56.03 371 TYR A CA 1
ATOM 2912 C C . TYR A 1 371 ? -6.204 -8.517 -25.226 1.00 56.03 371 TYR A C 1
ATOM 2914 O O . TYR A 1 371 ? -5.902 -8.162 -24.083 1.00 56.03 371 TYR A O 1
ATOM 2922 N N . GLN A 1 372 ? -6.382 -7.661 -26.230 1.00 63.53 372 GLN A N 1
ATOM 2923 C CA . GLN A 1 372 ? -6.220 -6.226 -26.096 1.00 63.53 372 GLN A CA 1
ATOM 2924 C C . GLN A 1 372 ? -7.213 -5.652 -25.080 1.00 63.53 372 GLN A C 1
ATOM 2926 O O . GLN A 1 372 ? -6.800 -4.907 -24.195 1.00 63.53 372 GLN A O 1
ATOM 2931 N N . LEU A 1 373 ? -8.486 -6.063 -25.120 1.00 65.31 373 LEU A N 1
ATOM 2932 C CA . LEU A 1 373 ? -9.504 -5.622 -24.161 1.00 65.31 373 LEU A CA 1
ATOM 2933 C C . LEU A 1 373 ? -9.124 -5.955 -22.710 1.00 65.31 373 LEU A C 1
ATOM 2935 O O . LEU A 1 373 ? -9.214 -5.097 -21.830 1.00 65.31 373 LEU A O 1
ATOM 2939 N N . LEU A 1 374 ? -8.668 -7.181 -22.446 1.00 63.62 374 LEU A N 1
ATOM 2940 C CA . LEU A 1 374 ? -8.291 -7.606 -21.096 1.00 63.62 374 LEU A CA 1
ATOM 2941 C C . LEU A 1 374 ? -7.018 -6.901 -20.606 1.00 63.62 374 LEU A C 1
ATOM 2943 O O . LEU A 1 374 ? -6.921 -6.534 -19.432 1.00 63.62 374 LEU A O 1
ATOM 2947 N N . GLN A 1 375 ? -6.038 -6.700 -21.489 1.00 64.69 375 GLN A N 1
ATOM 2948 C CA . GLN A 1 375 ? -4.847 -5.916 -21.172 1.00 64.69 375 GLN A CA 1
ATOM 2949 C C . GLN A 1 375 ? -5.200 -4.462 -20.857 1.00 64.69 375 GLN A C 1
ATOM 2951 O O . GLN A 1 375 ? -4.722 -3.930 -19.856 1.00 64.69 375 GLN A O 1
ATOM 2956 N N . SER A 1 376 ? -6.074 -3.846 -21.654 1.00 66.69 376 SER A N 1
ATOM 2957 C CA . SER A 1 376 ? -6.577 -2.496 -21.408 1.00 66.69 376 SER A CA 1
ATOM 2958 C C . SER A 1 376 ? -7.336 -2.410 -20.088 1.00 66.69 376 SER A C 1
ATOM 2960 O O . SER A 1 376 ? -7.109 -1.476 -19.326 1.00 66.69 376 SER A O 1
ATOM 2962 N N . TYR A 1 377 ? -8.169 -3.402 -19.761 1.00 72.88 377 TYR A N 1
ATOM 2963 C CA . TYR A 1 377 ? -8.860 -3.464 -18.473 1.00 72.88 377 TYR A CA 1
ATOM 2964 C C . TYR A 1 377 ? -7.880 -3.529 -17.292 1.00 72.88 377 TYR A C 1
ATOM 2966 O O . TYR A 1 377 ? -8.016 -2.783 -16.323 1.00 72.88 377 TYR A O 1
ATOM 2974 N N . ARG A 1 378 ? -6.853 -4.384 -17.380 1.00 71.12 378 ARG A N 1
ATOM 2975 C CA . ARG A 1 378 ? -5.815 -4.497 -16.344 1.00 71.12 378 ARG A CA 1
ATOM 2976 C C . ARG A 1 378 ? -5.020 -3.217 -16.176 1.00 71.12 378 ARG A C 1
ATOM 2978 O O . ARG A 1 378 ? -4.770 -2.815 -15.045 1.00 71.12 378 ARG A O 1
ATOM 2985 N N . ALA A 1 379 ? -4.611 -2.612 -17.286 1.00 71.75 379 ALA A N 1
ATOM 2986 C CA . ALA A 1 379 ? -3.870 -1.363 -17.274 1.00 71.75 379 ALA A CA 1
ATOM 2987 C C . ALA A 1 379 ? -4.715 -0.252 -16.635 1.00 71.75 379 ALA A C 1
ATOM 2989 O O . ALA A 1 379 ? -4.247 0.419 -15.721 1.00 71.75 379 ALA A O 1
ATOM 2990 N N . LEU A 1 380 ? -5.991 -0.152 -17.019 1.00 77.19 380 LEU A N 1
ATOM 2991 C CA . LEU A 1 380 ? -6.936 0.805 -16.454 1.00 77.19 380 LEU A CA 1
ATOM 2992 C C . LEU A 1 380 ? -7.140 0.600 -14.944 1.00 77.19 380 LEU A C 1
ATOM 2994 O O . LEU A 1 380 ? -7.094 1.564 -14.183 1.00 77.19 380 LEU A O 1
ATOM 2998 N N . TYR A 1 381 ? -7.364 -0.634 -14.488 1.00 78.06 381 TYR A N 1
ATOM 2999 C CA . TYR A 1 381 ? -7.520 -0.882 -13.056 1.00 78.06 381 TYR A CA 1
ATOM 3000 C C . TYR A 1 381 ? -6.222 -0.623 -12.286 1.00 78.06 381 TYR A C 1
ATOM 3002 O O . TYR A 1 381 ? -6.268 -0.076 -11.188 1.00 78.06 381 TYR A O 1
ATOM 3010 N N . PHE A 1 382 ? -5.064 -0.992 -12.842 1.00 78.19 382 PHE A N 1
ATOM 3011 C CA . PHE A 1 382 ? -3.772 -0.676 -12.236 1.00 78.19 382 PHE A CA 1
ATOM 3012 C C . PHE A 1 382 ? -3.585 0.834 -12.076 1.00 78.19 382 PHE A C 1
ATOM 3014 O O . PHE A 1 382 ? -3.192 1.285 -11.005 1.00 78.19 382 PHE A O 1
ATOM 3021 N N . ASP A 1 383 ? -3.932 1.616 -13.096 1.00 80.06 383 ASP A N 1
ATOM 3022 C CA . ASP A 1 383 ? -3.893 3.074 -13.019 1.00 80.06 383 ASP A CA 1
ATOM 3023 C C . ASP A 1 383 ? -4.848 3.617 -11.950 1.00 80.06 383 ASP A C 1
ATOM 3025 O O . ASP A 1 383 ? -4.483 4.507 -11.187 1.00 80.06 383 ASP A O 1
ATOM 3029 N N . PHE A 1 384 ? -6.054 3.058 -11.840 1.00 85.00 384 PHE A N 1
ATOM 3030 C CA . PHE A 1 384 ? -7.013 3.454 -10.810 1.00 85.00 384 PHE A CA 1
ATOM 3031 C C . PHE A 1 384 ? -6.544 3.106 -9.390 1.00 85.00 384 PHE A C 1
ATOM 3033 O O . PHE A 1 384 ? -6.694 3.908 -8.464 1.00 85.00 384 PHE A O 1
ATOM 3040 N N . TYR A 1 385 ? -5.940 1.929 -9.221 1.00 84.88 385 TYR A N 1
ATOM 3041 C CA . TYR A 1 385 ? -5.291 1.512 -7.979 1.00 84.88 385 TYR A CA 1
ATOM 3042 C C . TYR A 1 385 ? -4.166 2.490 -7.616 1.00 84.88 385 TYR A C 1
ATOM 3044 O O . TYR A 1 385 ? -4.109 2.990 -6.496 1.00 84.88 385 TYR A O 1
ATOM 3052 N N . TYR A 1 386 ? -3.309 2.826 -8.584 1.00 84.50 386 TYR A N 1
ATOM 3053 C CA . TYR A 1 386 ? -2.225 3.787 -8.399 1.00 84.50 386 TYR A CA 1
ATOM 3054 C C . TYR A 1 386 ? -2.746 5.176 -8.004 1.00 84.50 386 TYR A C 1
ATOM 3056 O O . TYR A 1 386 ? -2.294 5.742 -7.012 1.00 84.50 386 TYR A O 1
ATOM 3064 N N . ILE A 1 387 ? -3.755 5.701 -8.708 1.00 88.12 387 ILE A N 1
ATOM 3065 C CA . ILE A 1 387 ? -4.406 6.973 -8.357 1.00 88.12 387 ILE A CA 1
ATOM 3066 C C . ILE A 1 387 ? -4.938 6.933 -6.925 1.00 88.12 387 ILE A C 1
ATOM 3068 O O . ILE A 1 387 ? -4.802 7.909 -6.192 1.00 88.12 387 ILE A O 1
ATOM 3072 N N . THR A 1 388 ? -5.540 5.817 -6.518 1.00 89.81 388 THR A N 1
ATOM 3073 C CA . THR A 1 388 ? -6.059 5.652 -5.159 1.00 89.81 388 THR A CA 1
ATOM 3074 C C . THR A 1 388 ? -4.949 5.795 -4.122 1.00 89.81 388 THR A C 1
ATOM 3076 O O . THR A 1 388 ? -5.105 6.574 -3.180 1.00 89.81 388 THR A O 1
ATOM 3079 N N . ASP A 1 389 ? -3.814 5.125 -4.322 1.00 86.50 389 ASP A N 1
ATOM 3080 C CA . ASP A 1 389 ? -2.653 5.242 -3.437 1.00 86.50 389 ASP A CA 1
ATOM 3081 C C . ASP A 1 389 ? -2.093 6.669 -3.393 1.00 86.50 389 ASP A C 1
ATOM 3083 O O . ASP A 1 389 ? -1.770 7.165 -2.312 1.00 86.50 389 ASP A O 1
ATOM 3087 N N . GLU A 1 390 ? -2.012 7.359 -4.534 1.00 87.19 390 GLU A N 1
ATOM 3088 C CA . GLU A 1 390 ? -1.579 8.760 -4.585 1.00 87.19 390 GLU A CA 1
ATOM 3089 C C . GLU A 1 390 ? -2.541 9.664 -3.802 1.00 87.19 390 GLU A C 1
ATOM 3091 O O . GLU A 1 390 ? -2.119 10.466 -2.966 1.00 87.19 390 GLU A O 1
ATOM 3096 N N . LEU A 1 391 ? -3.853 9.504 -3.994 1.00 89.94 391 LEU A N 1
ATOM 3097 C CA . LEU A 1 391 ? -4.867 10.262 -3.259 1.00 89.94 391 LEU A CA 1
ATOM 3098 C C . LEU A 1 391 ? -4.783 10.013 -1.750 1.00 89.94 391 LEU A C 1
ATOM 3100 O O . LEU A 1 391 ? -4.948 10.956 -0.972 1.00 89.94 391 LEU A O 1
ATOM 3104 N N . VAL A 1 392 ? -4.494 8.779 -1.324 1.00 86.50 392 VAL A N 1
ATOM 3105 C CA . VAL A 1 392 ? -4.202 8.472 0.082 1.00 86.50 392 VAL A CA 1
ATOM 3106 C C . VAL A 1 392 ? -2.926 9.186 0.515 1.00 86.50 392 VAL A C 1
ATOM 3108 O O . VAL A 1 392 ? -2.951 9.900 1.516 1.00 86.50 392 VAL A O 1
ATOM 3111 N N . TRP A 1 393 ? -1.827 9.058 -0.233 1.00 82.62 393 TRP A N 1
ATOM 3112 C CA . TRP A 1 393 ? -0.530 9.655 0.096 1.00 82.62 393 TRP A CA 1
ATOM 3113 C C . TRP A 1 393 ? -0.631 11.166 0.320 1.00 82.62 393 TRP A C 1
ATOM 3115 O O . TRP A 1 393 ? -0.144 11.667 1.339 1.00 82.62 393 TRP A O 1
ATOM 3125 N N . TYR A 1 394 ? -1.296 11.889 -0.587 1.00 85.19 394 TYR A N 1
ATOM 3126 C CA . TYR A 1 394 ? -1.499 13.338 -0.478 1.00 85.19 394 TYR A CA 1
ATOM 3127 C C . TYR A 1 394 ? -2.591 13.689 0.543 1.00 85.19 394 TYR A C 1
ATOM 3129 O O . TYR A 1 394 ? -2.509 14.719 1.215 1.00 85.19 394 TYR A O 1
ATOM 3137 N N . GLY A 1 395 ? -3.601 12.831 0.697 1.00 83.12 395 GLY A N 1
ATOM 3138 C CA . GLY A 1 395 ? -4.729 13.036 1.601 1.00 83.12 395 GLY A CA 1
ATOM 3139 C C . GLY A 1 395 ? -4.385 12.860 3.077 1.00 83.12 395 GLY A C 1
ATOM 3140 O O . GLY A 1 395 ? -4.979 13.528 3.921 1.00 83.12 395 GLY A O 1
ATOM 3141 N N . VAL A 1 396 ? -3.401 12.018 3.399 1.00 77.94 396 VAL A N 1
ATOM 3142 C CA . VAL A 1 396 ? -2.940 11.792 4.778 1.00 77.94 396 VAL A CA 1
ATOM 3143 C C . VAL A 1 396 ? -1.757 12.677 5.181 1.00 77.94 396 VAL A C 1
ATOM 3145 O O . VAL A 1 396 ? -1.416 12.744 6.364 1.00 77.94 396 VAL A O 1
ATOM 3148 N N . ARG A 1 397 ? -1.114 13.370 4.229 1.00 71.12 397 ARG A N 1
ATOM 3149 C CA . ARG A 1 397 ? 0.080 14.197 4.472 1.00 71.12 397 ARG A CA 1
ATOM 3150 C C . ARG A 1 397 ? -0.204 15.696 4.321 1.00 71.12 397 ARG A C 1
ATOM 3152 O O . ARG A 1 397 ? -0.532 16.195 3.250 1.00 71.12 397 ARG A O 1
ATOM 3159 N N . GLY A 1 398 ? 0.075 16.451 5.383 1.00 62.56 398 GLY A N 1
ATOM 3160 C CA . GLY A 1 398 ? 0.219 17.911 5.328 1.00 62.56 398 GLY A CA 1
ATOM 3161 C C . GLY A 1 398 ? -1.076 18.685 5.050 1.00 62.56 398 GLY A C 1
ATOM 3162 O O . GLY A 1 398 ? -2.166 18.261 5.412 1.00 62.56 398 GLY A O 1
ATOM 3163 N N . ASN A 1 399 ? -0.948 19.861 4.426 1.00 59.22 399 ASN A N 1
ATOM 3164 C CA . ASN A 1 399 ? -2.051 20.812 4.207 1.00 59.22 399 ASN A CA 1
ATOM 3165 C C . ASN A 1 399 ? -2.886 20.524 2.938 1.00 59.22 399 ASN A C 1
ATOM 3167 O O . ASN A 1 399 ? -3.834 21.255 2.645 1.00 59.22 399 ASN A O 1
ATOM 3171 N N . ALA A 1 400 ? -2.552 19.477 2.174 1.00 66.12 400 ALA A N 1
ATOM 3172 C CA . ALA A 1 400 ? -3.178 19.163 0.886 1.00 66.12 400 ALA A CA 1
ATOM 3173 C C . ALA A 1 400 ? -4.437 18.282 0.994 1.00 66.12 400 ALA A C 1
ATOM 3175 O O . ALA A 1 400 ? -5.047 17.958 -0.027 1.00 66.12 400 ALA A O 1
ATOM 3176 N N . VAL A 1 401 ? -4.868 17.936 2.213 1.00 79.81 401 VAL A N 1
ATOM 3177 C CA . VAL A 1 401 ? -6.003 17.030 2.468 1.00 79.81 401 VAL A CA 1
ATOM 3178 C C . VAL A 1 401 ? -7.258 17.454 1.703 1.00 79.81 401 VAL A C 1
ATOM 3180 O O . VAL A 1 401 ? -7.868 16.642 1.021 1.00 79.81 401 VAL A O 1
ATOM 3183 N N . ARG A 1 402 ? -7.620 18.745 1.739 1.00 82.56 402 ARG A N 1
ATOM 3184 C CA . ARG A 1 402 ? -8.832 19.244 1.061 1.00 82.56 402 ARG A CA 1
ATOM 3185 C C . ARG A 1 402 ? -8.795 19.050 -0.457 1.00 82.56 402 ARG A C 1
ATOM 3187 O O . ARG A 1 402 ? -9.804 18.668 -1.034 1.00 82.56 402 ARG A O 1
ATOM 3194 N N . HIS A 1 403 ? -7.647 19.300 -1.086 1.00 86.06 403 HIS A N 1
ATOM 3195 C CA . HIS A 1 403 ? -7.487 19.135 -2.532 1.00 86.06 403 HIS A CA 1
ATOM 3196 C C . HIS A 1 403 ? -7.515 17.655 -2.917 1.00 86.06 403 HIS A C 1
ATOM 3198 O O . HIS A 1 403 ? -8.202 17.287 -3.861 1.00 86.06 403 HIS A O 1
ATOM 3204 N N . SER A 1 404 ? -6.837 16.808 -2.140 1.00 88.56 404 SER A N 1
ATOM 3205 C CA . SER A 1 404 ? -6.814 15.357 -2.360 1.00 88.56 404 SER A CA 1
ATOM 3206 C C . SER A 1 404 ? -8.210 14.749 -2.232 1.00 88.56 404 SER A C 1
ATOM 3208 O O . SER A 1 404 ? -8.609 13.948 -3.064 1.00 88.56 404 SER A O 1
ATOM 3210 N N . LEU A 1 405 ? -8.998 15.184 -1.244 1.00 89.31 405 LEU A N 1
ATOM 3211 C CA . LEU A 1 405 ? -10.382 14.732 -1.081 1.00 89.31 405 LEU A CA 1
ATOM 3212 C C . LEU A 1 405 ? -11.296 15.212 -2.213 1.00 89.31 405 LEU A C 1
ATOM 3214 O O . LEU A 1 405 ? -12.129 14.442 -2.673 1.00 89.31 405 LEU A O 1
ATOM 3218 N N . ALA A 1 406 ? -11.125 16.445 -2.700 1.00 90.19 406 ALA A N 1
ATOM 3219 C CA . ALA A 1 406 ? -11.876 16.935 -3.857 1.00 90.19 406 ALA A CA 1
ATOM 3220 C C . ALA A 1 406 ? -11.522 16.169 -5.146 1.00 90.19 406 ALA A C 1
ATOM 3222 O O . ALA A 1 406 ? -12.402 15.859 -5.946 1.00 90.19 406 ALA A O 1
ATOM 3223 N N . LEU A 1 407 ? -10.243 15.827 -5.340 1.00 92.62 407 LEU A N 1
ATOM 3224 C CA . LEU A 1 407 ? -9.801 14.982 -6.452 1.00 92.62 407 LEU A CA 1
ATOM 3225 C C . LEU A 1 407 ? -10.315 13.547 -6.319 1.00 92.62 407 LEU A C 1
ATOM 3227 O O . LEU A 1 407 ? -10.694 12.953 -7.324 1.00 92.62 407 LEU A O 1
ATOM 3231 N N . ALA A 1 408 ? -10.373 13.007 -5.101 1.00 93.00 408 ALA A N 1
ATOM 3232 C CA . ALA A 1 408 ? -10.973 11.705 -4.846 1.00 93.00 408 ALA A CA 1
ATOM 3233 C C . ALA A 1 408 ? -12.469 11.709 -5.179 1.00 93.00 408 ALA A C 1
ATOM 3235 O O . ALA A 1 408 ? -12.929 10.804 -5.868 1.00 93.00 408 ALA A O 1
ATOM 3236 N N . ASP A 1 409 ? -13.207 12.743 -4.765 1.00 91.25 409 ASP A N 1
ATOM 3237 C CA . ASP A 1 409 ? -14.626 12.898 -5.102 1.00 91.25 409 ASP A CA 1
ATOM 3238 C C . ASP A 1 409 ? -14.845 12.943 -6.621 1.00 91.25 409 ASP A C 1
ATOM 3240 O O . ASP A 1 409 ? -15.722 12.263 -7.148 1.00 91.25 409 ASP A O 1
ATOM 3244 N N . LEU A 1 410 ? -13.973 13.644 -7.352 1.00 92.62 410 LEU A N 1
ATOM 3245 C CA . LEU A 1 410 ? -13.988 13.648 -8.813 1.00 92.62 410 LEU A CA 1
ATOM 3246 C C . LEU A 1 410 ? -13.681 12.263 -9.406 1.00 92.62 410 LEU A C 1
ATOM 3248 O O . LEU A 1 410 ? -14.444 11.776 -10.236 1.00 92.62 410 LEU A O 1
ATOM 3252 N N . ALA A 1 411 ? -12.575 11.629 -9.008 1.00 92.00 411 ALA A N 1
ATOM 3253 C CA . ALA A 1 411 ? -12.119 10.363 -9.583 1.00 92.00 411 ALA A CA 1
ATOM 3254 C C . ALA A 1 411 ? -13.129 9.233 -9.337 1.00 92.00 411 ALA A C 1
ATOM 3256 O O . ALA A 1 411 ? -13.588 8.576 -10.273 1.00 92.00 411 ALA A O 1
ATOM 3257 N N . TYR A 1 412 ? -13.533 9.052 -8.080 1.00 93.06 412 TYR A N 1
ATOM 3258 C CA . TYR A 1 412 ? -14.528 8.058 -7.699 1.00 93.06 412 TYR A CA 1
ATOM 3259 C C . TYR A 1 412 ? -15.922 8.414 -8.212 1.00 93.06 412 TYR A C 1
ATOM 3261 O O . TYR A 1 412 ? -16.655 7.523 -8.640 1.00 93.06 412 TYR A O 1
ATOM 3269 N N . GLY A 1 413 ? -16.279 9.699 -8.232 1.00 89.56 413 GLY A N 1
ATOM 3270 C CA . GLY A 1 413 ? -17.529 10.174 -8.811 1.00 89.56 413 GLY A CA 1
ATOM 3271 C C . GLY A 1 413 ? -17.640 9.830 -10.293 1.00 89.56 413 GLY A C 1
ATOM 3272 O O . GLY A 1 413 ? -18.676 9.336 -10.720 1.00 89.56 413 GLY A O 1
ATOM 3273 N N . VAL A 1 414 ? -16.580 10.015 -11.084 1.00 89.31 414 VAL A N 1
ATOM 3274 C CA . VAL A 1 414 ? -16.571 9.630 -12.505 1.00 89.31 414 VAL A CA 1
ATOM 3275 C C . VAL A 1 414 ? -16.715 8.114 -12.666 1.00 89.31 414 VAL A C 1
ATOM 3277 O O . VAL A 1 414 ? -17.565 7.671 -13.437 1.00 89.31 414 VAL A O 1
ATOM 3280 N N . VAL A 1 415 ? -15.948 7.317 -11.914 1.00 89.31 415 VAL A N 1
ATOM 3281 C CA . VAL A 1 415 ? -15.983 5.847 -12.014 1.00 89.31 415 VAL A CA 1
ATOM 3282 C C . VAL A 1 415 ? -17.345 5.282 -11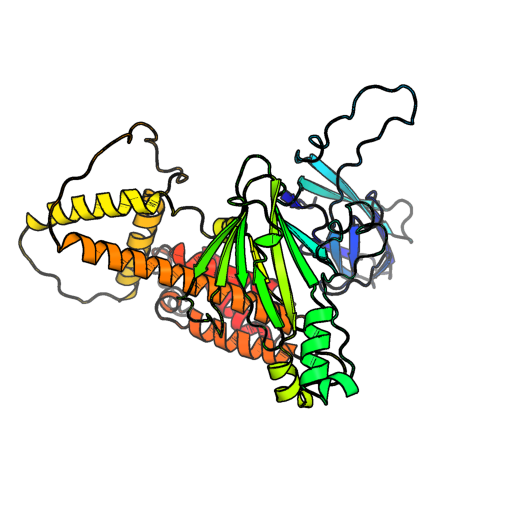.605 1.00 89.31 415 VAL A C 1
ATOM 3284 O O . VAL A 1 415 ? -17.966 4.555 -12.376 1.00 89.31 415 VAL A O 1
ATOM 3287 N N . PHE A 1 416 ? -17.865 5.648 -10.433 1.00 88.94 416 PHE A N 1
ATOM 3288 C CA . PHE A 1 416 ? -19.116 5.087 -9.907 1.00 88.94 416 PHE A CA 1
ATOM 3289 C C . PHE A 1 416 ? -20.389 5.748 -10.451 1.00 88.94 416 PHE A C 1
ATOM 3291 O O . PHE A 1 416 ? -21.496 5.282 -10.161 1.00 88.94 416 PHE A O 1
ATOM 3298 N N . ASN A 1 417 ? -20.257 6.808 -11.253 1.00 85.38 417 ASN A N 1
ATOM 3299 C CA . ASN A 1 417 ? -21.336 7.299 -12.109 1.00 85.38 417 ASN A CA 1
ATOM 3300 C C . ASN A 1 417 ? -21.284 6.696 -13.520 1.00 85.38 417 ASN A C 1
ATOM 3302 O O . ASN A 1 417 ? -22.149 7.025 -14.327 1.00 85.38 417 ASN A O 1
ATOM 3306 N N . HIS A 1 418 ? -20.336 5.814 -13.841 1.00 83.56 418 HIS A N 1
ATOM 3307 C CA . HIS A 1 418 ? -20.388 5.069 -15.095 1.00 83.56 418 HIS A CA 1
ATOM 3308 C C . HIS A 1 418 ? -21.578 4.095 -15.099 1.00 83.56 418 HIS A C 1
ATOM 3310 O O . HIS A 1 418 ? -21.934 3.529 -14.061 1.00 83.56 418 HIS A O 1
ATOM 3316 N N . GLU A 1 419 ? -22.180 3.870 -16.269 1.00 77.12 419 GLU A N 1
ATOM 3317 C CA . GLU A 1 419 ? -23.380 3.031 -16.434 1.00 77.12 419 GLU A CA 1
ATOM 3318 C C . GLU A 1 419 ? -23.219 1.627 -15.829 1.00 77.12 419 GLU A C 1
ATOM 3320 O O . GLU A 1 419 ? -24.125 1.138 -15.158 1.00 77.12 419 GLU A O 1
ATOM 3325 N N . VAL A 1 420 ? -22.023 1.038 -15.958 1.00 77.88 420 VAL A N 1
ATOM 3326 C CA . VAL A 1 420 ? -21.668 -0.279 -15.393 1.00 77.88 420 VAL A CA 1
ATOM 3327 C C . VAL A 1 420 ? -21.828 -0.366 -13.873 1.00 77.88 420 VAL A C 1
ATOM 3329 O O . VAL A 1 420 ? -22.061 -1.455 -13.368 1.00 77.88 420 VAL A O 1
ATOM 3332 N N . PHE A 1 421 ? -21.735 0.749 -13.140 1.00 79.81 421 PHE A N 1
ATOM 3333 C CA . PHE A 1 421 ? -21.964 0.793 -11.691 1.00 79.81 421 PHE A CA 1
ATOM 3334 C C . PHE A 1 421 ? -23.348 1.338 -11.336 1.00 79.81 421 PHE A C 1
ATOM 3336 O O . PHE A 1 421 ? -23.958 0.858 -10.380 1.00 79.81 421 PHE A O 1
ATOM 3343 N N . GLN A 1 422 ? -23.869 2.313 -12.094 1.00 78.88 422 GLN A N 1
ATOM 3344 C CA . GLN A 1 422 ? -25.177 2.921 -11.817 1.00 78.88 422 GLN A CA 1
ATOM 3345 C C . GLN A 1 422 ? -26.310 1.893 -11.791 1.00 78.88 422 GLN A C 1
ATOM 3347 O O . GLN A 1 422 ? -27.203 1.998 -10.958 1.00 78.88 422 GLN A O 1
ATOM 3352 N N . ILE A 1 423 ? -26.241 0.873 -12.647 1.00 73.38 423 ILE A N 1
ATOM 3353 C CA . ILE A 1 423 ? -27.240 -0.203 -12.723 1.00 73.38 423 ILE A CA 1
ATOM 3354 C C . ILE A 1 423 ? -27.389 -0.958 -11.387 1.00 73.38 423 ILE A C 1
ATOM 3356 O O . ILE A 1 423 ? -28.472 -1.448 -11.072 1.00 73.38 423 ILE A O 1
ATOM 3360 N N . PHE A 1 424 ? -26.326 -1.018 -10.581 1.00 72.88 424 PHE A N 1
ATOM 3361 C CA . PHE A 1 424 ? -26.307 -1.708 -9.288 1.00 72.88 424 PHE A CA 1
ATOM 3362 C C . PHE A 1 424 ? -26.519 -0.766 -8.094 1.00 72.88 424 PHE A C 1
ATOM 3364 O O . PHE A 1 424 ? -26.739 -1.224 -6.968 1.00 72.88 424 PHE A O 1
ATOM 3371 N N . ARG A 1 425 ? -26.488 0.555 -8.319 1.00 71.50 425 ARG A N 1
ATOM 3372 C CA . ARG A 1 425 ? -26.834 1.569 -7.317 1.00 71.50 425 ARG A CA 1
ATOM 3373 C C . ARG A 1 425 ? -28.354 1.662 -7.246 1.00 71.50 425 ARG A C 1
ATOM 3375 O O . ARG A 1 425 ? -28.976 2.464 -7.931 1.00 71.50 425 ARG A O 1
ATOM 3382 N N . GLY A 1 426 ? -28.946 0.777 -6.447 1.00 61.44 426 GLY A N 1
ATOM 3383 C CA . GLY A 1 426 ? -30.395 0.696 -6.289 1.00 61.44 426 GLY A CA 1
ATOM 3384 C C . GLY A 1 426 ? -31.000 2.044 -5.896 1.00 61.44 426 GLY A C 1
ATOM 3385 O O . GLY A 1 426 ? -30.556 2.679 -4.937 1.00 61.44 426 GLY A O 1
ATOM 3386 N N . ASP A 1 427 ? -32.033 2.461 -6.624 1.00 50.34 427 ASP A N 1
ATOM 3387 C CA . ASP A 1 427 ? -32.858 3.594 -6.238 1.00 50.34 427 ASP A CA 1
ATOM 3388 C C . ASP A 1 427 ? -33.675 3.149 -5.018 1.00 50.34 427 ASP A C 1
ATOM 3390 O O . ASP A 1 427 ? -34.615 2.360 -5.120 1.00 50.34 427 ASP A O 1
ATOM 3394 N N . SER A 1 428 ? -33.308 3.619 -3.826 1.00 45.62 428 SER A N 1
ATOM 3395 C CA . SER A 1 428 ? -33.940 3.258 -2.544 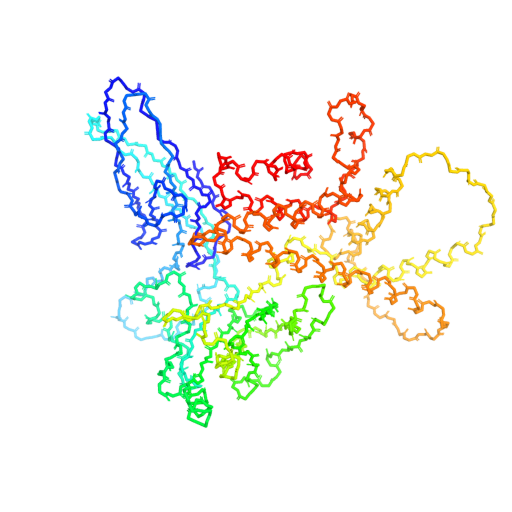1.00 45.62 428 SER A CA 1
ATOM 3396 C C . SER A 1 428 ? -35.415 3.692 -2.432 1.00 45.62 428 SER A C 1
ATOM 3398 O O . SER A 1 428 ? -36.034 3.571 -1.375 1.00 45.62 428 SER A O 1
ATOM 3400 N N . ARG A 1 429 ? -36.002 4.179 -3.532 1.00 44.84 429 ARG A N 1
ATOM 3401 C CA . ARG A 1 429 ? -37.405 4.570 -3.683 1.00 44.84 429 ARG A CA 1
ATOM 3402 C C . ARG A 1 429 ? -38.284 3.519 -4.354 1.00 44.84 429 ARG A C 1
ATOM 3404 O O . ARG A 1 429 ? -39.497 3.576 -4.165 1.00 44.84 429 ARG A O 1
ATOM 3411 N N . SER A 1 430 ? -37.725 2.562 -5.089 1.00 44.75 430 SER A N 1
ATOM 3412 C CA . SER A 1 430 ? -38.497 1.454 -5.655 1.00 44.75 430 SER A CA 1
ATOM 3413 C C . SER A 1 430 ? -38.209 0.196 -4.849 1.00 44.75 430 SER A C 1
ATOM 3415 O O . SER A 1 430 ? -37.123 -0.368 -4.952 1.00 44.75 430 SER A O 1
ATOM 3417 N N . GLY A 1 431 ? -39.175 -0.241 -4.039 1.00 45.41 431 GLY A N 1
ATOM 3418 C CA . GLY A 1 431 ? -39.167 -1.548 -3.372 1.00 45.41 431 GLY A CA 1
ATOM 3419 C C . GLY A 1 431 ? -39.325 -2.695 -4.371 1.00 45.41 431 GLY A C 1
ATOM 3420 O O . GLY A 1 431 ? -40.248 -3.495 -4.249 1.00 45.41 431 GLY A O 1
ATOM 3421 N N . ASP A 1 432 ? -38.475 -2.719 -5.393 1.00 44.09 432 ASP A N 1
ATOM 3422 C CA . ASP A 1 432 ? -38.537 -3.653 -6.499 1.00 44.09 432 ASP A CA 1
ATOM 3423 C C . ASP A 1 432 ? -37.568 -4.800 -6.209 1.00 44.09 432 ASP A C 1
ATOM 3425 O O . ASP A 1 432 ? -36.353 -4.697 -6.388 1.00 44.09 432 ASP A O 1
ATOM 3429 N N . ALA A 1 433 ? -38.132 -5.908 -5.729 1.00 47.62 433 ALA A N 1
ATOM 3430 C CA . ALA A 1 433 ? -37.435 -7.152 -5.399 1.00 47.62 433 ALA A CA 1
ATOM 3431 C C . ALA A 1 433 ? -36.705 -7.801 -6.601 1.00 47.62 433 ALA A C 1
ATOM 3433 O O . ALA A 1 433 ? -36.103 -8.861 -6.462 1.00 47.62 433 ALA A O 1
ATOM 3434 N N . ALA A 1 434 ? -36.763 -7.186 -7.788 1.00 48.12 434 ALA A N 1
ATOM 3435 C CA . ALA A 1 434 ? -36.131 -7.658 -9.014 1.00 48.12 434 ALA A CA 1
ATOM 3436 C C . ALA A 1 434 ? -34.618 -7.367 -9.087 1.00 48.12 434 ALA A C 1
ATOM 3438 O O . ALA A 1 434 ? -33.896 -8.125 -9.731 1.00 48.12 434 ALA A O 1
ATOM 3439 N N . LEU A 1 435 ? -34.111 -6.317 -8.422 1.00 49.62 435 LEU A N 1
ATOM 3440 C CA . LEU A 1 435 ? -32.666 -6.017 -8.397 1.00 49.62 435 LEU A CA 1
ATOM 3441 C C . LEU A 1 435 ? -31.876 -6.935 -7.452 1.00 49.62 435 LEU A C 1
ATOM 3443 O O . LEU A 1 435 ? -30.684 -7.136 -7.668 1.00 49.62 435 LEU A O 1
ATOM 3447 N N . ASP A 1 436 ? -32.535 -7.547 -6.465 1.00 48.88 436 ASP A N 1
ATOM 3448 C CA . ASP A 1 436 ? -31.917 -8.544 -5.577 1.00 48.88 436 ASP A CA 1
ATOM 3449 C C . ASP A 1 436 ? -31.624 -9.881 -6.293 1.00 48.88 436 ASP A C 1
ATOM 3451 O O . ASP A 1 436 ? -30.947 -10.744 -5.736 1.00 48.88 436 ASP A O 1
ATOM 3455 N N . ALA A 1 437 ? -32.096 -10.062 -7.534 1.00 51.53 437 ALA A N 1
ATOM 3456 C CA . ALA A 1 437 ? -31.841 -11.255 -8.344 1.00 51.53 437 ALA A CA 1
ATOM 3457 C C . ALA A 1 437 ? -30.609 -11.141 -9.264 1.00 51.53 437 ALA A C 1
ATOM 3459 O O . ALA A 1 437 ? -30.172 -12.154 -9.813 1.00 51.53 437 ALA A O 1
ATOM 3460 N N . VAL A 1 438 ? -30.047 -9.940 -9.462 1.00 57.28 438 VAL A N 1
ATOM 3461 C CA . VAL A 1 438 ? -28.897 -9.741 -10.358 1.00 57.28 438 VAL A CA 1
ATOM 3462 C C . VAL A 1 438 ? -27.605 -9.836 -9.550 1.00 57.28 438 VAL A C 1
ATOM 3464 O O . VAL A 1 438 ? -27.310 -8.977 -8.721 1.00 57.28 438 VAL A O 1
ATOM 3467 N N . ALA A 1 439 ? -26.823 -10.889 -9.798 1.00 66.06 439 ALA A N 1
ATOM 3468 C CA . ALA A 1 439 ? -25.511 -11.056 -9.187 1.00 66.06 439 ALA A CA 1
ATOM 3469 C C . ALA A 1 439 ? -24.575 -9.910 -9.607 1.00 66.06 439 ALA A C 1
ATOM 3471 O O . ALA A 1 439 ? -24.468 -9.585 -10.791 1.00 66.06 439 ALA A O 1
ATOM 3472 N N . PHE A 1 440 ? -23.901 -9.293 -8.636 1.00 70.00 440 PHE A N 1
ATOM 3473 C CA . PHE A 1 440 ? -22.918 -8.251 -8.913 1.00 70.00 440 PHE A CA 1
ATOM 3474 C C . PHE A 1 440 ? -21.678 -8.868 -9.578 1.00 70.00 440 PHE A C 1
ATOM 3476 O O . PHE A 1 440 ? -21.112 -9.806 -9.007 1.00 70.00 440 PHE A O 1
ATOM 3483 N N . PRO A 1 441 ? -21.229 -8.364 -10.743 1.00 71.56 441 PRO A N 1
ATOM 3484 C CA . PRO A 1 441 ? -20.077 -8.932 -11.431 1.00 71.56 441 PRO A CA 1
ATOM 3485 C C . PRO A 1 441 ? -18.810 -8.831 -10.576 1.00 71.56 441 PRO A C 1
ATOM 3487 O O . PRO A 1 441 ? -18.421 -7.736 -10.153 1.00 71.56 441 PRO A O 1
ATOM 3490 N N . ARG A 1 442 ? -18.102 -9.945 -10.364 1.00 72.69 442 ARG A N 1
ATOM 3491 C CA . ARG A 1 442 ? -16.848 -9.964 -9.590 1.00 72.69 442 ARG A CA 1
ATOM 3492 C C . ARG A 1 442 ? -15.771 -9.098 -10.214 1.00 72.69 442 ARG A C 1
ATOM 3494 O O . ARG A 1 442 ? -14.926 -8.593 -9.485 1.00 72.69 442 ARG A O 1
ATOM 3501 N N . LEU A 1 443 ? -15.816 -8.870 -11.527 1.00 70.81 443 LEU A N 1
ATOM 3502 C CA . LEU A 1 443 ? -14.910 -7.940 -12.205 1.00 70.81 443 LEU A CA 1
ATOM 3503 C C . LEU A 1 443 ? -15.006 -6.522 -11.633 1.00 70.81 443 LEU A C 1
ATOM 3505 O O . LEU A 1 443 ? -13.996 -5.836 -11.534 1.00 70.81 443 LEU A O 1
ATOM 3509 N N . LEU A 1 444 ? -16.187 -6.090 -11.190 1.00 77.12 444 LEU A N 1
ATOM 3510 C CA . LEU A 1 444 ? -16.388 -4.757 -10.625 1.00 77.12 444 LEU A CA 1
ATOM 3511 C C . LEU A 1 444 ? -16.030 -4.683 -9.131 1.00 77.12 444 LEU A C 1
ATOM 3513 O O . LEU A 1 444 ? -15.817 -3.595 -8.597 1.00 77.12 444 LEU A O 1
ATOM 3517 N N . LEU A 1 445 ? -15.916 -5.826 -8.451 1.00 79.19 445 LEU A N 1
ATOM 3518 C CA . LEU A 1 445 ? -15.676 -5.893 -7.009 1.00 79.19 445 LEU A CA 1
ATOM 3519 C C . LEU A 1 445 ? -14.331 -5.281 -6.572 1.00 79.19 445 LEU A C 1
ATOM 3521 O O . LEU A 1 445 ? -14.323 -4.544 -5.585 1.00 79.19 445 LEU A O 1
ATOM 3525 N N . PRO A 1 446 ? -13.205 -5.489 -7.289 1.00 79.75 446 PRO A N 1
ATOM 3526 C CA . PRO A 1 446 ? -11.948 -4.808 -6.991 1.00 79.75 446 PRO A CA 1
ATOM 3527 C C . PRO A 1 446 ? -12.077 -3.281 -6.914 1.00 79.75 446 PRO A C 1
ATOM 3529 O O . PRO A 1 446 ? -11.457 -2.665 -6.054 1.00 79.75 446 PRO A O 1
ATOM 3532 N N . TRP A 1 447 ? -12.913 -2.664 -7.751 1.00 85.81 447 TRP A N 1
ATOM 3533 C CA . TRP A 1 447 ? -13.121 -1.212 -7.768 1.00 85.81 447 TRP A CA 1
ATOM 3534 C C . TRP A 1 447 ? -13.840 -0.717 -6.513 1.00 85.81 447 TRP A C 1
ATOM 3536 O O . TRP A 1 447 ? -13.447 0.292 -5.928 1.00 85.81 447 TRP A O 1
ATOM 3546 N N . VAL A 1 448 ? -14.862 -1.454 -6.067 1.00 86.25 448 VAL A N 1
ATOM 3547 C CA . VAL A 1 448 ? -15.579 -1.178 -4.809 1.00 86.25 448 VAL A CA 1
ATOM 3548 C C . VAL A 1 448 ? -14.625 -1.303 -3.620 1.00 86.25 448 VAL A C 1
ATOM 3550 O O . VAL A 1 448 ? -14.570 -0.407 -2.777 1.00 86.25 448 VAL A O 1
ATOM 3553 N N . ARG A 1 449 ? -13.789 -2.348 -3.617 1.00 84.94 449 ARG A N 1
ATOM 3554 C CA . ARG A 1 449 ? -12.765 -2.557 -2.586 1.00 84.94 449 ARG A CA 1
ATOM 3555 C C . ARG A 1 449 ? -11.725 -1.440 -2.555 1.00 84.94 449 ARG A C 1
ATOM 3557 O O . ARG A 1 449 ? -11.287 -1.075 -1.469 1.00 84.94 449 ARG A O 1
ATOM 3564 N N . GLN A 1 450 ? -11.350 -0.864 -3.703 1.00 86.81 450 GLN A N 1
ATOM 3565 C CA . GLN A 1 450 ? -10.458 0.306 -3.743 1.00 86.81 450 GLN A CA 1
ATOM 3566 C C . GLN A 1 450 ? -11.079 1.529 -3.064 1.00 86.81 450 GLN A C 1
ATOM 3568 O O . GLN A 1 450 ? -10.409 2.194 -2.275 1.00 86.81 450 GLN A O 1
ATOM 3573 N N . LEU A 1 451 ? -12.376 1.779 -3.271 1.00 90.81 451 LEU A N 1
ATOM 3574 C CA . LEU A 1 451 ? -13.079 2.842 -2.550 1.00 90.81 451 LEU A CA 1
ATOM 3575 C C . LEU A 1 451 ? -13.092 2.588 -1.037 1.00 90.81 451 LEU A C 1
ATOM 3577 O O . LEU A 1 451 ? -12.796 3.492 -0.255 1.00 90.81 451 LEU A O 1
ATOM 3581 N N . GLY A 1 452 ? -13.387 1.354 -0.620 1.00 87.00 452 GLY A N 1
ATOM 3582 C CA . GLY A 1 452 ? -13.311 0.952 0.785 1.00 87.00 452 GLY A CA 1
ATOM 3583 C C . GLY A 1 452 ? -11.908 1.139 1.371 1.00 87.00 452 GLY A C 1
ATOM 3584 O O . GLY A 1 452 ? -11.759 1.680 2.470 1.00 87.00 452 GLY A O 1
ATOM 3585 N N . HIS A 1 453 ? -10.874 0.766 0.611 1.00 86.50 453 HIS A N 1
ATOM 3586 C CA . HIS A 1 453 ? -9.473 0.962 0.970 1.00 86.50 453 HIS A CA 1
ATOM 3587 C C . HIS A 1 453 ? -9.152 2.443 1.183 1.00 86.50 453 HIS A C 1
ATOM 3589 O O . HIS A 1 453 ? -8.685 2.806 2.262 1.00 86.50 453 HIS A O 1
ATOM 3595 N N . PHE A 1 454 ? -9.479 3.309 0.221 1.00 88.81 454 PHE A N 1
ATOM 3596 C CA . PHE A 1 454 ? -9.298 4.756 0.335 1.00 88.81 454 PHE A CA 1
ATOM 3597 C C . PHE A 1 454 ? -9.970 5.323 1.591 1.00 88.81 454 PHE A C 1
ATOM 3599 O O . PHE A 1 454 ? -9.333 6.006 2.393 1.00 88.81 454 PHE A O 1
ATOM 3606 N N . LEU A 1 455 ? -11.247 4.992 1.803 1.00 87.88 455 LEU A N 1
ATOM 3607 C CA . LEU A 1 455 ? -12.041 5.488 2.930 1.00 87.88 455 LEU A CA 1
ATOM 3608 C C . LEU A 1 455 ? -11.529 5.015 4.297 1.00 87.88 455 LEU A C 1
ATOM 3610 O O . LEU A 1 455 ? -11.816 5.671 5.302 1.00 87.88 455 LEU A O 1
ATOM 3614 N N . SER A 1 456 ? -10.776 3.912 4.350 1.00 82.62 456 SER A N 1
ATOM 3615 C CA . SER A 1 456 ? -10.207 3.372 5.591 1.00 82.62 456 SER A CA 1
ATOM 3616 C C . SER A 1 456 ? -9.099 4.247 6.194 1.00 82.62 456 SER A C 1
ATOM 3618 O O . SER A 1 456 ? -8.860 4.178 7.398 1.00 82.62 456 SER A O 1
ATOM 3620 N N . PHE A 1 457 ? -8.464 5.115 5.396 1.00 80.06 457 PHE A N 1
ATOM 3621 C CA . PHE A 1 457 ? -7.428 6.046 5.870 1.00 80.06 457 PHE A CA 1
ATOM 3622 C C . PHE A 1 457 ? -7.989 7.325 6.498 1.00 80.06 457 PHE A C 1
ATOM 3624 O O . PHE A 1 457 ? -7.243 8.102 7.097 1.00 80.06 457 PHE A O 1
ATOM 3631 N N . PHE A 1 458 ? -9.294 7.559 6.367 1.00 82.69 458 PHE A N 1
ATOM 3632 C CA . PHE A 1 458 ? -9.952 8.774 6.825 1.00 82.69 458 PHE A CA 1
ATOM 3633 C C . PHE A 1 458 ? -10.944 8.454 7.951 1.00 82.69 458 PHE A C 1
ATOM 3635 O O . PHE A 1 458 ? -11.639 7.438 7.874 1.00 82.69 458 PHE A O 1
ATOM 3642 N N . PRO A 1 459 ? -11.069 9.306 8.987 1.00 78.06 459 PRO A N 1
ATOM 3643 C CA . PRO A 1 459 ? -12.073 9.132 10.034 1.00 78.06 459 PRO A CA 1
ATOM 3644 C C . PRO A 1 459 ? -13.501 9.029 9.479 1.00 78.06 459 PRO A C 1
ATOM 3646 O O . PRO A 1 459 ? -13.859 9.708 8.513 1.00 78.06 459 PRO A O 1
ATOM 3649 N N . GLU A 1 460 ? -14.346 8.214 10.114 1.00 75.06 460 GLU A N 1
ATOM 3650 C CA . GLU A 1 460 ? -15.743 8.016 9.688 1.00 75.06 460 GLU A CA 1
ATOM 3651 C C . GLU A 1 460 ? -16.575 9.302 9.751 1.00 75.06 460 GLU A C 1
ATOM 3653 O O . GLU A 1 460 ? -17.438 9.537 8.909 1.00 75.06 460 GLU A O 1
ATOM 3658 N N . ASN A 1 461 ? -16.274 10.174 10.710 1.00 74.38 461 ASN A N 1
ATOM 3659 C CA . ASN A 1 461 ? -16.948 11.454 10.913 1.00 74.38 461 ASN A CA 1
ATOM 3660 C C . ASN A 1 461 ? -16.420 12.585 10.011 1.00 74.38 461 ASN A C 1
ATOM 3662 O O . ASN A 1 461 ? -16.846 13.730 10.155 1.00 74.38 461 ASN A O 1
ATOM 3666 N N . GLN A 1 462 ? -15.497 12.307 9.085 1.00 81.12 462 GLN A N 1
ATOM 3667 C CA . GLN A 1 462 ? -14.956 13.334 8.203 1.00 81.12 462 GLN A CA 1
ATOM 3668 C C . GLN A 1 462 ? -15.979 13.743 7.133 1.00 81.12 462 GLN A C 1
ATOM 3670 O O . GLN A 1 462 ? -16.207 13.012 6.168 1.00 81.12 462 GLN A O 1
ATOM 3675 N N . GLU A 1 463 ? -16.546 14.947 7.273 1.00 83.38 463 GLU A N 1
ATOM 3676 C CA . GLU A 1 463 ? -17.610 15.492 6.407 1.00 83.38 463 GLU A CA 1
ATOM 3677 C C . GLU A 1 463 ? -17.280 15.423 4.909 1.00 83.38 463 GLU A C 1
ATOM 3679 O O . GLU A 1 463 ? -18.111 15.013 4.104 1.00 83.38 463 GLU A O 1
ATOM 3684 N N . ALA A 1 464 ? -16.040 15.741 4.532 1.00 84.44 464 ALA A N 1
ATOM 3685 C CA . ALA A 1 464 ? -15.599 15.737 3.136 1.00 84.44 464 ALA A CA 1
ATOM 3686 C C . ALA A 1 464 ? -15.597 14.340 2.478 1.00 84.44 464 ALA A C 1
ATOM 3688 O O . ALA A 1 464 ? -15.570 14.252 1.258 1.00 84.44 464 ALA A O 1
ATOM 3689 N N . THR A 1 465 ? -15.635 13.256 3.263 1.00 87.56 465 THR A N 1
ATOM 3690 C CA . THR A 1 465 ? -15.705 11.876 2.741 1.00 87.56 465 THR A CA 1
ATOM 3691 C C . THR A 1 465 ? -17.128 11.320 2.688 1.00 87.56 465 THR A C 1
ATOM 3693 O O . THR A 1 465 ? -17.334 10.241 2.140 1.00 87.56 465 THR A O 1
ATOM 3696 N N . GLN A 1 466 ? -18.121 12.036 3.227 1.00 88.25 466 GLN A N 1
ATOM 3697 C CA . GLN A 1 466 ? -19.502 11.546 3.333 1.00 88.25 466 GLN A CA 1
ATOM 3698 C C . GLN A 1 466 ? -20.146 11.177 1.986 1.00 88.25 466 GLN A C 1
ATOM 3700 O O . GLN A 1 466 ? -20.768 10.116 1.921 1.00 88.25 466 GLN A O 1
ATOM 3705 N N . PRO A 1 467 ? -19.976 11.953 0.892 1.00 90.25 467 PRO A N 1
ATOM 3706 C CA . PRO A 1 467 ? -20.527 11.568 -0.409 1.00 90.25 467 PRO A CA 1
ATOM 3707 C C . PRO A 1 467 ? -19.993 10.212 -0.888 1.00 90.25 467 PRO A C 1
ATOM 3709 O O . PRO A 1 467 ? -20.759 9.343 -1.302 1.00 90.25 467 PRO A O 1
ATOM 3712 N N . LEU A 1 468 ? -18.684 9.997 -0.745 1.00 91.94 468 LEU A N 1
ATOM 3713 C CA . LEU A 1 468 ? -18.013 8.754 -1.115 1.00 91.94 468 LEU A CA 1
ATOM 3714 C C . LEU A 1 468 ? -18.411 7.582 -0.214 1.00 91.94 468 LEU A C 1
ATOM 3716 O O . LEU A 1 468 ? -18.609 6.473 -0.707 1.00 91.94 468 LEU A O 1
ATOM 3720 N N . ARG A 1 469 ? -18.593 7.818 1.092 1.00 91.00 469 ARG A N 1
ATOM 3721 C CA . ARG A 1 469 ? -19.110 6.802 2.023 1.00 91.00 469 ARG A CA 1
ATOM 3722 C C . ARG A 1 469 ? -20.521 6.368 1.651 1.00 91.00 469 ARG A C 1
ATOM 3724 O O . ARG A 1 469 ? -20.787 5.173 1.653 1.00 91.00 469 ARG A O 1
ATOM 3731 N N . HIS A 1 470 ? -21.384 7.297 1.243 1.00 90.06 470 HIS A N 1
ATOM 3732 C CA . HIS A 1 470 ? -22.728 6.959 0.781 1.00 90.06 470 HIS A CA 1
ATOM 3733 C C . HIS A 1 470 ? -22.705 6.069 -0.472 1.00 90.06 470 HIS A C 1
ATOM 3735 O O . HIS A 1 470 ? -23.449 5.093 -0.553 1.00 90.06 470 HIS A O 1
ATOM 3741 N N . VAL A 1 471 ? -21.825 6.365 -1.438 1.00 89.62 471 VAL A N 1
ATOM 3742 C CA . VAL A 1 471 ? -21.615 5.500 -2.614 1.00 89.62 471 VAL A CA 1
ATOM 3743 C C . VAL A 1 471 ? -21.116 4.118 -2.187 1.00 89.62 471 VAL A C 1
ATOM 3745 O O . VAL A 1 471 ? -21.640 3.105 -2.648 1.00 89.62 471 VAL A O 1
ATOM 3748 N N . TYR A 1 472 ? -20.136 4.069 -1.282 1.00 90.50 472 TYR A N 1
ATOM 3749 C CA . TYR A 1 472 ? -19.587 2.815 -0.781 1.00 90.50 472 TYR A CA 1
ATOM 3750 C C . TYR A 1 472 ? -20.643 1.974 -0.060 1.00 90.50 472 TYR A C 1
ATOM 3752 O O . TYR A 1 472 ? -20.755 0.794 -0.346 1.00 90.50 472 TYR A O 1
ATOM 3760 N N . GLU A 1 473 ? -21.476 2.553 0.806 1.00 88.81 473 GLU A N 1
ATOM 3761 C CA . GLU A 1 473 ? -22.543 1.832 1.516 1.00 88.81 473 GLU A CA 1
ATOM 3762 C C . GLU A 1 473 ? -23.552 1.165 0.571 1.00 88.81 473 GLU A C 1
ATOM 3764 O O . GLU A 1 473 ? -23.990 0.044 0.834 1.00 88.81 473 GLU A O 1
ATOM 3769 N N . GLN A 1 474 ? -23.879 1.810 -0.555 1.00 86.44 474 GLN A N 1
ATOM 3770 C CA . GLN A 1 474 ? -24.770 1.240 -1.573 1.00 86.44 474 GLN A CA 1
ATOM 3771 C C . GLN A 1 474 ? -24.181 -0.014 -2.239 1.00 86.44 474 GLN A C 1
ATOM 3773 O O . GLN A 1 474 ? -24.934 -0.905 -2.637 1.00 86.44 474 GLN A O 1
ATOM 3778 N N . LEU A 1 475 ? -22.851 -0.083 -2.362 1.00 84.12 475 LEU A N 1
ATOM 3779 C CA . LEU A 1 475 ? -22.130 -1.132 -3.092 1.00 84.12 475 LEU A CA 1
ATOM 3780 C C . LEU A 1 475 ? -21.480 -2.179 -2.173 1.00 84.12 475 LEU A C 1
ATOM 3782 O O . LEU A 1 475 ? -21.314 -3.327 -2.574 1.00 84.12 475 LEU A O 1
ATOM 3786 N N . ARG A 1 476 ? -21.168 -1.830 -0.921 1.00 83.62 476 ARG A N 1
ATOM 3787 C CA . ARG A 1 476 ? -20.485 -2.692 0.058 1.00 83.62 476 ARG A CA 1
ATOM 3788 C C . ARG A 1 476 ? -21.249 -3.985 0.334 1.00 83.62 476 ARG A C 1
ATOM 3790 O O . ARG A 1 476 ? -20.644 -5.000 0.659 1.00 83.62 476 ARG A O 1
ATOM 3797 N N . LYS A 1 477 ? -22.575 -3.979 0.172 1.00 80.31 477 LYS A N 1
ATOM 3798 C CA . LYS A 1 477 ? -23.416 -5.180 0.309 1.00 80.31 477 LYS A CA 1
ATOM 3799 C C . LYS A 1 477 ? -22.999 -6.336 -0.611 1.00 80.31 477 LYS A C 1
ATOM 3801 O O . LYS A 1 477 ? -23.345 -7.470 -0.314 1.00 80.31 477 LYS A O 1
ATOM 3806 N N . PHE A 1 478 ? -22.263 -6.053 -1.687 1.00 73.56 478 PHE A N 1
ATOM 3807 C CA . PHE A 1 478 ? -21.754 -7.049 -2.630 1.00 73.56 478 PHE A CA 1
ATOM 3808 C C . PHE A 1 478 ? -20.358 -7.595 -2.267 1.00 73.56 478 PHE A C 1
ATOM 3810 O O . PHE A 1 478 ? -19.841 -8.456 -2.972 1.00 73.56 478 PHE A O 1
ATOM 3817 N N . GLU A 1 479 ? -19.722 -7.093 -1.201 1.00 68.94 479 GLU A N 1
ATOM 3818 C CA . GLU A 1 479 ? -18.438 -7.610 -0.698 1.00 68.94 479 GLU A CA 1
ATOM 3819 C C . GLU A 1 479 ? -18.584 -8.780 0.287 1.00 68.94 479 GLU A C 1
ATOM 3821 O O . GLU A 1 479 ? -17.590 -9.462 0.552 1.00 68.94 479 GLU A O 1
ATOM 3826 N N . LEU A 1 480 ? -19.791 -8.962 0.838 1.00 54.41 480 LEU A N 1
ATOM 3827 C CA . LEU A 1 480 ? -20.181 -10.013 1.786 1.00 54.41 480 LEU A CA 1
ATOM 3828 C C . LEU A 1 480 ? -20.584 -11.289 1.045 1.00 54.41 480 LEU A C 1
ATOM 3830 O O . LEU A 1 480 ? -20.231 -12.376 1.556 1.00 54.41 480 LEU A O 1
#